Protein AF-A0A0U3NQ23-F1 (afdb_monomer_lite)

Structure (mmCIF, N/CA/C/O backbone):
data_AF-A0A0U3NQ23-F1
#
_entry.id   AF-A0A0U3NQ23-F1
#
loop_
_atom_site.group_PDB
_atom_site.id
_atom_site.type_symbol
_atom_site.label_atom_id
_atom_site.label_alt_id
_atom_site.label_comp_id
_atom_site.label_asym_id
_atom_site.label_entity_id
_atom_site.label_seq_id
_atom_site.pdbx_PDB_ins_code
_atom_site.Cartn_x
_atom_site.Cartn_y
_atom_site.Cartn_z
_atom_site.occupancy
_atom_site.B_iso_or_equiv
_atom_site.auth_seq_id
_atom_site.auth_comp_id
_atom_site.auth_asym_id
_atom_site.auth_atom_id
_atom_site.pdbx_PDB_model_num
ATOM 1 N N . MET A 1 1 ? -28.121 -24.152 47.994 1.00 32.88 1 MET A N 1
ATOM 2 C CA . MET A 1 1 ? -28.604 -25.147 47.006 1.00 32.88 1 MET A CA 1
ATOM 3 C C . MET A 1 1 ? -29.940 -24.637 46.477 1.00 32.88 1 MET A C 1
ATOM 5 O O . MET A 1 1 ? -30.805 -24.422 47.302 1.00 32.88 1 MET A O 1
ATOM 9 N N . ASN A 1 2 ? -30.199 -24.305 45.212 1.00 31.14 2 ASN A N 1
ATOM 10 C CA . ASN A 1 2 ? -29.537 -24.594 43.942 1.00 31.14 2 ASN A CA 1
ATOM 11 C C . ASN A 1 2 ? -29.836 -23.459 42.926 1.00 31.14 2 ASN A C 1
ATOM 13 O O . ASN A 1 2 ? -30.992 -23.105 42.715 1.00 31.14 2 ASN A O 1
ATOM 17 N N . THR A 1 3 ? -28.766 -22.876 42.369 1.00 33.09 3 THR A N 1
ATOM 18 C CA . THR A 1 3 ? -28.557 -22.511 40.944 1.00 33.09 3 THR A CA 1
ATOM 19 C C . THR A 1 3 ? -29.796 -22.146 40.101 1.00 33.09 3 THR A C 1
ATOM 21 O O . THR A 1 3 ? -30.525 -22.997 39.612 1.00 33.09 3 THR A O 1
ATOM 24 N N . LYS A 1 4 ? -30.091 -20.860 39.860 1.00 35.91 4 LYS A N 1
ATOM 25 C CA . LYS A 1 4 ? -29.530 -20.037 38.759 1.00 35.91 4 LYS A CA 1
ATOM 26 C C . LYS A 1 4 ? -29.090 -20.840 37.521 1.00 35.91 4 LYS A C 1
ATOM 28 O O . LYS A 1 4 ? -27.905 -21.084 37.330 1.00 35.91 4 LYS A O 1
ATOM 33 N N . ILE A 1 5 ? -30.038 -21.128 36.631 1.00 37.81 5 ILE A N 1
ATOM 34 C CA . ILE A 1 5 ? -29.781 -21.280 35.191 1.00 37.81 5 ILE A CA 1
ATOM 35 C C . ILE A 1 5 ? -30.376 -20.040 34.515 1.00 37.81 5 ILE A C 1
ATOM 37 O O . ILE A 1 5 ? -31.483 -20.048 33.981 1.00 37.81 5 ILE A O 1
ATOM 41 N N . GLN A 1 6 ? -29.657 -18.918 34.606 1.00 34.38 6 GLN A N 1
ATOM 42 C CA . GLN A 1 6 ? -29.886 -17.811 33.685 1.00 34.38 6 GLN A CA 1
ATOM 43 C C . GLN A 1 6 ? -29.206 -18.176 32.371 1.00 34.38 6 GLN A C 1
ATOM 45 O O . GLN A 1 6 ? -27.995 -18.374 32.311 1.00 34.38 6 GLN A O 1
ATOM 50 N N . LYS A 1 7 ? -30.042 -18.311 31.344 1.00 31.62 7 LYS A N 1
ATOM 51 C CA . LYS A 1 7 ? -29.697 -18.572 29.950 1.00 31.62 7 LYS A CA 1
ATOM 52 C C . LYS A 1 7 ? -28.417 -17.834 29.535 1.00 31.62 7 LYS A C 1
ATOM 54 O O . LYS A 1 7 ? -28.349 -16.607 29.599 1.00 31.62 7 LYS A O 1
ATOM 59 N N . LEU A 1 8 ? -27.450 -18.610 29.047 1.00 29.25 8 LEU A N 1
ATOM 60 C CA . LEU A 1 8 ? -26.356 -18.189 28.175 1.00 29.25 8 LEU A CA 1
ATOM 61 C C . LEU A 1 8 ? -26.942 -17.510 26.926 1.00 29.25 8 LEU A C 1
ATOM 63 O O . LEU A 1 8 ? -27.153 -18.136 25.894 1.00 29.25 8 LEU A O 1
ATOM 67 N N . VAL A 1 9 ? -27.242 -16.217 27.024 1.00 30.06 9 VAL A N 1
ATOM 68 C CA . VAL A 1 9 ? -27.515 -15.370 25.862 1.00 30.06 9 VAL A CA 1
ATOM 69 C C . VAL A 1 9 ? -26.203 -14.677 25.520 1.00 30.06 9 VAL A C 1
ATOM 71 O O . VAL A 1 9 ? -25.847 -13.650 26.092 1.00 30.06 9 VAL A O 1
ATOM 74 N N . PHE A 1 10 ? -25.464 -15.281 24.591 1.00 38.00 10 PHE A N 1
ATOM 75 C CA . PHE A 1 10 ? -24.160 -14.830 24.088 1.00 38.00 10 PHE A CA 1
ATOM 76 C C . PHE A 1 10 ? -24.216 -13.507 23.291 1.00 38.00 10 PHE A C 1
ATOM 78 O O . PHE A 1 10 ? -23.197 -13.050 22.774 1.00 38.00 10 PHE A O 1
ATOM 85 N N . TRP A 1 11 ? -25.394 -12.887 23.160 1.00 32.84 11 TRP A N 1
ATOM 86 C CA . TRP A 1 11 ? -25.643 -11.861 22.149 1.00 32.84 11 TRP A CA 1
ATOM 87 C C . TRP A 1 11 ? -26.675 -10.821 22.603 1.00 32.84 11 TRP A C 1
ATOM 89 O O . TRP A 1 11 ? -27.789 -10.769 22.088 1.00 32.84 11 TRP A O 1
ATOM 99 N N . LYS A 1 12 ? -26.364 -10.017 23.628 1.00 34.84 12 LYS A N 1
ATOM 100 C CA . LYS A 1 12 ? -27.260 -8.902 23.987 1.00 34.84 12 LYS A CA 1
ATOM 101 C C . LYS A 1 12 ? -26.613 -7.739 24.737 1.00 34.84 12 LYS A C 1
ATOM 103 O O . LYS A 1 12 ? -27.192 -7.299 25.715 1.00 34.84 12 LYS A O 1
ATOM 108 N N . ASN A 1 13 ? -25.432 -7.251 24.341 1.00 40.50 13 ASN A N 1
ATOM 109 C CA . ASN A 1 13 ? -24.886 -6.030 24.966 1.00 40.50 13 ASN A CA 1
ATOM 110 C C . ASN A 1 13 ? -23.950 -5.189 24.072 1.00 40.50 13 ASN A C 1
ATOM 112 O O . ASN A 1 13 ? -22.884 -4.768 24.505 1.00 40.50 13 ASN A O 1
ATOM 116 N N . SER A 1 14 ? -24.365 -4.904 22.835 1.00 46.56 14 SER A N 1
ATOM 117 C CA . SER A 1 14 ? -23.902 -3.712 22.100 1.00 46.56 14 SER A CA 1
ATOM 118 C C . SER A 1 14 ? -24.867 -3.413 20.948 1.00 46.56 14 SER A C 1
ATOM 120 O O . SER A 1 14 ? -24.620 -3.802 19.808 1.00 46.56 14 SER A O 1
ATOM 122 N N . ASN A 1 15 ? -25.998 -2.766 21.235 1.00 52.16 15 ASN A N 1
ATOM 123 C CA . ASN A 1 15 ? -26.922 -2.304 20.193 1.00 52.16 15 ASN A CA 1
ATOM 124 C C . ASN A 1 15 ? -26.390 -1.005 19.572 1.00 52.16 15 ASN A C 1
ATOM 126 O O . ASN A 1 15 ? -27.002 0.049 19.711 1.00 52.16 15 ASN A O 1
ATOM 130 N N . PHE A 1 16 ? -25.229 -1.071 18.922 1.00 60.00 16 PHE A N 1
ATOM 131 C CA . PHE A 1 16 ? -24.818 0.009 18.037 1.00 60.00 16 PHE A CA 1
ATOM 132 C C . PHE A 1 16 ? -25.756 0.015 16.830 1.00 60.00 16 PHE A C 1
ATOM 134 O O . PHE A 1 16 ? -26.017 -1.035 16.237 1.00 60.00 16 PHE A O 1
ATOM 141 N N . SER A 1 17 ? -26.266 1.188 16.452 1.00 76.69 17 SER A N 1
ATOM 142 C CA . SER A 1 17 ? -26.933 1.309 15.152 1.00 76.69 17 SER A CA 1
ATOM 143 C C . SER A 1 17 ? -25.912 1.052 14.037 1.00 76.69 17 SER A C 1
ATOM 145 O O . SER A 1 17 ? -24.727 1.336 14.207 1.00 76.69 17 SER A O 1
ATOM 147 N N . PHE A 1 18 ? -26.342 0.551 12.876 1.00 74.88 18 PHE A N 1
ATOM 148 C CA . PHE A 1 18 ? -25.434 0.322 11.742 1.00 74.88 18 PHE A CA 1
ATOM 149 C C . PHE A 1 18 ? -24.621 1.582 11.385 1.00 74.88 18 PHE A C 1
ATOM 151 O O . PHE A 1 18 ? -23.411 1.515 11.187 1.00 74.88 18 PHE A O 1
ATOM 158 N N . ARG A 1 19 ? -25.263 2.756 11.430 1.00 73.94 19 ARG A N 1
ATOM 159 C CA . ARG A 1 19 ? -24.608 4.058 11.238 1.00 73.94 19 ARG A CA 1
ATOM 160 C C . ARG A 1 19 ? -23.532 4.339 12.289 1.00 73.94 19 ARG A C 1
ATOM 162 O O . ARG A 1 19 ? -22.490 4.897 11.970 1.00 73.94 19 ARG A O 1
ATOM 169 N N . GLU A 1 20 ? -23.769 3.962 13.538 1.00 79.69 20 GLU A N 1
ATOM 170 C CA . GLU A 1 20 ? -22.798 4.136 14.617 1.00 79.69 20 GLU A CA 1
ATOM 171 C C . GLU A 1 20 ? -21.599 3.192 14.478 1.00 79.69 20 GLU A C 1
ATOM 173 O O . GLU A 1 20 ? -20.469 3.620 14.703 1.00 79.69 20 GLU A O 1
ATOM 178 N N . ILE A 1 21 ? -21.825 1.949 14.035 1.00 83.81 21 ILE A N 1
ATOM 179 C CA . ILE A 1 21 ? -20.750 1.005 13.693 1.00 83.81 21 ILE A CA 1
ATOM 180 C C . ILE A 1 21 ? -19.874 1.597 12.589 1.00 83.81 21 ILE A C 1
ATOM 182 O O . ILE A 1 21 ? -18.658 1.643 12.748 1.00 83.81 21 ILE A O 1
ATOM 186 N N . LEU A 1 22 ? -20.481 2.103 11.511 1.00 79.56 22 LEU A N 1
ATOM 187 C CA . LEU A 1 22 ? -19.750 2.737 10.411 1.00 79.56 22 LEU A CA 1
ATOM 188 C C . LEU A 1 22 ? -18.974 3.977 10.870 1.00 79.56 22 LEU A C 1
ATOM 190 O O . LEU A 1 22 ? -17.812 4.136 10.507 1.00 79.56 22 LEU A O 1
ATOM 194 N N . ASN A 1 23 ? -19.576 4.824 11.708 1.00 79.50 23 ASN A N 1
ATOM 195 C CA . ASN A 1 23 ? -18.911 6.013 12.243 1.00 79.50 23 ASN A CA 1
ATOM 196 C C . ASN A 1 23 ? -17.702 5.654 13.120 1.00 79.50 23 ASN A C 1
ATOM 198 O O . ASN A 1 23 ? -16.646 6.265 12.982 1.00 79.50 23 ASN A O 1
ATOM 202 N N . LYS A 1 24 ? -17.844 4.676 14.024 1.00 86.12 24 LYS A N 1
ATOM 203 C CA . LYS A 1 24 ? -16.746 4.197 14.882 1.00 86.12 24 LYS A CA 1
ATOM 204 C C . LYS A 1 24 ? -15.652 3.520 14.065 1.00 86.12 24 LYS A C 1
ATOM 206 O O . LYS A 1 24 ? -14.474 3.763 14.292 1.00 86.12 24 LYS A O 1
ATOM 211 N N . PHE A 1 25 ? -16.037 2.722 13.075 1.00 85.56 25 PHE A N 1
ATOM 212 C CA . PHE A 1 25 ? -15.091 2.106 12.156 1.00 85.56 25 PHE A CA 1
ATOM 213 C C . PHE A 1 25 ? -14.292 3.171 11.397 1.00 85.56 25 PHE A C 1
ATOM 215 O O . PHE A 1 25 ? -13.077 3.212 11.537 1.00 85.56 25 PHE A O 1
ATOM 222 N N . SER A 1 26 ? -14.966 4.107 10.720 1.00 79.44 26 SER A N 1
ATOM 223 C CA . SER A 1 26 ? -14.335 5.228 10.005 1.00 79.44 26 SER A CA 1
ATOM 224 C C . SER A 1 26 ? -13.370 6.031 10.881 1.00 79.44 26 SER A C 1
ATOM 226 O O . SER A 1 26 ? -12.232 6.272 10.484 1.00 79.44 26 SER A O 1
ATOM 228 N N . ARG A 1 27 ? -13.790 6.398 12.099 1.00 82.50 27 ARG A N 1
ATOM 229 C CA . ARG A 1 27 ? -12.940 7.127 13.052 1.00 82.50 27 ARG A CA 1
ATOM 230 C C . ARG A 1 27 ? -11.695 6.334 13.435 1.00 82.50 27 ARG A C 1
ATOM 232 O O . ARG A 1 27 ? -10.607 6.900 13.435 1.00 82.50 27 ARG A O 1
ATOM 239 N N . GLY A 1 28 ? -11.849 5.041 13.724 1.00 84.31 28 GLY A N 1
ATOM 240 C CA . GLY A 1 28 ? -10.725 4.165 14.039 1.00 84.31 28 GLY A CA 1
ATOM 241 C C . GLY A 1 28 ? -9.719 4.060 12.891 1.00 84.31 28 GLY A C 1
ATOM 242 O O . GLY A 1 28 ? -8.520 4.134 13.144 1.00 84.31 28 GLY A O 1
ATOM 243 N N . LEU A 1 29 ? -10.189 3.977 11.639 1.00 82.81 29 LEU A N 1
ATOM 244 C CA . LEU A 1 29 ? -9.311 3.996 10.462 1.00 82.81 29 LEU A CA 1
ATOM 245 C C . LEU A 1 29 ? -8.575 5.341 10.320 1.00 82.81 29 LEU A C 1
ATOM 247 O O . LEU A 1 29 ? -7.387 5.368 10.012 1.00 82.81 29 LEU A O 1
ATOM 251 N N . PHE A 1 30 ? -9.263 6.463 10.559 1.00 78.81 30 PHE A N 1
ATOM 252 C CA . PHE A 1 30 ? -8.701 7.804 10.366 1.00 78.81 30 PHE A CA 1
ATOM 253 C C . PHE A 1 30 ? -7.525 8.103 11.305 1.00 78.81 30 PHE A C 1
ATOM 255 O O . PHE A 1 30 ? -6.529 8.684 10.871 1.00 78.81 30 PHE A O 1
ATOM 262 N N . VAL A 1 31 ? -7.609 7.670 12.572 1.00 75.56 31 VAL A N 1
ATOM 263 C CA . VAL A 1 31 ? -6.514 7.826 13.549 1.00 75.56 31 VAL A CA 1
ATOM 264 C C . VAL A 1 31 ? -5.227 7.219 12.998 1.00 75.56 31 VAL A C 1
ATOM 266 O O . VAL A 1 31 ? -4.182 7.867 13.008 1.00 75.56 31 VAL A O 1
ATOM 269 N N . THR A 1 32 ? -5.314 6.012 12.446 1.00 74.56 32 THR A N 1
ATOM 270 C CA . THR A 1 32 ? -4.155 5.299 11.913 1.00 74.56 32 THR A CA 1
ATOM 271 C C . THR A 1 32 ? -3.661 5.858 10.582 1.00 74.56 32 THR A C 1
ATOM 273 O O . THR A 1 32 ? -2.460 5.934 10.356 1.00 74.56 32 THR A O 1
ATOM 276 N N . VAL A 1 33 ? -4.559 6.285 9.699 1.00 73.06 33 VAL A N 1
ATOM 277 C CA . VAL A 1 33 ? -4.177 6.818 8.381 1.00 73.06 33 VAL A CA 1
ATOM 278 C C . VAL A 1 33 ? -3.471 8.171 8.483 1.00 73.06 33 VAL A C 1
ATOM 280 O O . VAL A 1 33 ? -2.636 8.500 7.643 1.00 73.06 33 VAL A O 1
ATOM 283 N N . SER A 1 34 ? -3.748 8.949 9.531 1.00 75.56 34 SER A N 1
ATOM 284 C CA . SER A 1 34 ? -3.195 10.300 9.696 1.00 75.56 34 SER A CA 1
ATOM 285 C C . SER A 1 34 ? -1.659 10.373 9.727 1.00 75.56 34 SER A C 1
ATOM 287 O O . SER A 1 34 ? -1.098 11.415 9.392 1.00 75.56 34 SER A O 1
ATOM 289 N N . ILE A 1 35 ? -0.973 9.278 10.078 1.00 80.31 35 ILE A N 1
ATOM 290 C CA . ILE A 1 35 ? 0.498 9.206 10.138 1.00 80.31 35 ILE A CA 1
ATOM 291 C C . ILE A 1 35 ? 1.142 8.775 8.812 1.00 80.31 35 ILE A C 1
ATOM 293 O O . ILE A 1 35 ? 2.338 8.994 8.614 1.00 80.31 35 ILE A O 1
ATOM 297 N N . MET A 1 36 ? 0.369 8.197 7.886 1.00 80.56 36 MET A N 1
ATOM 298 C CA . MET A 1 36 ? 0.884 7.693 6.607 1.00 80.56 36 MET A CA 1
ATOM 299 C C . MET A 1 36 ? 1.514 8.789 5.730 1.00 80.56 36 MET A C 1
ATOM 301 O O . MET A 1 36 ? 2.558 8.522 5.139 1.00 80.56 36 MET A O 1
ATOM 305 N N . PRO A 1 37 ? 0.980 10.029 5.670 1.00 80.31 37 PRO A N 1
ATOM 306 C CA . PRO A 1 37 ? 1.624 11.142 4.966 1.00 80.31 37 PRO A CA 1
ATOM 307 C C . PRO A 1 37 ? 3.054 11.410 5.409 1.00 80.31 37 PRO A C 1
ATOM 309 O O . PRO A 1 37 ? 3.933 11.607 4.573 1.00 80.31 37 PRO A O 1
ATOM 312 N N . LEU A 1 38 ? 3.290 11.382 6.720 1.00 83.50 38 LEU A N 1
ATOM 313 C CA . LEU A 1 38 ? 4.616 11.600 7.278 1.00 83.50 38 LEU A CA 1
ATOM 314 C C . LEU A 1 38 ? 5.545 10.420 6.967 1.00 83.50 38 LEU A C 1
ATOM 316 O O . LEU A 1 38 ? 6.680 10.636 6.548 1.00 83.50 38 LEU A O 1
ATOM 320 N N . ALA A 1 39 ? 5.044 9.188 7.110 1.00 83.88 39 ALA A N 1
ATOM 321 C CA . ALA A 1 39 ? 5.790 7.972 6.790 1.00 83.88 39 ALA A CA 1
ATOM 322 C C . ALA A 1 39 ? 6.230 7.943 5.322 1.00 83.88 39 ALA A C 1
ATOM 324 O O . ALA A 1 39 ? 7.397 7.695 5.020 1.00 83.88 39 ALA A O 1
ATOM 325 N N . GLY A 1 40 ? 5.298 8.255 4.419 1.00 78.75 40 GLY A N 1
ATOM 326 C CA . GLY A 1 40 ? 5.573 8.410 3.003 1.00 78.75 40 GLY A CA 1
ATOM 327 C C . GLY A 1 40 ? 6.642 9.472 2.782 1.00 78.75 40 GLY A C 1
ATOM 328 O O . GLY A 1 40 ? 7.690 9.170 2.228 1.00 78.75 40 GLY A O 1
ATOM 329 N N . LEU A 1 41 ? 6.434 10.698 3.265 1.00 83.69 41 LEU A N 1
ATOM 330 C CA . LEU A 1 41 ? 7.386 11.793 3.064 1.00 83.69 41 LEU A CA 1
ATOM 331 C C . LEU A 1 41 ? 8.826 11.407 3.448 1.00 83.69 41 LEU A C 1
ATOM 333 O O . LEU A 1 41 ? 9.752 11.693 2.692 1.00 83.69 41 LEU A O 1
ATOM 337 N N . PHE A 1 42 ? 9.008 10.716 4.574 1.00 89.50 42 PHE A N 1
ATOM 338 C CA . PHE A 1 42 ? 10.308 10.188 4.983 1.00 89.50 42 PHE A CA 1
ATOM 339 C C . PHE A 1 42 ? 10.873 9.160 3.992 1.00 89.50 42 PHE A C 1
ATOM 341 O O . PHE A 1 42 ? 12.007 9.323 3.541 1.00 89.50 42 PHE A O 1
ATOM 348 N N . LEU A 1 43 ? 10.086 8.172 3.555 1.00 82.62 43 LEU A N 1
ATOM 349 C CA . LEU A 1 43 ? 10.529 7.232 2.518 1.00 82.62 43 LEU A CA 1
ATOM 350 C C . LEU A 1 43 ? 10.937 7.943 1.221 1.00 82.62 43 LEU A C 1
ATOM 352 O O . LEU A 1 43 ? 12.017 7.687 0.695 1.00 82.62 43 LEU A O 1
ATOM 356 N N . GLY A 1 44 ? 10.111 8.864 0.722 1.00 77.25 44 GLY A N 1
ATOM 357 C CA . GLY A 1 44 ? 10.357 9.561 -0.543 1.00 77.25 44 GLY A CA 1
ATOM 358 C C . GLY A 1 44 ? 11.589 10.466 -0.500 1.00 77.25 44 GLY A C 1
ATOM 359 O O . GLY A 1 44 ? 12.428 10.415 -1.404 1.00 77.25 44 GLY A O 1
ATOM 360 N N . ILE A 1 45 ? 11.735 11.269 0.561 1.00 84.12 45 ILE A N 1
ATOM 361 C CA . ILE A 1 45 ? 12.903 12.143 0.744 1.00 84.12 45 ILE A CA 1
ATOM 362 C C . ILE A 1 45 ? 14.168 11.301 0.896 1.00 84.12 45 ILE A C 1
ATOM 364 O O . ILE A 1 45 ? 15.158 11.553 0.208 1.00 84.12 45 ILE A O 1
ATOM 368 N N . GLY A 1 46 ? 14.142 10.290 1.764 1.00 87.50 46 GLY A N 1
ATOM 369 C CA . GLY A 1 46 ? 15.313 9.464 2.010 1.00 87.50 46 GLY A CA 1
ATOM 370 C C . GLY A 1 46 ? 15.736 8.662 0.772 1.00 87.50 46 GLY A C 1
ATOM 371 O O . GLY A 1 46 ? 16.922 8.646 0.444 1.00 87.50 46 GLY A O 1
ATOM 372 N N . ALA A 1 47 ? 14.785 8.097 0.017 1.00 80.38 47 ALA A N 1
ATOM 373 C CA . ALA A 1 47 ? 15.063 7.406 -1.246 1.00 80.38 47 ALA A CA 1
ATOM 374 C C . ALA A 1 47 ? 15.660 8.354 -2.294 1.00 80.38 47 ALA A C 1
ATOM 376 O O . ALA A 1 47 ? 16.618 8.002 -2.982 1.00 80.38 47 ALA A O 1
ATOM 377 N N . THR A 1 48 ? 15.141 9.582 -2.386 1.00 79.50 48 THR A N 1
ATOM 378 C CA . THR A 1 48 ? 15.689 10.606 -3.286 1.00 79.50 48 THR A CA 1
ATOM 379 C C . THR A 1 48 ? 17.138 10.923 -2.927 1.00 79.50 48 THR A C 1
ATOM 381 O O . THR A 1 48 ? 17.984 10.956 -3.815 1.00 79.50 48 THR A O 1
ATOM 384 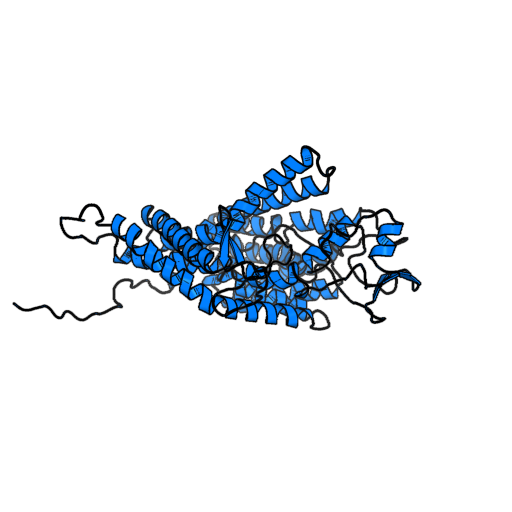N N . ILE A 1 49 ? 17.457 11.102 -1.643 1.00 85.00 49 ILE A N 1
ATOM 385 C CA . ILE A 1 49 ? 18.835 11.356 -1.205 1.00 85.00 49 ILE A CA 1
ATOM 386 C C . ILE A 1 49 ? 19.734 10.173 -1.575 1.00 85.00 49 ILE A C 1
ATOM 388 O O . ILE A 1 49 ? 20.737 10.379 -2.252 1.00 85.00 49 ILE A O 1
ATOM 392 N N . VAL A 1 50 ? 19.358 8.943 -1.205 1.00 83.94 50 VAL A N 1
ATOM 393 C CA . VAL A 1 50 ? 20.156 7.733 -1.480 1.00 83.94 50 VAL A CA 1
ATOM 394 C C . VAL A 1 50 ? 20.431 7.551 -2.972 1.00 83.94 50 VAL A C 1
ATOM 396 O O . VAL A 1 50 ? 21.546 7.199 -3.347 1.00 83.94 50 VAL A O 1
ATOM 399 N N . ASN A 1 51 ? 19.449 7.831 -3.830 1.00 75.56 51 ASN A N 1
ATOM 400 C CA . ASN A 1 51 ? 19.591 7.671 -5.277 1.00 75.56 51 ASN A CA 1
ATOM 401 C C . ASN A 1 51 ? 20.435 8.768 -5.952 1.00 75.56 51 ASN A C 1
ATOM 403 O O . ASN A 1 51 ? 20.838 8.584 -7.097 1.00 75.56 51 ASN A O 1
ATOM 407 N N . ASN A 1 52 ? 20.702 9.894 -5.280 1.00 77.94 52 ASN A N 1
ATOM 408 C CA . ASN A 1 52 ? 21.412 11.044 -5.861 1.00 77.94 52 ASN A CA 1
ATOM 409 C C . ASN A 1 52 ? 22.794 11.306 -5.237 1.00 77.94 52 ASN A C 1
ATOM 411 O O . ASN A 1 52 ? 23.465 12.271 -5.601 1.00 77.94 52 ASN A O 1
ATOM 415 N N . VAL A 1 53 ? 23.238 10.465 -4.303 1.00 82.31 53 VAL A N 1
ATOM 416 C CA . VAL A 1 53 ? 24.548 10.576 -3.647 1.00 82.31 53 VAL A CA 1
ATOM 417 C C . VAL A 1 53 ? 25.383 9.320 -3.886 1.00 82.31 53 VAL A C 1
ATOM 419 O O . VAL A 1 53 ? 24.862 8.257 -4.218 1.00 82.31 53 VAL A O 1
ATOM 422 N N . ALA A 1 54 ? 26.703 9.421 -3.714 1.00 80.75 54 ALA A N 1
ATOM 423 C CA . ALA A 1 54 ? 27.582 8.264 -3.847 1.00 80.75 54 ALA A CA 1
ATOM 424 C C . ALA A 1 54 ? 27.231 7.181 -2.807 1.00 80.75 54 ALA A C 1
ATOM 426 O O . ALA A 1 54 ? 27.049 7.482 -1.621 1.00 80.75 54 ALA A O 1
ATOM 427 N N . LYS A 1 55 ? 27.168 5.915 -3.243 1.00 81.25 55 LYS A N 1
ATOM 428 C CA . LYS A 1 55 ? 26.942 4.761 -2.356 1.00 81.25 55 LYS A CA 1
ATOM 429 C C . LYS A 1 55 ? 28.030 4.710 -1.273 1.00 81.25 55 LYS A C 1
ATOM 431 O O . LYS A 1 55 ? 29.207 4.880 -1.580 1.00 81.25 55 LYS A O 1
ATOM 436 N N . GLY A 1 56 ? 27.633 4.486 -0.019 1.00 82.81 56 GLY A N 1
ATOM 437 C CA . GLY A 1 56 ? 28.545 4.450 1.135 1.00 82.81 56 GLY A CA 1
ATOM 438 C C . GLY A 1 56 ? 29.032 5.821 1.627 1.00 82.81 56 GLY A C 1
ATOM 439 O O . GLY A 1 56 ? 29.937 5.885 2.452 1.00 82.81 56 GLY A O 1
ATOM 440 N N . SER A 1 57 ? 28.470 6.922 1.117 1.00 91.12 57 SER A N 1
ATOM 441 C CA . SER A 1 57 ? 28.720 8.261 1.659 1.00 91.12 57 SER A CA 1
ATOM 442 C C . SER A 1 57 ? 27.853 8.544 2.890 1.00 91.12 57 SER A C 1
ATOM 444 O O . SER A 1 57 ? 26.759 8.002 3.023 1.00 91.12 57 SER A O 1
ATOM 446 N N . VAL A 1 58 ? 28.272 9.507 3.719 1.00 93.81 58 VAL A N 1
ATOM 447 C CA . VAL A 1 58 ? 27.457 10.025 4.839 1.00 93.81 58 VAL A CA 1
ATOM 448 C C . VAL A 1 58 ? 26.079 10.507 4.360 1.00 93.81 58 VAL A C 1
ATOM 450 O O . VAL A 1 58 ? 25.088 10.376 5.072 1.00 93.81 58 VAL A O 1
ATOM 453 N N . GLY A 1 59 ? 25.986 11.029 3.130 1.00 91.12 59 GLY A N 1
ATOM 454 C CA . GLY A 1 59 ? 24.704 11.394 2.524 1.00 91.12 59 GLY A CA 1
ATOM 455 C C . GLY A 1 59 ? 23.785 10.188 2.311 1.00 91.12 59 GLY A C 1
ATOM 456 O O . GLY A 1 59 ? 22.588 10.285 2.574 1.00 91.12 59 GLY A O 1
ATOM 457 N N . ALA A 1 60 ? 24.335 9.044 1.887 1.00 89.81 60 ALA A N 1
ATOM 458 C CA . ALA A 1 60 ? 23.575 7.804 1.734 1.00 89.81 60 ALA A CA 1
ATOM 459 C C . ALA A 1 60 ? 23.103 7.270 3.095 1.00 89.81 60 ALA A C 1
ATOM 461 O O . ALA A 1 60 ? 21.960 6.825 3.203 1.00 89.81 60 ALA A O 1
ATOM 462 N N . ASP A 1 61 ? 23.934 7.376 4.134 1.00 94.00 61 ASP A N 1
ATOM 463 C CA . ASP A 1 61 ? 23.570 6.971 5.496 1.00 94.00 61 ASP A CA 1
ATOM 464 C C . ASP A 1 61 ? 22.422 7.831 6.041 1.00 94.00 61 ASP A C 1
ATOM 466 O O . ASP A 1 61 ? 21.435 7.299 6.542 1.00 94.00 61 ASP A O 1
ATOM 470 N N . ILE A 1 62 ? 22.488 9.157 5.857 1.00 94.94 62 ILE A N 1
ATOM 471 C CA . ILE A 1 62 ? 21.402 10.079 6.229 1.00 94.94 62 ILE A CA 1
ATOM 472 C C . ILE A 1 62 ? 20.116 9.738 5.467 1.00 94.94 62 ILE A C 1
ATOM 474 O O . ILE A 1 62 ? 19.046 9.653 6.065 1.00 94.94 62 ILE A O 1
ATOM 478 N N . GLY A 1 63 ? 20.202 9.530 4.150 1.00 92.12 63 GLY A N 1
ATOM 479 C CA . GLY A 1 63 ? 19.039 9.160 3.343 1.00 92.12 63 GLY A CA 1
ATOM 480 C C . GLY A 1 63 ? 18.432 7.814 3.757 1.00 92.12 63 GLY A C 1
ATOM 481 O O . GLY A 1 63 ? 17.211 7.658 3.748 1.00 92.12 63 GLY A O 1
ATOM 482 N N . THR A 1 64 ? 19.265 6.856 4.163 1.00 92.88 64 THR A N 1
ATOM 483 C CA . THR A 1 64 ? 18.826 5.552 4.681 1.00 92.88 64 THR A CA 1
ATOM 484 C C . THR A 1 64 ? 18.159 5.695 6.046 1.00 92.88 64 THR A C 1
ATOM 486 O O . THR A 1 64 ? 17.092 5.129 6.263 1.00 92.88 64 THR A O 1
ATOM 489 N N . GLU A 1 65 ? 18.715 6.509 6.943 1.00 94.69 65 GLU A N 1
ATOM 490 C CA . GLU A 1 65 ? 18.119 6.760 8.258 1.00 94.69 65 GLU A CA 1
ATOM 491 C C . GLU A 1 65 ? 16.747 7.434 8.140 1.00 94.69 65 GLU A C 1
ATOM 493 O O . GLU A 1 65 ? 15.787 7.025 8.793 1.00 94.69 65 GLU A O 1
ATOM 498 N N . ILE A 1 66 ? 16.605 8.408 7.234 1.00 94.06 66 ILE A N 1
ATOM 499 C CA . ILE A 1 66 ? 15.305 9.025 6.948 1.00 94.06 66 ILE A CA 1
ATOM 500 C C . ILE A 1 66 ? 14.323 7.973 6.397 1.00 94.06 66 ILE A C 1
ATOM 502 O O . ILE A 1 66 ? 13.172 7.944 6.831 1.00 94.06 66 ILE A O 1
ATOM 506 N N . GLN A 1 67 ? 14.751 7.068 5.505 1.00 89.94 67 GLN A N 1
ATOM 507 C CA . GLN A 1 67 ? 13.889 5.965 5.051 1.00 89.94 67 GLN A CA 1
ATOM 508 C C . GLN A 1 67 ? 13.459 5.055 6.207 1.00 89.94 67 GLN A C 1
ATOM 510 O O . GLN A 1 67 ? 12.282 4.711 6.290 1.00 89.94 67 GLN A O 1
ATOM 515 N N . ASN A 1 68 ? 14.358 4.714 7.133 1.00 91.06 68 ASN A N 1
ATOM 516 C CA . ASN A 1 68 ? 14.040 3.856 8.279 1.00 91.06 68 ASN A CA 1
ATOM 517 C C . ASN A 1 68 ? 12.937 4.452 9.169 1.00 91.06 68 ASN A C 1
ATOM 519 O O . ASN A 1 68 ? 12.057 3.717 9.624 1.00 91.06 68 ASN A O 1
ATOM 523 N N . LEU A 1 69 ? 12.927 5.778 9.367 1.00 90.88 69 LEU A N 1
ATOM 524 C CA . LEU A 1 69 ? 11.856 6.469 10.100 1.00 90.88 69 LEU A CA 1
ATOM 525 C C . LEU A 1 69 ? 10.486 6.285 9.435 1.00 90.88 69 LEU A C 1
ATOM 527 O O . LEU A 1 69 ? 9.479 6.115 10.125 1.00 90.88 69 LEU A O 1
ATOM 531 N N . GLY A 1 70 ? 10.441 6.308 8.101 1.00 87.69 70 GLY A N 1
ATOM 532 C CA . GLY A 1 70 ? 9.231 6.018 7.338 1.00 87.69 70 GLY A CA 1
ATOM 533 C C . GLY A 1 70 ? 8.852 4.538 7.398 1.00 87.69 70 GLY A C 1
ATOM 534 O O . GLY A 1 70 ? 7.712 4.204 7.719 1.00 87.69 70 GLY A O 1
ATOM 535 N N . GLN A 1 71 ? 9.817 3.648 7.155 1.00 84.75 71 GLN A N 1
ATOM 536 C CA . GLN A 1 71 ? 9.613 2.200 7.093 1.00 84.75 71 GLN A CA 1
ATOM 537 C C . GLN A 1 71 ? 9.068 1.634 8.408 1.00 84.75 71 GLN A C 1
ATOM 539 O O . GLN A 1 71 ? 8.114 0.862 8.389 1.00 84.75 71 GLN A O 1
ATOM 544 N N . PHE A 1 72 ? 9.581 2.093 9.554 1.00 86.88 72 PHE A N 1
ATOM 545 C CA . PHE A 1 72 ? 9.081 1.698 10.874 1.00 86.88 72 PHE A CA 1
ATOM 546 C C . PHE A 1 72 ? 7.568 1.926 11.035 1.00 86.88 72 PHE A C 1
ATOM 548 O O . PHE A 1 72 ? 6.863 1.100 11.626 1.00 86.88 72 PHE A O 1
ATOM 555 N N . LEU A 1 73 ? 7.059 3.047 10.510 1.00 86.44 73 LEU A N 1
ATOM 556 C CA . LEU A 1 73 ? 5.636 3.371 10.579 1.00 86.44 73 LEU A CA 1
ATOM 557 C C . LEU A 1 73 ? 4.810 2.420 9.704 1.00 86.44 73 LEU A C 1
ATOM 559 O O . LEU A 1 73 ? 3.747 1.983 10.146 1.00 86.44 73 LEU A O 1
ATOM 563 N N . PHE A 1 74 ? 5.315 2.054 8.520 1.00 80.19 74 PHE A N 1
ATOM 564 C CA . PHE A 1 74 ? 4.684 1.069 7.634 1.00 80.19 74 PHE A CA 1
ATOM 565 C C . PHE A 1 74 ? 4.682 -0.342 8.236 1.00 80.19 74 PHE A C 1
ATOM 567 O O . PHE A 1 74 ? 3.634 -0.992 8.270 1.00 80.19 74 PHE A O 1
ATOM 574 N N . ASP A 1 75 ? 5.806 -0.780 8.805 1.00 83.38 75 ASP A N 1
ATOM 575 C CA . ASP A 1 75 ? 5.947 -2.089 9.461 1.00 83.38 75 ASP A CA 1
ATOM 576 C C . ASP A 1 75 ? 5.027 -2.228 10.687 1.00 83.38 75 ASP A C 1
ATOM 578 O O . ASP A 1 75 ? 4.620 -3.327 11.075 1.00 83.38 75 ASP A O 1
ATOM 582 N N . SER A 1 76 ? 4.655 -1.096 11.289 1.00 88.25 76 SER A N 1
ATOM 583 C CA . SER A 1 76 ? 3.790 -1.023 12.468 1.00 88.25 76 SER A CA 1
ATOM 584 C C . SER A 1 76 ? 2.314 -0.757 12.146 1.00 88.25 76 SER A C 1
ATOM 586 O O . SER A 1 76 ? 1.505 -0.665 13.072 1.00 88.25 76 SER A O 1
ATOM 588 N N . LEU A 1 77 ? 1.912 -0.662 10.870 1.00 86.81 77 LEU A N 1
ATOM 589 C CA . LEU A 1 77 ? 0.540 -0.278 10.507 1.00 86.81 77 LEU A CA 1
ATOM 590 C C . LEU A 1 77 ? -0.517 -1.188 11.139 1.00 86.81 77 LEU A C 1
ATOM 592 O O . LEU A 1 77 ? -1.475 -0.690 11.726 1.00 86.81 77 LEU A O 1
ATOM 596 N N . GLY A 1 78 ? -0.336 -2.511 11.093 1.00 91.12 78 GLY A N 1
ATOM 597 C CA . GLY A 1 78 ? -1.286 -3.444 11.706 1.00 91.12 78 GLY A CA 1
ATOM 598 C C . GLY A 1 78 ? -1.499 -3.184 13.206 1.00 91.12 78 GLY A C 1
ATOM 599 O O . GLY A 1 78 ? -2.637 -3.189 13.677 1.00 91.12 78 GLY A O 1
ATOM 600 N N . LEU A 1 79 ? -0.438 -2.846 13.946 1.00 93.81 79 LEU A N 1
ATOM 601 C CA . LEU A 1 79 ? -0.535 -2.457 15.356 1.00 93.81 79 LEU A CA 1
ATOM 602 C C . LEU A 1 79 ? -1.347 -1.165 15.518 1.00 93.81 79 LEU A C 1
ATOM 604 O O . LEU A 1 79 ? -2.250 -1.099 16.354 1.00 93.81 79 LEU A O 1
ATOM 608 N N . PHE A 1 80 ? -1.055 -0.143 14.714 1.00 92.81 80 PHE A N 1
ATOM 609 C CA . PHE A 1 80 ? -1.769 1.129 14.790 1.00 92.81 80 PHE A CA 1
ATOM 610 C C . PHE A 1 80 ? -3.253 0.985 14.440 1.00 92.81 80 PHE A C 1
ATOM 612 O O . PHE A 1 80 ? -4.080 1.640 15.074 1.00 92.81 80 PHE A O 1
ATOM 619 N N . PHE A 1 81 ? -3.612 0.108 13.496 1.00 92.62 81 PHE A N 1
ATOM 620 C CA . PHE A 1 81 ? -5.009 -0.203 13.177 1.00 92.62 81 PHE A CA 1
ATOM 621 C C . PHE A 1 81 ? -5.692 -0.946 14.328 1.00 92.62 81 PHE A C 1
ATOM 623 O O . PHE A 1 81 ? -6.833 -0.627 14.666 1.00 92.62 81 PHE A O 1
ATOM 630 N N . ALA A 1 82 ? -5.002 -1.887 14.983 1.00 96.06 82 ALA A N 1
ATOM 631 C CA . ALA A 1 82 ? -5.535 -2.550 16.172 1.00 96.06 82 ALA A CA 1
ATOM 632 C C . ALA A 1 82 ? -5.863 -1.536 17.276 1.00 96.06 82 ALA A C 1
ATOM 634 O O . ALA A 1 82 ? -6.955 -1.575 17.846 1.00 96.06 82 ALA A O 1
ATOM 635 N N . ILE A 1 83 ? -4.951 -0.594 17.529 1.00 95.56 83 ILE A N 1
ATOM 636 C CA . ILE A 1 83 ? -5.131 0.481 18.509 1.00 95.56 83 ILE A CA 1
ATOM 637 C C . ILE A 1 83 ? -6.294 1.401 18.116 1.00 95.56 83 ILE A C 1
ATOM 639 O O . ILE A 1 83 ? -7.209 1.588 18.918 1.00 95.56 83 ILE A O 1
ATOM 643 N N . GLY A 1 84 ? -6.292 1.938 16.891 1.00 93.12 84 GLY A N 1
ATOM 644 C CA . GLY A 1 84 ? -7.301 2.890 16.419 1.00 93.12 84 GLY A CA 1
ATOM 645 C C . GLY A 1 84 ? -8.718 2.313 16.448 1.00 93.12 84 GLY A C 1
ATOM 646 O O . GLY A 1 84 ? -9.642 2.934 16.981 1.00 93.12 84 GLY A O 1
ATOM 647 N N . ILE A 1 85 ? -8.891 1.080 15.959 1.00 94.00 85 ILE A N 1
ATOM 648 C CA . ILE A 1 85 ? -10.183 0.382 15.998 1.00 94.00 85 ILE A CA 1
ATOM 649 C C . ILE A 1 85 ? -10.601 0.092 17.443 1.00 94.00 85 ILE A C 1
ATOM 651 O O . ILE A 1 85 ? -11.743 0.376 17.814 1.00 94.00 85 ILE A O 1
ATOM 655 N N . ALA A 1 86 ? -9.699 -0.424 18.286 1.00 96.44 86 ALA A N 1
ATOM 656 C CA . ALA A 1 86 ? -10.034 -0.720 19.675 1.00 96.44 86 ALA A CA 1
ATOM 657 C C . ALA A 1 86 ? -10.478 0.531 20.442 1.00 96.44 86 ALA A C 1
ATOM 659 O O . ALA A 1 86 ? -11.519 0.508 21.100 1.00 96.44 86 ALA A O 1
ATOM 660 N N . MET A 1 87 ? -9.730 1.630 20.316 1.00 94.56 87 MET A N 1
ATOM 661 C CA . MET A 1 87 ? -10.049 2.912 20.945 1.00 94.56 87 MET A CA 1
ATOM 662 C C . MET A 1 87 ? -11.404 3.447 20.492 1.00 94.56 87 MET A C 1
ATOM 664 O O . MET A 1 87 ? -12.251 3.757 21.334 1.00 94.56 87 MET A O 1
ATOM 668 N N . SER A 1 88 ? -11.656 3.491 19.181 1.00 92.44 88 SER A N 1
ATOM 669 C CA . SER A 1 88 ? -12.887 4.091 18.664 1.00 92.44 88 SER A CA 1
ATOM 670 C C . SER A 1 88 ? -14.143 3.322 19.098 1.00 92.44 88 SER A C 1
ATOM 672 O O . SER A 1 88 ? -15.161 3.901 19.512 1.00 92.44 88 SER A O 1
ATOM 674 N N . PHE A 1 89 ? -14.070 1.988 19.103 1.00 93.44 89 PHE A N 1
ATOM 675 C CA . PHE A 1 89 ? -15.166 1.145 19.584 1.00 93.44 89 PHE A CA 1
ATOM 676 C C . PHE A 1 89 ? -15.283 1.112 21.116 1.00 93.44 89 PHE A C 1
ATOM 678 O O . PHE A 1 89 ? -16.381 0.870 21.623 1.00 93.44 89 PHE A O 1
ATOM 685 N N . ALA A 1 90 ? -14.212 1.424 21.848 1.00 93.62 90 ALA A N 1
ATOM 686 C CA . ALA A 1 90 ? -14.193 1.547 23.306 1.00 93.62 90 ALA A CA 1
ATOM 687 C C . ALA A 1 90 ? -14.476 2.970 23.827 1.00 93.62 90 ALA A C 1
ATOM 689 O O . ALA A 1 90 ? -14.294 3.224 25.015 1.00 93.62 90 ALA A O 1
ATOM 690 N N . ASN A 1 91 ? -14.942 3.894 22.976 1.00 90.06 91 ASN A N 1
ATOM 691 C CA . ASN A 1 91 ? -15.199 5.299 23.331 1.00 90.06 91 ASN A CA 1
ATOM 692 C C . ASN A 1 91 ? -13.941 6.034 23.833 1.00 90.06 91 ASN A C 1
ATOM 694 O O . ASN A 1 91 ? -13.978 6.691 24.873 1.00 90.06 91 ASN A O 1
ATOM 698 N N . GLU A 1 92 ? -12.835 5.904 23.097 1.00 88.88 92 GLU A N 1
ATOM 699 C CA . GLU A 1 92 ? -11.569 6.620 23.326 1.00 88.88 92 GLU A CA 1
ATOM 700 C C . GLU A 1 92 ? -10.927 6.340 24.697 1.00 88.88 92 GLU A C 1
ATOM 702 O O . GLU A 1 92 ? -10.222 7.167 25.278 1.00 88.88 92 GLU A O 1
ATOM 707 N N . LYS A 1 93 ? -11.166 5.146 25.248 1.00 91.69 93 LYS A N 1
ATOM 708 C CA . LYS A 1 93 ? -10.550 4.717 26.505 1.00 91.69 93 LYS A CA 1
ATOM 709 C C . LYS A 1 93 ? -9.092 4.320 26.283 1.00 91.69 93 LYS A C 1
ATOM 711 O O . LYS A 1 93 ? -8.808 3.352 25.581 1.00 91.69 93 LYS A O 1
ATOM 716 N N . ALA A 1 94 ? -8.176 5.013 26.961 1.00 93.38 94 ALA A N 1
ATOM 717 C CA . ALA A 1 94 ? -6.733 4.780 26.856 1.00 93.38 94 ALA A CA 1
ATOM 718 C C . ALA A 1 94 ? -6.329 3.326 27.158 1.00 93.38 94 ALA A C 1
ATOM 720 O O . ALA A 1 94 ? -5.466 2.765 26.487 1.00 93.38 94 ALA A O 1
ATOM 721 N N . TYR A 1 95 ? -6.988 2.673 28.120 1.00 94.75 95 TYR A N 1
ATOM 722 C CA . TYR A 1 95 ? -6.676 1.280 28.436 1.00 94.75 95 TYR A CA 1
ATOM 723 C C . TYR A 1 95 ? -7.032 0.317 27.290 1.00 94.75 95 TYR A C 1
ATOM 725 O O . TYR A 1 95 ? -6.348 -0.685 27.099 1.00 94.75 95 TYR A O 1
ATOM 733 N N . ALA A 1 96 ? -8.053 0.619 26.479 1.00 96.12 96 ALA A N 1
ATOM 734 C CA . ALA A 1 96 ? -8.373 -0.186 25.300 1.00 96.12 96 ALA A CA 1
ATOM 735 C C . ALA A 1 96 ? -7.254 -0.116 24.246 1.00 96.12 96 ALA A C 1
ATOM 737 O O . ALA A 1 96 ? -6.939 -1.133 23.634 1.00 96.12 96 ALA A O 1
ATOM 738 N N . ALA A 1 97 ? -6.606 1.046 24.098 1.00 96.06 97 ALA A N 1
ATOM 739 C CA . ALA A 1 97 ? -5.417 1.220 23.261 1.00 96.06 97 ALA A CA 1
ATOM 740 C C . ALA A 1 97 ? -4.268 0.317 23.730 1.00 96.06 97 ALA A C 1
ATOM 742 O O . ALA A 1 97 ? -3.691 -0.441 22.953 1.00 96.06 97 ALA A O 1
ATOM 743 N N . PHE A 1 98 ? -3.980 0.358 25.034 1.00 97.06 98 PHE A N 1
ATOM 744 C CA . PHE A 1 98 ? -2.946 -0.465 25.654 1.00 97.06 98 PHE A CA 1
ATOM 745 C C . PHE A 1 98 ? -3.236 -1.965 25.495 1.00 97.06 98 PHE A C 1
ATOM 747 O O . PHE A 1 98 ? -2.369 -2.729 25.073 1.00 97.06 98 PHE A O 1
ATOM 754 N N . ALA A 1 99 ? -4.475 -2.388 25.759 1.00 97.62 99 ALA A N 1
ATOM 755 C CA . ALA A 1 99 ? -4.903 -3.771 25.572 1.00 97.62 99 ALA A CA 1
ATOM 756 C C . ALA A 1 99 ? -4.819 -4.216 24.101 1.00 97.62 99 ALA A C 1
ATOM 758 O O . ALA A 1 99 ? -4.520 -5.378 23.835 1.00 97.62 99 ALA A O 1
ATOM 759 N N . ALA A 1 100 ? -5.046 -3.306 23.148 1.00 97.81 100 ALA A N 1
ATOM 760 C CA . ALA A 1 100 ? -4.928 -3.602 21.724 1.00 97.81 100 ALA A CA 1
ATOM 761 C C . ALA A 1 100 ? -3.482 -3.822 21.306 1.00 97.81 100 ALA A C 1
ATOM 763 O O . ALA A 1 100 ? -3.202 -4.776 20.583 1.00 97.81 100 ALA A O 1
ATOM 764 N N . ALA A 1 101 ? -2.565 -3.003 21.825 1.00 96.94 101 ALA A N 1
ATOM 765 C CA . ALA A 1 101 ? -1.143 -3.214 21.619 1.00 96.94 101 ALA A CA 1
ATOM 766 C C . ALA A 1 101 ? -0.702 -4.578 22.165 1.00 96.94 101 ALA A C 1
ATOM 768 O O . ALA A 1 101 ? -0.127 -5.374 21.426 1.00 96.94 101 ALA A O 1
ATOM 769 N N . LEU A 1 102 ? -1.058 -4.897 23.416 1.00 96.81 102 LEU A N 1
ATOM 770 C CA . LEU A 1 102 ? -0.773 -6.207 24.014 1.00 96.81 102 LEU A CA 1
ATOM 771 C C . LEU A 1 102 ? -1.355 -7.367 23.198 1.00 96.81 102 LEU A C 1
ATOM 773 O O . LEU A 1 102 ? -0.667 -8.357 22.952 1.00 96.81 102 LEU A O 1
ATOM 777 N N . GLY A 1 103 ? -2.611 -7.243 22.763 1.00 97.75 103 GLY A N 1
ATOM 778 C CA . GLY A 1 103 ? -3.276 -8.242 21.932 1.00 97.75 103 GLY A CA 1
ATOM 779 C C . GLY A 1 103 ? -2.563 -8.454 20.597 1.00 97.75 103 GLY A C 1
ATOM 780 O O . GLY A 1 103 ? -2.371 -9.595 20.184 1.00 97.75 103 GLY A O 1
ATOM 781 N N . TYR A 1 104 ? -2.110 -7.379 19.949 1.00 97.00 104 TYR A N 1
ATOM 782 C CA . TYR A 1 104 ? -1.401 -7.468 18.674 1.00 97.00 104 TYR A CA 1
ATOM 783 C C . TYR A 1 104 ? -0.003 -8.084 18.828 1.00 97.00 104 TYR A C 1
ATOM 785 O O . TYR A 1 104 ? 0.369 -8.947 18.035 1.00 97.00 104 TYR A O 1
ATOM 793 N N . PHE A 1 105 ? 0.741 -7.741 19.887 1.00 96.00 105 PHE A N 1
ATOM 794 C CA . PHE A 1 105 ? 1.994 -8.434 20.208 1.00 96.00 105 PHE A CA 1
ATOM 795 C C . PHE A 1 105 ? 1.756 -9.932 20.435 1.00 96.00 105 PHE A C 1
ATOM 797 O O . PHE A 1 105 ? 2.455 -10.752 19.849 1.00 96.00 105 PHE A O 1
ATOM 804 N N . ALA A 1 106 ? 0.742 -10.308 21.221 1.00 96.56 106 ALA A N 1
ATOM 805 C CA . ALA A 1 106 ? 0.403 -11.714 21.446 1.00 96.56 106 ALA A CA 1
ATOM 806 C C . ALA A 1 106 ? 0.025 -12.439 20.141 1.00 96.56 106 ALA A C 1
ATOM 808 O O . ALA A 1 106 ? 0.447 -13.573 19.922 1.00 96.56 106 ALA A O 1
ATOM 809 N N . PHE A 1 107 ? -0.724 -11.772 19.260 1.00 97.00 107 PHE A N 1
ATOM 810 C CA . PHE A 1 107 ? -1.064 -12.260 17.924 1.00 97.00 107 PHE A CA 1
ATOM 811 C C . PHE A 1 107 ? 0.183 -12.511 17.061 1.00 97.00 107 PHE A C 1
ATOM 813 O O . PHE A 1 107 ? 0.289 -13.584 16.468 1.00 97.00 107 PHE A O 1
ATOM 820 N N . ALA A 1 108 ? 1.129 -11.569 17.008 1.00 95.19 108 ALA A N 1
ATOM 821 C CA . ALA A 1 108 ? 2.348 -11.688 16.205 1.00 95.19 108 ALA A CA 1
ATOM 822 C C . ALA A 1 108 ? 3.316 -12.748 16.766 1.00 95.19 108 ALA A C 1
ATOM 824 O O . ALA A 1 108 ? 3.780 -13.623 16.037 1.00 95.19 108 ALA A O 1
ATOM 825 N N . TYR A 1 109 ? 3.570 -12.737 18.079 1.00 93.75 109 TYR A N 1
ATOM 826 C CA . TYR A 1 109 ? 4.453 -13.711 18.735 1.00 93.75 109 TYR A CA 1
ATOM 827 C C . TYR A 1 109 ? 3.924 -15.144 18.657 1.00 93.75 109 TYR A C 1
ATOM 829 O O . TYR A 1 109 ? 4.705 -16.079 18.503 1.00 93.75 109 TYR A O 1
ATOM 837 N N . ALA A 1 110 ? 2.607 -15.341 18.750 1.00 95.25 110 ALA A N 1
ATOM 838 C CA . ALA A 1 110 ? 2.031 -16.673 18.601 1.00 95.25 110 ALA A CA 1
ATOM 839 C C . ALA A 1 110 ? 2.292 -17.257 17.206 1.00 95.25 110 ALA A C 1
ATOM 841 O O . ALA A 1 110 ? 2.410 -18.471 17.065 1.00 95.25 110 ALA A O 1
ATOM 842 N N . GLN A 1 111 ? 2.397 -16.404 16.184 1.00 95.06 111 GLN A N 1
ATOM 843 C CA . GLN A 1 111 ? 2.657 -16.827 14.813 1.00 95.06 111 GLN A CA 1
ATOM 844 C C . GLN A 1 111 ? 4.127 -17.150 14.560 1.00 95.06 111 GLN A C 1
ATOM 846 O O . GLN A 1 111 ? 4.423 -18.162 13.922 1.00 95.06 111 GLN A O 1
ATOM 851 N N . SER A 1 112 ? 5.038 -16.323 15.079 1.00 92.12 112 SER A N 1
ATOM 852 C CA . SER A 1 112 ? 6.475 -16.419 14.788 1.00 92.12 112 SER A CA 1
ATOM 853 C C . SER A 1 112 ? 7.086 -17.777 15.132 1.00 92.12 112 SER A C 1
ATOM 855 O O . SER A 1 112 ? 7.998 -18.236 14.454 1.00 92.12 112 SER A O 1
ATOM 857 N N . VAL A 1 113 ? 6.537 -18.472 16.130 1.00 90.69 113 VAL A N 1
ATOM 858 C CA . VAL A 1 113 ? 6.968 -19.819 16.541 1.00 90.69 113 VAL A CA 1
ATOM 859 C C . VAL A 1 113 ? 6.763 -20.869 15.439 1.00 90.69 113 VAL A C 1
ATOM 861 O O . VAL A 1 113 ? 7.508 -21.850 15.357 1.00 90.69 113 VAL A O 1
ATOM 864 N N . PHE A 1 114 ? 5.747 -20.689 14.596 1.00 93.06 114 PHE A N 1
ATOM 865 C CA . PHE A 1 114 ? 5.333 -21.679 13.600 1.00 93.06 114 PHE A CA 1
ATOM 866 C C . PHE A 1 114 ? 5.719 -21.311 12.167 1.00 93.06 114 PHE A C 1
ATOM 868 O O . PHE A 1 114 ? 5.637 -22.175 11.296 1.00 93.06 114 PHE A O 1
ATOM 875 N N . ILE A 1 115 ? 6.150 -20.071 11.924 1.00 91.38 115 ILE A N 1
ATOM 876 C CA . ILE A 1 115 ? 6.657 -19.624 10.625 1.00 91.38 115 ILE A CA 1
ATOM 877 C C . ILE A 1 115 ? 8.154 -19.923 10.571 1.00 91.38 115 ILE A C 1
ATOM 879 O O . ILE A 1 115 ? 8.961 -19.249 11.207 1.00 91.38 115 ILE A O 1
ATOM 883 N N . LYS A 1 116 ? 8.535 -20.959 9.820 1.00 89.62 116 LYS A N 1
ATOM 884 C CA . LYS A 1 116 ? 9.924 -21.425 9.750 1.00 89.62 116 LYS A CA 1
ATOM 885 C C . LYS A 1 116 ? 10.540 -21.105 8.390 1.00 89.62 116 LYS A C 1
ATOM 887 O O . LYS A 1 116 ? 10.044 -21.634 7.396 1.00 89.62 116 LYS A O 1
ATOM 892 N N . PRO A 1 117 ? 11.609 -20.295 8.319 1.00 86.94 117 PRO A N 1
ATOM 893 C CA . PRO A 1 117 ? 12.333 -20.092 7.069 1.00 86.94 117 PRO A CA 1
ATOM 894 C C . PRO A 1 117 ? 13.037 -21.388 6.638 1.00 86.94 117 PRO A C 1
ATOM 896 O O . PRO A 1 117 ? 13.663 -22.059 7.458 1.00 86.94 117 PRO A O 1
ATOM 899 N N . VAL A 1 118 ? 12.938 -21.730 5.353 1.00 84.00 118 VAL A N 1
ATOM 900 C CA . VAL A 1 118 ? 13.621 -22.881 4.734 1.00 84.00 118 VAL A CA 1
ATOM 901 C C . VAL A 1 118 ? 15.104 -22.572 4.521 1.00 84.00 118 VAL A C 1
ATOM 903 O O . VAL A 1 118 ? 15.955 -23.391 4.862 1.00 84.00 118 VAL A O 1
ATOM 906 N N . THR A 1 119 ? 15.411 -21.360 4.046 1.00 75.50 119 THR A N 1
ATOM 907 C CA . THR A 1 119 ? 16.783 -20.882 3.808 1.00 75.50 119 THR A CA 1
ATOM 908 C C . THR A 1 119 ? 16.958 -19.497 4.433 1.00 75.50 119 THR A C 1
ATOM 910 O O . THR A 1 119 ? 16.732 -18.494 3.758 1.00 75.50 119 THR A O 1
ATOM 913 N N . PRO A 1 120 ? 17.309 -19.404 5.728 1.00 71.69 120 PRO A N 1
ATOM 914 C CA . PRO A 1 120 ? 17.421 -18.120 6.414 1.00 71.69 120 PRO A CA 1
ATOM 915 C C . PRO A 1 120 ? 18.433 -17.190 5.727 1.00 71.69 120 PRO A C 1
ATOM 917 O O . PRO A 1 120 ? 19.591 -17.561 5.551 1.00 71.69 120 PRO A O 1
ATOM 920 N N . GLY A 1 121 ? 18.004 -15.976 5.370 1.00 62.59 121 GLY A N 1
ATOM 921 C CA . GLY A 1 121 ? 18.881 -14.930 4.827 1.00 62.59 121 GLY A CA 1
ATOM 922 C C . GLY A 1 121 ? 19.009 -14.897 3.301 1.00 62.59 121 GLY A C 1
ATOM 923 O O . GLY A 1 121 ? 19.740 -14.056 2.784 1.00 62.59 121 GLY A O 1
ATOM 924 N N . ALA A 1 122 ? 18.295 -15.759 2.571 1.00 63.28 122 ALA A N 1
ATOM 925 C CA . ALA A 1 122 ? 18.191 -15.656 1.116 1.00 63.28 122 ALA A CA 1
ATOM 926 C C . ALA A 1 122 ? 17.156 -14.588 0.709 1.00 63.28 122 ALA A C 1
ATOM 928 O O . ALA A 1 122 ? 16.121 -14.439 1.364 1.00 63.28 122 ALA A O 1
ATOM 929 N N . SER A 1 123 ? 17.387 -13.882 -0.402 1.00 57.25 123 SER A N 1
ATOM 930 C CA . SER A 1 123 ? 16.420 -12.927 -0.977 1.00 57.25 123 SER A CA 1
ATOM 931 C C . SER A 1 123 ? 15.055 -13.572 -1.257 1.00 57.25 123 SER A C 1
ATOM 933 O O . SER A 1 123 ? 14.016 -12.961 -1.007 1.00 57.25 123 SER A O 1
ATOM 935 N N . ASP A 1 124 ? 15.065 -14.846 -1.655 1.00 65.56 124 ASP A N 1
ATOM 936 C CA . ASP A 1 124 ? 13.881 -15.673 -1.910 1.00 65.56 124 ASP A CA 1
ATOM 937 C C . ASP A 1 124 ? 13.702 -16.747 -0.829 1.00 65.56 124 ASP A C 1
ATOM 939 O O . ASP A 1 124 ? 13.502 -17.928 -1.107 1.00 65.56 124 ASP A O 1
ATOM 943 N N . THR A 1 125 ? 13.820 -16.347 0.442 1.00 77.19 125 THR A N 1
ATOM 944 C CA . THR A 1 125 ? 13.555 -17.251 1.569 1.00 77.19 125 THR A CA 1
ATOM 945 C C . THR A 1 125 ? 12.126 -17.794 1.481 1.00 77.19 125 THR A C 1
ATOM 947 O O . THR A 1 125 ? 11.160 -17.043 1.601 1.00 77.19 125 THR A O 1
ATOM 950 N N . LEU A 1 126 ? 11.983 -19.108 1.319 1.00 84.94 126 LEU A N 1
ATOM 951 C CA . LEU A 1 126 ? 10.691 -19.778 1.436 1.00 84.94 126 LEU A CA 1
ATOM 952 C C . LEU A 1 126 ? 10.353 -20.044 2.903 1.00 84.94 126 LEU A C 1
ATOM 954 O O . LEU A 1 126 ? 11.247 -20.176 3.744 1.00 84.94 126 LEU A O 1
ATOM 958 N N . TYR A 1 127 ? 9.065 -20.157 3.209 1.00 87.50 127 TYR A N 1
ATOM 959 C CA . TYR A 1 127 ? 8.568 -20.397 4.558 1.00 87.50 127 TYR A CA 1
ATOM 960 C C . TYR A 1 127 ? 7.716 -21.660 4.640 1.00 87.50 127 TYR A C 1
ATOM 962 O O . TYR A 1 127 ? 6.883 -21.946 3.785 1.00 87.50 127 TYR A O 1
ATOM 970 N N . ASN A 1 128 ? 7.883 -22.387 5.739 1.00 90.88 128 ASN A N 1
ATOM 971 C CA . ASN A 1 128 ? 7.017 -23.489 6.126 1.00 90.88 128 ASN A CA 1
ATOM 972 C C . ASN A 1 128 ? 6.114 -23.035 7.272 1.00 90.88 128 ASN A C 1
ATOM 974 O O . ASN A 1 128 ? 6.597 -22.497 8.270 1.00 90.88 128 ASN A O 1
ATOM 978 N N . ILE A 1 129 ? 4.810 -23.278 7.138 1.00 91.69 129 ILE A N 1
ATOM 979 C CA . ILE A 1 129 ? 3.795 -22.958 8.147 1.00 91.69 129 ILE A CA 1
ATOM 980 C C . ILE A 1 129 ? 2.920 -24.192 8.342 1.00 91.69 129 ILE A C 1
ATOM 982 O O . ILE A 1 129 ? 2.121 -24.535 7.475 1.00 91.69 129 ILE A O 1
ATOM 986 N N . PHE A 1 130 ? 3.046 -24.859 9.490 1.00 90.94 130 PHE A N 1
ATOM 987 C CA . PHE A 1 130 ? 2.345 -26.118 9.778 1.00 90.94 130 PHE A CA 1
ATOM 988 C C . PHE A 1 130 ? 2.480 -27.155 8.646 1.00 90.94 130 PHE A C 1
ATOM 990 O O . PHE A 1 130 ? 3.531 -27.777 8.506 1.00 90.94 130 PHE A O 1
ATOM 997 N N . PHE A 1 131 ? 1.411 -27.365 7.870 1.00 91.31 131 PHE A N 1
ATOM 998 C CA . PHE A 1 131 ? 1.350 -28.298 6.744 1.00 91.31 131 PHE A CA 1
ATOM 999 C C . PHE A 1 131 ? 1.611 -27.632 5.386 1.00 91.31 131 PHE A C 1
ATOM 1001 O O . PHE A 1 131 ? 1.831 -28.341 4.405 1.00 91.31 131 PHE A O 1
ATOM 1008 N N . TYR A 1 132 ? 1.613 -26.300 5.317 1.00 90.31 132 TYR A N 1
ATOM 1009 C CA . TYR A 1 132 ? 2.035 -25.570 4.130 1.00 90.31 132 TYR A CA 1
ATOM 1010 C C . TYR A 1 132 ? 3.559 -25.566 4.047 1.00 90.31 132 TYR A C 1
ATOM 1012 O O . TYR A 1 132 ? 4.243 -25.194 5.007 1.00 90.31 132 TYR A O 1
ATOM 1020 N N . LYS A 1 133 ? 4.082 -25.980 2.895 1.00 89.12 133 LYS A N 1
ATOM 1021 C CA . LYS A 1 133 ? 5.515 -26.030 2.617 1.00 89.12 133 LYS A CA 1
ATOM 1022 C C . LYS A 1 133 ? 5.868 -25.092 1.478 1.00 89.12 133 LYS A C 1
ATOM 1024 O O . LYS A 1 133 ? 5.032 -24.867 0.606 1.00 89.12 133 LYS A O 1
ATOM 1029 N N . ASP A 1 134 ? 7.098 -24.594 1.507 1.00 86.12 134 ASP A N 1
ATOM 1030 C CA . ASP A 1 134 ? 7.710 -23.848 0.407 1.00 86.12 134 ASP A CA 1
ATOM 1031 C C . ASP A 1 134 ? 6.883 -22.620 -0.017 1.00 86.12 134 ASP A C 1
ATOM 1033 O O . ASP A 1 134 ? 6.785 -22.266 -1.191 1.00 86.12 134 ASP A O 1
ATOM 1037 N N . LEU A 1 135 ? 6.260 -21.961 0.966 1.00 84.69 135 LEU A N 1
ATOM 1038 C CA . LEU A 1 135 ? 5.477 -20.752 0.751 1.00 84.69 135 LEU A CA 1
ATOM 1039 C C . LEU A 1 135 ? 6.391 -19.573 0.407 1.00 84.69 135 LEU A C 1
ATOM 1041 O O . LEU A 1 135 ? 7.465 -19.416 0.986 1.00 84.69 135 LEU A O 1
ATOM 1045 N N . SER A 1 136 ? 5.926 -18.711 -0.497 1.00 79.62 136 SER A N 1
ATOM 1046 C CA . SER A 1 136 ? 6.627 -17.484 -0.894 1.00 79.62 136 SER A CA 1
ATOM 1047 C C . SER A 1 136 ? 6.948 -16.577 0.302 1.00 79.62 136 SER A C 1
ATOM 1049 O O . SER A 1 136 ? 6.157 -16.475 1.245 1.00 79.62 136 SER A O 1
ATOM 1051 N N . ASN A 1 137 ? 8.063 -15.841 0.216 1.00 77.31 137 ASN A N 1
ATOM 1052 C CA . ASN A 1 137 ? 8.434 -14.798 1.178 1.00 77.31 137 ASN A CA 1
ATOM 1053 C C . ASN A 1 137 ? 7.332 -13.748 1.400 1.00 77.31 137 ASN A C 1
ATOM 1055 O O . ASN A 1 137 ? 7.241 -13.204 2.492 1.00 77.31 137 ASN A O 1
ATOM 1059 N N . GLN A 1 138 ? 6.450 -13.521 0.420 1.00 76.31 138 GLN A N 1
ATOM 1060 C CA . GLN A 1 138 ? 5.354 -12.549 0.511 1.00 76.31 138 GLN A CA 1
ATOM 1061 C C . GLN A 1 138 ? 4.261 -12.935 1.517 1.00 76.31 138 GLN A C 1
ATOM 1063 O O . GLN A 1 138 ? 3.456 -12.090 1.901 1.00 76.31 138 GLN A O 1
ATOM 1068 N N . ILE A 1 139 ? 4.213 -14.200 1.950 1.00 82.25 139 ILE A N 1
ATOM 1069 C CA . ILE A 1 139 ? 3.261 -14.659 2.972 1.00 82.25 139 ILE A CA 1
ATOM 1070 C C . ILE A 1 139 ? 3.701 -14.240 4.372 1.00 82.25 139 ILE A C 1
ATOM 1072 O O . ILE A 1 139 ? 2.865 -14.183 5.274 1.00 82.25 139 ILE A O 1
ATOM 1076 N N . ALA A 1 140 ? 4.982 -13.933 4.565 1.00 85.81 140 ALA A N 1
ATOM 1077 C CA . ALA A 1 140 ? 5.530 -13.507 5.837 1.00 85.81 140 ALA A CA 1
ATOM 1078 C C . ALA A 1 140 ? 5.900 -12.022 5.794 1.00 85.81 140 ALA A C 1
ATOM 1080 O O . ALA A 1 140 ? 6.344 -11.490 4.781 1.00 85.81 140 ALA A O 1
ATOM 1081 N N . SER A 1 141 ? 5.733 -11.341 6.918 1.00 84.25 141 SER A N 1
ATOM 1082 C CA . SER A 1 141 ? 6.266 -10.001 7.126 1.00 84.25 141 SER A CA 1
ATOM 1083 C C . SER A 1 141 ? 6.939 -9.911 8.483 1.00 84.25 141 SER A C 1
ATOM 1085 O O . SER A 1 141 ? 6.620 -10.659 9.413 1.00 84.25 141 SER A O 1
ATOM 1087 N N . ASN A 1 142 ? 7.903 -9.001 8.590 1.00 83.56 142 ASN A N 1
ATOM 1088 C CA . ASN A 1 142 ? 8.550 -8.709 9.855 1.00 83.56 142 ASN A CA 1
ATOM 1089 C C . ASN A 1 142 ? 7.781 -7.596 10.554 1.00 83.56 142 ASN A C 1
ATOM 1091 O O . ASN A 1 142 ? 7.572 -6.519 10.005 1.00 83.56 142 ASN A O 1
ATOM 1095 N N . PHE A 1 143 ? 7.372 -7.876 11.779 1.00 83.56 143 PHE A N 1
ATOM 1096 C CA . PHE A 1 143 ? 6.916 -6.882 12.727 1.00 83.56 143 PHE A CA 1
ATOM 1097 C C . PHE A 1 143 ? 8.088 -6.442 13.620 1.00 83.56 143 PHE A C 1
ATOM 1099 O O . PHE A 1 143 ? 9.109 -7.132 13.702 1.00 83.56 143 PHE A O 1
ATOM 1106 N N . VAL A 1 144 ? 7.939 -5.283 14.270 1.00 76.62 144 VAL A N 1
ATOM 1107 C CA . VAL A 1 144 ? 8.950 -4.616 15.111 1.00 76.62 144 VAL A CA 1
ATOM 1108 C C . VAL A 1 144 ? 9.774 -5.614 15.933 1.00 76.62 144 VAL A C 1
ATOM 1110 O O . VAL A 1 144 ? 9.223 -6.458 16.637 1.00 76.62 144 VAL A O 1
ATOM 1113 N N . GLY A 1 145 ? 11.105 -5.497 15.860 1.00 71.94 145 GLY A N 1
ATOM 1114 C CA . GLY A 1 145 ? 12.026 -6.408 16.549 1.00 71.94 145 GLY A CA 1
ATOM 1115 C C . GLY A 1 145 ? 12.217 -7.759 15.850 1.00 71.94 145 GLY A C 1
ATOM 1116 O O . GLY A 1 145 ? 12.548 -8.738 16.514 1.00 71.94 145 GLY A O 1
ATOM 1117 N N . SER A 1 146 ? 12.005 -7.818 14.529 1.00 75.00 146 SER A N 1
ATOM 1118 C CA . SER A 1 146 ? 12.176 -9.020 13.695 1.00 75.00 146 SER A CA 1
ATOM 1119 C C . SER A 1 146 ? 11.231 -10.172 14.056 1.00 75.00 146 SER A C 1
ATOM 1121 O O . SER A 1 146 ? 11.569 -11.345 13.898 1.00 75.00 146 SER A O 1
ATOM 1123 N N . ILE A 1 147 ? 10.030 -9.851 14.541 1.00 86.50 147 ILE A N 1
ATOM 1124 C CA . ILE A 1 147 ? 8.995 -10.847 14.825 1.00 86.50 147 ILE A CA 1
ATOM 1125 C C . ILE A 1 147 ? 8.315 -11.202 13.505 1.00 86.50 147 ILE A C 1
ATOM 1127 O O . ILE A 1 147 ? 7.531 -10.419 12.974 1.00 86.50 147 ILE A O 1
ATOM 1131 N N . THR A 1 148 ? 8.595 -12.386 12.969 1.00 88.94 148 THR A N 1
ATOM 1132 C CA . THR A 1 148 ? 7.941 -12.846 11.742 1.00 88.94 148 THR A CA 1
ATOM 1133 C C . THR A 1 148 ? 6.482 -13.216 12.014 1.00 88.94 148 THR A C 1
ATOM 1135 O O . THR A 1 148 ? 6.185 -14.008 12.904 1.00 88.94 148 THR A O 1
ATOM 1138 N N . GLN A 1 149 ? 5.564 -12.668 11.230 1.00 90.88 149 GLN A N 1
ATOM 1139 C CA . GLN A 1 149 ? 4.133 -12.974 11.262 1.00 90.88 149 GLN A CA 1
ATOM 1140 C C . GLN A 1 149 ? 3.611 -13.148 9.834 1.00 90.88 149 GLN A C 1
ATOM 1142 O O . GLN A 1 149 ? 4.332 -12.862 8.879 1.00 90.88 149 GLN A O 1
ATOM 1147 N N . VAL A 1 150 ? 2.370 -13.611 9.655 1.00 90.56 150 VAL A N 1
ATOM 1148 C CA . VAL A 1 150 ? 1.797 -13.627 8.305 1.00 90.56 150 VAL A CA 1
ATOM 1149 C C . VAL A 1 150 ? 1.509 -12.209 7.815 1.00 90.56 150 VAL A C 1
ATOM 1151 O O . VAL A 1 150 ? 1.021 -11.355 8.561 1.00 90.56 150 VAL A O 1
ATOM 1154 N N . GLN A 1 151 ? 1.781 -11.965 6.536 1.00 88.00 151 GLN A N 1
ATOM 1155 C CA . GLN A 1 151 ? 1.568 -10.683 5.885 1.00 88.00 151 GLN A CA 1
ATOM 1156 C C . GLN A 1 151 ? 0.076 -10.462 5.649 1.00 88.00 151 GLN A C 1
ATOM 1158 O O . GLN A 1 151 ? -0.487 -10.819 4.614 1.00 88.00 151 GLN A O 1
ATOM 1163 N N . THR A 1 152 ? -0.576 -9.879 6.650 1.00 87.31 152 THR A N 1
ATOM 1164 C CA . THR A 1 152 ? -2.003 -9.536 6.607 1.00 87.31 152 THR A CA 1
ATOM 1165 C C . THR A 1 152 ? -2.250 -8.081 6.225 1.00 87.31 152 THR A C 1
ATOM 1167 O O . THR A 1 152 ? -3.394 -7.624 6.254 1.00 87.31 152 THR A O 1
ATOM 1170 N N . SER A 1 153 ? -1.187 -7.340 5.885 1.00 85.12 153 SER A N 1
ATOM 1171 C CA . SER A 1 153 ? -1.198 -5.881 5.868 1.00 85.12 153 SER A CA 1
ATOM 1172 C C . SER A 1 153 ? -1.841 -5.356 7.160 1.00 85.12 153 SER A C 1
ATOM 1174 O O . SER A 1 153 ? -1.413 -5.715 8.256 1.00 85.12 153 SER A O 1
ATOM 1176 N N . VAL A 1 154 ? -2.895 -4.551 7.063 1.00 88.44 154 VAL A N 1
ATOM 1177 C CA . VAL A 1 154 ? -3.585 -3.976 8.223 1.00 88.44 154 VAL A CA 1
ATOM 1178 C C . VAL A 1 154 ? -4.785 -4.799 8.687 1.00 88.44 154 VAL A C 1
ATOM 1180 O O . VAL A 1 154 ? -5.342 -4.529 9.753 1.00 88.44 154 VAL A O 1
ATOM 1183 N N . PHE A 1 155 ? -5.182 -5.826 7.928 1.00 90.81 155 PHE A N 1
ATOM 1184 C CA . PHE A 1 155 ? -6.369 -6.628 8.220 1.00 90.81 155 PHE A CA 1
ATOM 1185 C C . PHE A 1 155 ? -6.262 -7.371 9.553 1.00 90.81 155 PHE A C 1
ATOM 1187 O O . PHE A 1 155 ? -7.197 -7.318 10.355 1.00 90.81 155 PHE A O 1
ATOM 1194 N N . GLY A 1 156 ? -5.112 -7.999 9.834 1.00 91.94 156 GLY A N 1
ATOM 1195 C CA . GLY A 1 156 ? -4.858 -8.622 11.136 1.00 91.94 156 GLY A CA 1
ATOM 1196 C C . GLY A 1 156 ? -5.027 -7.615 12.275 1.00 91.94 156 GLY A C 1
ATOM 1197 O O . GLY A 1 156 ? -5.704 -7.894 13.263 1.00 91.94 156 GLY A O 1
ATOM 1198 N N . GLY A 1 157 ? -4.529 -6.393 12.074 1.00 93.81 157 GLY A N 1
ATOM 1199 C CA . GLY A 1 157 ? -4.724 -5.262 12.976 1.00 93.81 157 GLY A CA 1
ATOM 1200 C C . GLY A 1 157 ? -6.190 -4.961 13.269 1.00 93.81 157 GLY A C 1
ATOM 1201 O O . GLY A 1 157 ? -6.604 -4.947 14.426 1.00 93.81 157 GLY A O 1
ATOM 1202 N N . MET A 1 158 ? -7.007 -4.782 12.231 1.00 93.25 158 MET A N 1
ATOM 1203 C CA . MET A 1 158 ? -8.437 -4.489 12.386 1.00 93.25 158 MET A CA 1
ATOM 1204 C C . MET A 1 158 ? -9.201 -5.603 13.112 1.00 93.25 158 MET A C 1
ATOM 1206 O O . MET A 1 158 ? -10.056 -5.312 13.953 1.00 93.25 158 MET A O 1
ATOM 1210 N N . VAL A 1 159 ? -8.880 -6.871 12.830 1.00 95.69 159 VAL A N 1
ATOM 1211 C CA . VAL A 1 159 ? -9.483 -8.021 13.521 1.00 95.69 159 VAL A CA 1
ATOM 1212 C C . VAL A 1 159 ? -9.131 -7.997 15.006 1.00 95.69 159 VAL A C 1
ATOM 1214 O O . VAL A 1 159 ? -10.031 -8.081 15.847 1.00 95.69 159 VAL A O 1
ATOM 1217 N N . ILE A 1 160 ? -7.849 -7.826 15.343 1.00 97.88 160 ILE A N 1
ATOM 1218 C CA . ILE A 1 160 ? -7.403 -7.731 16.737 1.00 97.88 160 ILE A CA 1
ATOM 1219 C C . ILE A 1 160 ? -8.042 -6.530 17.436 1.00 97.88 160 ILE A C 1
ATOM 1221 O O . ILE A 1 160 ? -8.573 -6.683 18.536 1.00 97.88 160 ILE A O 1
ATOM 1225 N N . GLY A 1 161 ? -8.088 -5.364 16.790 1.00 96.62 161 GLY A N 1
ATOM 1226 C CA . GLY A 1 161 ? -8.740 -4.173 17.332 1.00 96.62 161 GLY A CA 1
ATOM 1227 C C . GLY A 1 161 ? -10.221 -4.397 17.643 1.00 96.62 161 GLY A C 1
ATOM 1228 O O . GLY A 1 161 ? -10.686 -4.062 18.732 1.00 96.62 161 GLY A O 1
ATOM 1229 N N . GLY A 1 162 ? -10.964 -5.037 16.734 1.00 96.06 162 GLY A N 1
ATOM 1230 C CA . GLY A 1 162 ? -12.374 -5.378 16.945 1.00 96.06 162 GLY A CA 1
ATOM 1231 C C . GLY A 1 162 ? -12.591 -6.398 18.069 1.00 96.06 162 GLY A C 1
ATOM 1232 O O . GLY A 1 162 ? -13.511 -6.257 18.880 1.00 96.06 162 GLY A O 1
ATOM 1233 N N . VAL A 1 163 ? -11.723 -7.409 18.166 1.00 97.81 163 VAL A N 1
ATOM 1234 C CA . VAL A 1 163 ? -11.755 -8.410 19.245 1.00 97.81 163 VAL A CA 1
ATOM 1235 C C . VAL A 1 163 ? -11.461 -7.764 20.593 1.00 97.81 163 VAL A C 1
ATOM 1237 O O . VAL A 1 163 ? -12.209 -7.974 21.549 1.00 97.81 163 VAL A O 1
ATOM 1240 N N . VAL A 1 164 ? -10.425 -6.932 20.668 1.00 98.06 164 VAL A N 1
ATOM 1241 C CA . VAL A 1 164 ? -10.052 -6.208 21.884 1.00 98.06 164 VAL A CA 1
ATOM 1242 C C . VAL A 1 164 ? -11.153 -5.237 22.291 1.00 98.06 164 VAL A C 1
ATOM 1244 O O . VAL A 1 164 ? -11.523 -5.224 23.460 1.00 98.06 164 VAL A O 1
ATOM 1247 N N . ALA A 1 165 ? -11.752 -4.498 21.353 1.00 96.94 165 ALA A N 1
ATOM 1248 C CA . ALA A 1 165 ? -12.902 -3.641 21.640 1.00 96.94 165 ALA A CA 1
ATOM 1249 C C . ALA A 1 165 ? -14.058 -4.429 22.267 1.00 96.94 165 ALA A C 1
ATOM 1251 O O . ALA A 1 165 ? -14.649 -4.006 23.264 1.00 96.94 165 ALA A O 1
ATOM 1252 N N . LYS A 1 166 ? -14.373 -5.602 21.705 1.00 96.06 166 LYS A N 1
ATOM 1253 C CA . LYS A 1 166 ? -15.428 -6.479 22.219 1.00 96.06 166 LYS A CA 1
ATOM 1254 C C . LYS A 1 166 ? -15.104 -6.988 23.623 1.00 96.06 166 LYS A C 1
ATOM 1256 O O . LYS A 1 166 ? -15.980 -6.969 24.488 1.00 96.06 166 LYS A O 1
ATOM 1261 N N . LEU A 1 167 ? -13.868 -7.425 23.861 1.00 96.94 167 LEU A N 1
ATOM 1262 C CA . LEU A 1 167 ? -13.414 -7.882 25.175 1.00 96.94 167 LEU A CA 1
ATOM 1263 C C . LEU A 1 167 ? -13.426 -6.742 26.194 1.00 96.94 167 LEU A C 1
ATOM 1265 O O . LEU A 1 167 ? -13.951 -6.916 27.290 1.00 96.94 167 LEU A O 1
ATOM 1269 N N . TYR A 1 168 ? -12.932 -5.563 25.824 1.00 96.81 168 TYR A N 1
ATOM 1270 C CA . TYR A 1 168 ? -12.907 -4.389 26.684 1.00 96.81 168 TYR A CA 1
ATOM 1271 C C . TYR A 1 168 ? -14.322 -3.966 27.086 1.00 96.81 168 TYR A C 1
ATOM 1273 O O . TYR A 1 168 ? -14.631 -3.918 28.274 1.00 96.81 168 TYR A O 1
ATOM 1281 N N . ASN A 1 169 ? -15.221 -3.771 26.118 1.00 94.44 169 ASN A N 1
ATOM 1282 C CA . ASN A 1 169 ? -16.610 -3.382 26.385 1.00 94.44 169 ASN A CA 1
ATOM 1283 C C . ASN A 1 169 ? -17.375 -4.426 27.211 1.00 94.44 169 ASN A C 1
ATOM 1285 O O . ASN A 1 169 ? -18.325 -4.086 27.914 1.00 94.44 169 ASN A O 1
ATOM 1289 N N . ARG A 1 170 ? -16.969 -5.700 27.142 1.00 94.31 170 ARG A N 1
ATOM 1290 C CA . ARG A 1 170 ? -17.580 -6.773 27.927 1.00 94.31 170 ARG A CA 1
ATOM 1291 C C . ARG A 1 170 ? -17.020 -6.876 29.343 1.00 94.31 170 ARG A C 1
ATOM 1293 O O . ARG A 1 170 ? -17.789 -7.169 30.256 1.00 94.31 170 ARG A O 1
ATOM 1300 N N . PHE A 1 171 ? -15.711 -6.707 29.512 1.00 95.38 171 PHE A N 1
ATOM 1301 C CA . PHE A 1 171 ? -15.000 -7.148 30.711 1.00 95.38 171 PHE A CA 1
ATOM 1302 C C . PHE A 1 171 ? -14.342 -6.030 31.526 1.00 95.38 171 PHE A C 1
ATOM 1304 O O . PHE A 1 171 ? -13.890 -6.318 32.634 1.00 95.38 171 PHE A O 1
ATOM 1311 N N . ASN A 1 172 ? -14.343 -4.775 31.062 1.00 93.50 172 ASN A N 1
ATOM 1312 C CA . ASN A 1 172 ? -13.675 -3.650 31.741 1.00 93.50 172 ASN A CA 1
ATOM 1313 C C . ASN A 1 172 ? -14.154 -3.360 33.177 1.00 93.50 172 ASN A C 1
ATOM 1315 O O . ASN A 1 172 ? -13.473 -2.652 33.909 1.00 93.50 172 ASN A O 1
ATOM 1319 N N . SER A 1 173 ? -15.299 -3.904 33.593 1.00 93.56 173 SER A N 1
ATOM 1320 C CA . SER A 1 173 ? -15.884 -3.705 34.927 1.00 93.56 173 SER A CA 1
ATOM 1321 C C . SER A 1 173 ? -16.000 -5.013 35.724 1.00 93.56 173 SER A C 1
ATOM 1323 O O . SER A 1 173 ? -16.686 -5.070 36.743 1.00 93.56 173 SER A O 1
ATOM 1325 N N . THR A 1 174 ? -15.353 -6.086 35.258 1.00 94.69 174 THR A N 1
ATOM 1326 C CA . THR A 1 174 ? -15.433 -7.419 35.877 1.00 94.69 174 THR A CA 1
ATOM 1327 C C . THR A 1 174 ? -14.716 -7.439 37.222 1.00 94.69 174 THR A C 1
ATOM 1329 O O . THR A 1 174 ? -13.554 -7.053 37.302 1.00 94.69 174 THR A O 1
ATOM 1332 N N . GLN A 1 175 ? -15.378 -7.933 38.268 1.00 94.69 175 GLN A N 1
ATOM 1333 C CA . GLN A 1 175 ? -14.779 -8.119 39.592 1.00 94.69 175 GLN A CA 1
ATOM 1334 C C . GLN A 1 175 ? -14.367 -9.580 39.779 1.00 94.69 175 GLN A C 1
ATOM 1336 O O . GLN A 1 175 ? -15.169 -10.484 39.536 1.00 94.69 175 GLN A O 1
ATOM 1341 N N . LEU A 1 176 ? -13.122 -9.808 40.194 1.00 93.75 176 LEU A N 1
ATOM 1342 C CA . LEU A 1 176 ? -12.571 -11.142 40.432 1.00 93.75 176 LEU A CA 1
ATOM 1343 C C . LEU A 1 176 ? -12.597 -11.507 41.931 1.00 93.75 176 LEU A C 1
ATOM 1345 O O . LEU A 1 176 ? -12.726 -10.616 42.774 1.00 93.75 176 LEU A O 1
ATOM 1349 N N . PRO A 1 177 ? -12.468 -12.803 42.289 1.00 94.12 177 PRO A N 1
ATOM 1350 C CA . PRO A 1 177 ? -12.375 -13.240 43.682 1.00 94.12 177 PRO A CA 1
ATOM 1351 C C . PRO A 1 177 ? -11.219 -12.577 44.441 1.00 94.12 177 PRO A C 1
ATOM 1353 O O . PRO A 1 177 ? -10.206 -12.217 43.844 1.00 94.12 177 PRO A O 1
ATOM 1356 N N . ILE A 1 178 ? -11.341 -12.498 45.770 1.00 94.00 178 ILE A N 1
ATOM 1357 C CA . ILE A 1 178 ? -10.466 -11.694 46.644 1.00 94.00 178 ILE A CA 1
ATOM 1358 C C . ILE A 1 178 ? -8.964 -11.972 46.449 1.00 94.00 178 ILE A C 1
ATOM 1360 O O . ILE A 1 178 ? -8.167 -11.041 46.420 1.00 94.00 178 ILE A O 1
ATOM 1364 N N . LEU A 1 179 ? -8.587 -13.236 46.216 1.00 95.12 179 LEU A N 1
ATOM 1365 C CA . LEU A 1 179 ? -7.193 -13.662 46.022 1.00 95.12 179 LEU A CA 1
ATOM 1366 C C . LEU A 1 179 ? -6.530 -13.044 44.782 1.00 95.12 179 LEU A C 1
ATOM 1368 O O . LEU A 1 179 ? -5.317 -12.873 44.755 1.00 95.12 179 LEU A O 1
ATOM 1372 N N . ILE A 1 180 ? -7.316 -12.716 43.756 1.00 94.19 180 ILE A N 1
ATOM 1373 C CA . ILE A 1 180 ? -6.844 -12.173 42.473 1.00 94.19 180 ILE A CA 1
ATOM 1374 C C . ILE A 1 180 ? -7.534 -10.846 42.129 1.00 94.19 180 ILE A C 1
ATOM 1376 O O . ILE A 1 180 ? -7.509 -10.398 40.983 1.00 94.19 180 ILE A O 1
ATOM 1380 N N . GLN A 1 181 ? -8.138 -10.187 43.123 1.00 92.56 181 GLN A N 1
ATOM 1381 C CA . GLN A 1 181 ? -8.932 -8.974 42.927 1.00 92.56 181 GLN A CA 1
ATOM 1382 C C . GLN A 1 181 ? -8.106 -7.820 42.344 1.00 92.56 181 GLN A C 1
ATOM 1384 O O . GLN A 1 181 ? -8.653 -6.987 41.622 1.00 92.56 181 GLN A O 1
ATOM 1389 N N . PHE A 1 182 ? -6.788 -7.808 42.571 1.00 93.31 182 PHE A N 1
ATOM 1390 C CA . PHE A 1 182 ? -5.849 -6.861 41.958 1.00 93.31 182 PHE A CA 1
ATOM 1391 C C . PHE A 1 182 ? -5.986 -6.770 40.428 1.00 93.31 182 PHE A C 1
ATOM 1393 O O . PHE A 1 182 ? -5.787 -5.695 39.854 1.00 93.31 182 PHE A O 1
ATOM 1400 N N . PHE A 1 183 ? -6.371 -7.872 39.781 1.00 94.88 183 PHE A N 1
ATOM 1401 C CA . PHE A 1 183 ? -6.555 -7.971 38.338 1.00 94.88 183 PHE A CA 1
ATOM 1402 C C . PHE A 1 183 ? -7.972 -7.620 37.865 1.00 94.88 183 PHE A C 1
ATOM 1404 O O . PHE A 1 183 ? -8.277 -7.832 36.702 1.00 94.88 183 PHE A O 1
ATOM 1411 N N . SER A 1 184 ? -8.848 -7.102 38.727 1.00 93.81 184 SER A N 1
ATOM 1412 C CA . SER A 1 184 ? -10.223 -6.730 38.359 1.00 93.81 184 SER A CA 1
ATOM 1413 C C . SER A 1 184 ? -10.282 -5.498 37.447 1.00 93.81 184 SER A C 1
ATOM 1415 O O . SER A 1 184 ? -9.335 -4.716 37.339 1.00 93.81 184 SER A O 1
ATOM 1417 N N . GLY A 1 185 ? -11.438 -5.299 36.819 1.00 93.69 185 GLY A N 1
ATOM 1418 C CA . GLY A 1 185 ? -11.735 -4.149 35.977 1.00 93.69 185 GLY A CA 1
ATOM 1419 C C . GLY A 1 185 ? -10.963 -4.176 34.660 1.00 93.69 185 GLY A C 1
ATOM 1420 O O . GLY A 1 185 ? -10.844 -5.213 34.011 1.00 93.69 185 GLY A O 1
ATOM 1421 N N . GLU A 1 186 ? -10.416 -3.031 34.260 1.00 93.62 186 GLU A N 1
ATOM 1422 C CA . GLU A 1 186 ? -9.672 -2.895 33.004 1.00 93.62 186 GLU A CA 1
ATOM 1423 C C . GLU A 1 186 ? -8.457 -3.829 32.939 1.00 93.62 186 GLU A C 1
ATOM 1425 O O . GLU A 1 186 ? -8.179 -4.411 31.894 1.00 93.62 186 GLU A O 1
ATOM 1430 N N . ARG A 1 187 ? -7.795 -4.078 34.076 1.00 94.25 187 ARG A N 1
ATOM 1431 C CA . ARG A 1 187 ? -6.640 -4.986 34.163 1.00 94.25 187 ARG A CA 1
ATOM 1432 C C . ARG A 1 187 ? -6.975 -6.410 33.733 1.00 94.25 187 ARG A C 1
ATOM 1434 O O . ARG A 1 187 ? -6.139 -7.070 33.120 1.00 94.25 187 ARG A O 1
ATOM 1441 N N . PHE A 1 188 ? -8.205 -6.858 33.981 1.00 96.06 188 PHE A N 1
ATOM 1442 C CA . PHE A 1 188 ? -8.664 -8.174 33.549 1.00 96.06 188 PHE A CA 1
ATOM 1443 C C . PHE A 1 188 ? -8.712 -8.265 32.022 1.00 96.06 188 PHE A C 1
ATOM 1445 O O . PHE A 1 188 ? -8.364 -9.298 31.449 1.00 96.06 188 PHE A O 1
ATOM 1452 N N . VAL A 1 189 ? -9.079 -7.163 31.354 1.00 96.12 189 VAL A N 1
ATOM 1453 C CA . VAL A 1 189 ? -9.065 -7.072 29.890 1.00 96.12 189 VAL A CA 1
ATOM 1454 C C . VAL A 1 189 ? -7.647 -7.290 29.371 1.00 96.12 189 VAL A C 1
ATOM 1456 O O . VAL A 1 189 ? -7.461 -8.106 28.477 1.00 96.12 189 VAL A O 1
ATOM 1459 N N . GLY A 1 190 ? -6.648 -6.631 29.966 1.00 93.44 190 GLY A N 1
ATOM 1460 C CA . GLY A 1 190 ? -5.240 -6.794 29.587 1.00 93.44 190 GLY A CA 1
ATOM 1461 C C . GLY A 1 190 ? -4.732 -8.238 29.699 1.00 93.44 190 GLY A C 1
ATOM 1462 O O . GLY A 1 190 ? -3.880 -8.650 28.918 1.00 93.44 190 GLY A O 1
ATOM 1463 N N . ILE A 1 191 ? -5.295 -9.034 30.612 1.00 95.12 191 ILE A N 1
ATOM 1464 C CA . ILE A 1 191 ? -4.945 -10.451 30.771 1.00 95.12 191 ILE A CA 1
ATOM 1465 C C . ILE A 1 191 ? -5.644 -11.312 29.723 1.00 95.12 191 ILE A C 1
ATOM 1467 O O . ILE A 1 191 ? -4.993 -12.126 29.078 1.00 95.12 191 ILE A O 1
ATOM 1471 N N . ILE A 1 192 ? -6.960 -11.156 29.547 1.00 96.94 192 ILE A N 1
ATOM 1472 C CA . ILE A 1 192 ? -7.741 -12.039 28.667 1.00 96.94 192 ILE A CA 1
ATOM 1473 C C . ILE A 1 192 ? -7.437 -11.810 27.180 1.00 96.94 192 ILE A C 1
ATOM 1475 O O . ILE A 1 192 ? -7.549 -12.747 26.390 1.00 96.94 192 ILE A O 1
ATOM 1479 N N . VAL A 1 193 ? -7.018 -10.602 26.782 1.00 98.00 193 VAL A N 1
ATOM 1480 C CA . VAL A 1 193 ? -6.662 -10.321 25.380 1.00 98.00 193 VAL A CA 1
ATOM 1481 C C . VAL A 1 193 ? -5.475 -11.153 24.905 1.00 98.00 193 VAL A C 1
ATOM 1483 O O . VAL A 1 193 ? -5.484 -11.568 23.753 1.00 98.00 193 VAL A O 1
ATOM 1486 N N . ILE A 1 194 ? -4.502 -11.459 25.768 1.00 97.56 194 ILE A N 1
ATOM 1487 C CA . ILE A 1 194 ? -3.285 -12.196 25.394 1.00 97.56 194 ILE A CA 1
ATOM 1488 C C . ILE A 1 194 ? -3.612 -13.603 24.859 1.00 97.56 194 ILE A C 1
ATOM 1490 O O . ILE A 1 194 ? -3.337 -13.856 23.685 1.00 97.56 194 ILE A O 1
ATOM 1494 N N . PRO A 1 195 ? -4.229 -14.521 25.636 1.00 97.81 195 PRO A N 1
ATOM 1495 C CA . PRO A 1 195 ? -4.528 -15.863 25.146 1.00 97.81 195 PRO A CA 1
ATOM 1496 C C . PRO A 1 195 ? -5.539 -15.842 23.996 1.00 97.81 195 PRO A C 1
ATOM 1498 O O . PRO A 1 195 ? -5.417 -16.638 23.070 1.00 97.81 195 PRO A O 1
ATOM 1501 N N . VAL A 1 196 ? -6.511 -14.921 24.001 1.00 98.31 196 VAL A N 1
ATOM 1502 C CA . VAL A 1 196 ? -7.495 -14.825 22.911 1.00 98.31 196 VAL A CA 1
ATOM 1503 C C . VAL A 1 196 ? -6.827 -14.408 21.599 1.00 98.31 196 VAL A C 1
ATOM 1505 O O . VAL A 1 196 ? -7.046 -15.053 20.576 1.00 98.31 196 VAL A O 1
ATOM 1508 N N . CYS A 1 197 ? -5.990 -13.369 21.608 1.00 98.19 197 CYS A N 1
ATOM 1509 C CA . CYS A 1 197 ? -5.322 -12.886 20.399 1.00 98.19 197 CYS A CA 1
ATOM 1510 C C . CYS A 1 197 ? -4.226 -13.849 19.921 1.00 98.19 197 CYS A C 1
ATOM 1512 O O . CYS A 1 197 ? -4.060 -14.016 18.715 1.00 98.19 197 CYS A O 1
ATOM 1514 N N . ALA A 1 198 ? -3.546 -14.552 20.835 1.00 97.75 198 ALA A N 1
ATOM 1515 C CA . ALA A 1 198 ? -2.614 -15.622 20.484 1.00 97.75 198 ALA A CA 1
ATOM 1516 C C . ALA A 1 198 ? -3.313 -16.775 19.738 1.00 97.75 198 ALA A C 1
ATOM 1518 O O . ALA A 1 198 ? -2.833 -17.221 18.696 1.00 97.75 198 ALA A O 1
ATOM 1519 N N . LEU A 1 199 ? -4.485 -17.217 20.214 1.00 97.62 199 LEU A N 1
ATOM 1520 C CA . LEU A 1 199 ? -5.285 -18.242 19.530 1.00 97.62 199 LEU A CA 1
ATOM 1521 C C . LEU A 1 199 ? -5.763 -17.779 18.149 1.00 97.62 199 LEU A C 1
ATOM 1523 O O . LEU A 1 199 ? -5.766 -18.567 17.205 1.00 97.62 199 LEU A O 1
ATOM 1527 N N . ILE A 1 200 ? -6.128 -16.502 18.011 1.00 97.62 200 ILE A N 1
ATOM 1528 C CA . ILE A 1 200 ? -6.460 -15.914 16.707 1.00 97.62 200 ILE A CA 1
ATOM 1529 C C . ILE A 1 200 ? -5.235 -15.922 15.785 1.00 97.62 200 ILE A C 1
ATOM 1531 O O . ILE A 1 200 ? -5.376 -16.269 14.617 1.00 97.62 200 ILE A O 1
ATOM 1535 N N . GLY A 1 201 ? -4.040 -15.618 16.300 1.00 96.25 201 GLY A N 1
ATOM 1536 C CA . GLY A 1 201 ? -2.788 -15.717 15.543 1.00 96.25 201 GLY A CA 1
ATOM 1537 C C . GLY A 1 201 ? -2.561 -17.122 14.987 1.00 96.25 201 GLY A C 1
ATOM 1538 O O . GLY A 1 201 ? -2.303 -17.285 13.798 1.00 96.25 201 GLY A O 1
ATOM 1539 N N . ILE A 1 202 ? -2.765 -18.151 15.812 1.00 95.69 202 ILE A N 1
ATOM 1540 C CA . ILE A 1 202 ? -2.678 -19.552 15.374 1.00 95.69 202 ILE A CA 1
ATOM 1541 C C . ILE A 1 202 ? -3.745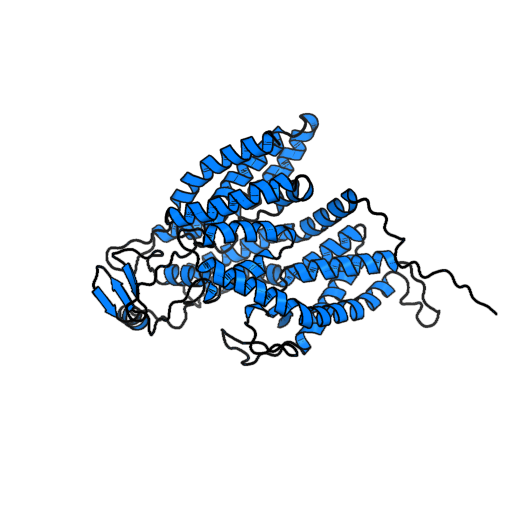 -19.873 14.317 1.00 95.69 202 ILE A C 1
ATOM 1543 O O . ILE A 1 202 ? -3.446 -20.532 13.324 1.00 95.69 202 ILE A O 1
ATOM 1547 N N . ALA A 1 203 ? -4.978 -19.389 14.483 1.00 95.94 203 ALA A N 1
ATOM 1548 C CA . ALA A 1 203 ? -6.031 -19.583 13.485 1.00 95.94 203 ALA A CA 1
ATOM 1549 C C . ALA A 1 203 ? -5.682 -18.922 12.137 1.00 95.94 203 ALA A C 1
ATOM 1551 O O . ALA A 1 203 ? -5.944 -19.496 11.078 1.00 95.94 203 ALA A O 1
ATOM 1552 N N . PHE A 1 204 ? -5.039 -17.751 12.163 1.00 94.69 204 PHE A N 1
ATOM 1553 C CA . PHE A 1 204 ? -4.562 -17.066 10.962 1.00 94.69 204 PHE A CA 1
ATOM 1554 C C . PHE A 1 204 ? -3.520 -17.889 10.204 1.00 94.69 204 PHE A C 1
ATOM 1556 O O . PHE A 1 204 ? -3.598 -17.960 8.986 1.00 94.69 204 PHE A O 1
ATOM 1563 N N . LEU A 1 205 ? -2.615 -18.591 10.883 1.00 93.88 205 LEU A N 1
ATOM 1564 C CA . LEU A 1 205 ? -1.651 -19.475 10.215 1.00 93.88 205 LEU A CA 1
ATOM 1565 C C . LEU A 1 205 ? -2.300 -20.623 9.425 1.00 93.88 205 LEU A C 1
ATOM 1567 O O . LEU A 1 205 ? -1.694 -21.140 8.493 1.00 93.88 205 LEU A O 1
ATOM 1571 N N . LEU A 1 206 ? -3.513 -21.043 9.793 1.00 92.62 206 LEU A N 1
ATOM 1572 C CA . LEU A 1 206 ? -4.234 -22.111 9.094 1.00 92.62 206 LEU A CA 1
ATOM 1573 C C . LEU A 1 206 ? -4.970 -21.584 7.859 1.00 92.62 206 LEU A C 1
ATOM 1575 O O . LEU A 1 206 ? -5.028 -22.256 6.829 1.00 92.62 206 LEU A O 1
ATOM 1579 N N . VAL A 1 207 ? -5.547 -20.390 7.988 1.00 91.62 207 VAL A N 1
ATOM 1580 C CA . VAL A 1 207 ? -6.522 -19.834 7.044 1.00 91.62 207 VAL A CA 1
ATOM 1581 C C . VAL A 1 207 ? -5.878 -18.822 6.093 1.00 91.62 207 VAL A C 1
ATOM 1583 O O . VAL A 1 207 ? -6.171 -18.825 4.900 1.00 91.62 207 VAL A O 1
ATOM 1586 N N . TRP A 1 208 ? -4.988 -17.963 6.593 1.00 89.25 208 TRP A N 1
ATOM 1587 C CA . TRP A 1 208 ? -4.386 -16.871 5.826 1.00 89.25 208 TRP A CA 1
ATOM 1588 C C . TRP A 1 208 ? -3.539 -17.330 4.635 1.00 89.25 208 TRP A C 1
ATOM 1590 O O . TRP A 1 208 ? -3.671 -16.716 3.573 1.00 89.25 208 TRP A O 1
ATOM 1600 N N . PRO A 1 209 ? -2.733 -18.411 4.725 1.00 89.25 209 PRO A N 1
ATOM 1601 C CA . PRO A 1 209 ? -2.000 -18.896 3.560 1.00 89.25 209 PRO A CA 1
ATOM 1602 C C . PRO A 1 209 ? -2.906 -19.194 2.357 1.00 89.25 209 PRO A C 1
ATOM 1604 O O . PRO A 1 209 ? -2.515 -18.895 1.236 1.00 89.25 209 PRO A O 1
ATOM 1607 N N . LEU A 1 210 ? -4.142 -19.672 2.564 1.00 88.06 210 LEU A N 1
ATOM 1608 C CA . LEU A 1 210 ? -5.105 -19.896 1.471 1.00 88.06 210 LEU A CA 1
ATOM 1609 C C . LEU A 1 210 ? -5.486 -18.592 0.766 1.00 88.06 210 LEU A C 1
ATOM 1611 O O . LEU A 1 210 ? -5.520 -18.536 -0.462 1.00 88.06 210 LEU A O 1
ATOM 1615 N N . PHE A 1 211 ? -5.749 -17.537 1.543 1.00 82.12 211 PHE A N 1
ATOM 1616 C CA . PHE A 1 211 ? -6.065 -16.217 1.001 1.00 82.12 211 PHE A CA 1
ATOM 1617 C C . PHE A 1 211 ? -4.881 -15.629 0.242 1.00 82.12 211 PHE A C 1
ATOM 1619 O O . PHE A 1 211 ? -5.068 -15.111 -0.854 1.00 82.12 211 PHE A O 1
ATOM 1626 N N . SER A 1 212 ? -3.667 -15.743 0.784 1.00 74.88 212 SER A N 1
ATOM 1627 C CA . SER A 1 212 ? -2.475 -15.234 0.107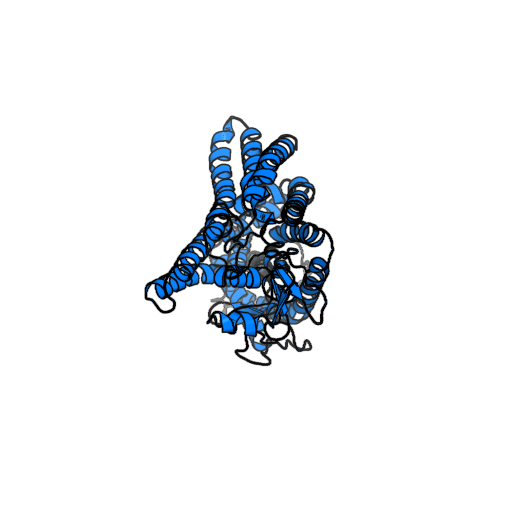 1.00 74.88 212 SER A CA 1
ATOM 1628 C C . SER A 1 212 ? -2.168 -16.005 -1.177 1.00 74.88 212 SER A C 1
ATOM 1630 O O . SER A 1 212 ? -1.914 -15.373 -2.194 1.00 74.88 212 SER A O 1
ATOM 1632 N N . ILE A 1 213 ? -2.287 -17.339 -1.185 1.00 79.50 213 ILE A N 1
ATOM 1633 C CA . ILE A 1 213 ? -2.155 -18.144 -2.411 1.00 79.50 213 ILE A CA 1
ATOM 1634 C C . ILE A 1 213 ? -3.188 -17.700 -3.454 1.00 79.50 213 ILE A C 1
ATOM 1636 O O . ILE A 1 213 ? -2.841 -17.505 -4.617 1.00 79.50 213 ILE A O 1
ATOM 1640 N N . GLY A 1 214 ? -4.442 -17.486 -3.042 1.00 80.56 214 GLY A N 1
ATOM 1641 C CA . GLY A 1 214 ? -5.497 -16.991 -3.926 1.00 80.56 214 GLY A CA 1
ATOM 1642 C C . GLY A 1 214 ? -5.202 -15.599 -4.493 1.00 80.56 214 GLY A C 1
ATOM 1643 O O . GLY A 1 214 ? -5.331 -15.393 -5.696 1.00 80.56 214 GLY A O 1
ATOM 1644 N N . LEU A 1 215 ? -4.768 -14.653 -3.655 1.00 71.44 215 LEU A N 1
ATOM 1645 C CA . LEU A 1 215 ? -4.401 -13.301 -4.089 1.00 71.44 215 LEU A CA 1
ATOM 1646 C C . LEU A 1 215 ? -3.195 -13.311 -5.034 1.00 71.44 215 LEU A C 1
ATOM 1648 O O . LEU A 1 215 ? -3.231 -12.628 -6.055 1.00 71.44 215 LEU A O 1
ATOM 1652 N N . ASN A 1 216 ? -2.177 -14.123 -4.743 1.00 73.00 216 ASN A N 1
ATOM 1653 C CA . ASN A 1 216 ? -1.010 -14.290 -5.607 1.00 73.00 216 ASN A CA 1
ATOM 1654 C C . ASN A 1 216 ? -1.418 -14.865 -6.964 1.00 73.00 216 ASN A C 1
ATOM 1656 O O . ASN A 1 216 ? -1.009 -14.341 -7.995 1.00 73.00 216 ASN A O 1
ATOM 1660 N N . TRP A 1 217 ? -2.298 -15.871 -6.971 1.00 77.81 217 TRP A N 1
ATOM 1661 C CA . TRP A 1 217 ? -2.846 -16.438 -8.199 1.00 77.81 217 TRP A CA 1
ATOM 1662 C C . TRP A 1 217 ? -3.625 -15.396 -9.012 1.00 77.81 217 TRP A C 1
ATOM 1664 O O . TRP A 1 217 ? -3.420 -15.294 -10.221 1.00 77.81 217 TRP A O 1
ATOM 1674 N N . VAL A 1 218 ? -4.482 -14.585 -8.378 1.00 74.06 218 VAL A N 1
ATOM 1675 C CA . VAL A 1 218 ? -5.188 -13.496 -9.078 1.00 74.06 218 VAL A CA 1
ATOM 1676 C C . VAL A 1 218 ? -4.188 -12.490 -9.649 1.00 74.06 218 VAL A C 1
ATOM 1678 O O . VAL A 1 218 ? -4.316 -12.122 -10.814 1.00 74.06 218 VAL A O 1
ATOM 1681 N N . GLY A 1 219 ? -3.176 -12.092 -8.873 1.00 69.06 219 GLY A N 1
ATOM 1682 C CA . GLY A 1 219 ? -2.105 -11.201 -9.319 1.00 69.06 219 GLY A CA 1
ATOM 1683 C C . GLY A 1 219 ? -1.388 -11.748 -10.556 1.00 69.06 219 GLY A C 1
ATOM 1684 O O . GLY A 1 219 ? -1.456 -11.144 -11.623 1.00 69.06 219 GLY A O 1
ATOM 1685 N N . GLU A 1 220 ? -0.799 -12.939 -10.452 1.00 71.81 220 GLU A N 1
ATOM 1686 C CA . GLU A 1 220 ? -0.059 -13.616 -11.527 1.00 71.81 220 GLU A CA 1
ATOM 1687 C C . GLU A 1 220 ? -0.871 -13.811 -12.810 1.00 71.81 220 GLU A C 1
ATOM 1689 O O . GLU A 1 220 ? -0.340 -13.652 -13.909 1.00 71.81 220 GLU A O 1
ATOM 1694 N N . ASN A 1 221 ? -2.150 -14.177 -12.699 1.00 76.06 221 ASN A N 1
ATOM 1695 C CA . ASN A 1 221 ? -2.992 -14.390 -13.876 1.00 76.06 221 ASN A CA 1
ATOM 1696 C C . ASN A 1 221 ? -3.484 -13.072 -14.468 1.00 76.06 221 ASN A C 1
ATOM 1698 O O . ASN A 1 221 ? -3.547 -12.947 -15.690 1.00 76.06 221 ASN A O 1
ATOM 1702 N N . SER A 1 222 ? -3.778 -12.074 -13.628 1.00 69.94 222 SER A N 1
ATOM 1703 C CA . SER A 1 222 ? -4.155 -10.746 -14.111 1.00 69.94 222 SER A CA 1
ATOM 1704 C C . SER A 1 222 ? -3.026 -10.112 -14.918 1.00 69.94 222 SER A C 1
ATOM 1706 O O . SER A 1 222 ? -3.296 -9.582 -15.988 1.00 69.94 222 SER A O 1
ATOM 1708 N N . GLY A 1 223 ? -1.763 -10.273 -14.502 1.00 67.06 223 GLY A N 1
ATOM 1709 C CA . GLY A 1 223 ? -0.604 -9.702 -15.194 1.00 67.06 223 GLY A CA 1
ATOM 1710 C C . GLY A 1 223 ? -0.281 -10.293 -16.573 1.00 67.06 223 GLY A C 1
ATOM 1711 O O . GLY A 1 223 ? 0.550 -9.731 -17.293 1.00 67.06 223 GLY A O 1
ATOM 1712 N N . LYS A 1 224 ? -0.942 -11.397 -16.951 1.00 70.81 224 LYS A N 1
ATOM 1713 C CA . LYS A 1 224 ? -0.806 -12.074 -18.254 1.00 70.81 224 LYS A CA 1
ATOM 1714 C C . LYS A 1 224 ? -1.874 -11.653 -19.268 1.00 70.81 224 LYS A C 1
ATOM 1716 O O . LYS A 1 224 ? -1.837 -12.109 -20.410 1.00 70.81 224 LYS A O 1
ATOM 1721 N N . LEU A 1 225 ? -2.848 -10.833 -18.869 1.00 75.94 225 LEU A N 1
ATOM 1722 C CA . LEU A 1 225 ? -3.946 -10.441 -19.749 1.00 75.94 225 LEU A CA 1
ATOM 1723 C C . LEU A 1 225 ? -3.474 -9.455 -20.832 1.00 75.94 225 LEU A C 1
ATOM 1725 O O . LEU A 1 225 ? -2.704 -8.540 -20.540 1.00 75.94 225 LEU A O 1
ATOM 1729 N N . PRO A 1 226 ? -3.935 -9.610 -22.087 1.00 75.25 226 PRO A N 1
ATOM 1730 C CA . PRO A 1 226 ? -3.492 -8.766 -23.187 1.00 75.25 226 PRO A CA 1
ATOM 1731 C C . PRO A 1 226 ? -4.132 -7.370 -23.148 1.00 75.25 226 PRO A C 1
ATOM 1733 O O . PRO A 1 226 ? -5.218 -7.166 -22.604 1.00 75.25 226 PRO A O 1
ATOM 1736 N N . GLY A 1 227 ? -3.482 -6.413 -23.816 1.00 70.62 227 GLY A N 1
ATOM 1737 C CA . GLY A 1 227 ? -4.112 -5.157 -24.237 1.00 70.62 227 GLY A CA 1
ATOM 1738 C C . GLY A 1 227 ? -4.525 -4.202 -23.112 1.00 70.62 227 GLY A C 1
ATOM 1739 O O . GLY A 1 227 ? -5.496 -3.472 -23.280 1.00 70.62 227 GLY A O 1
ATOM 1740 N N . GLY A 1 228 ? -3.834 -4.206 -21.969 1.00 80.12 228 GLY A N 1
ATOM 1741 C CA . GLY A 1 228 ? -4.107 -3.283 -20.859 1.00 80.12 228 GLY A CA 1
ATOM 1742 C C . GLY A 1 228 ? -5.236 -3.710 -19.916 1.00 80.12 228 GLY A C 1
ATOM 1743 O O . GLY A 1 228 ? -5.514 -3.011 -18.937 1.00 80.12 228 GLY A O 1
ATOM 1744 N N . LEU A 1 229 ? -5.888 -4.850 -20.180 1.00 86.50 229 LEU A N 1
ATOM 1745 C CA . LEU A 1 229 ? -6.916 -5.419 -19.300 1.00 86.50 229 LEU A CA 1
ATOM 1746 C C . LEU A 1 229 ? -6.347 -5.876 -17.951 1.00 86.50 229 LEU A C 1
ATOM 1748 O O . LEU A 1 229 ? -7.052 -5.843 -16.943 1.00 86.50 229 LEU A O 1
ATOM 1752 N N . ASP A 1 230 ? -5.072 -6.254 -17.931 1.00 86.44 230 ASP A N 1
ATOM 1753 C CA . ASP A 1 230 ? -4.290 -6.512 -16.725 1.00 86.44 230 ASP A CA 1
ATOM 1754 C C . ASP A 1 230 ? -4.305 -5.297 -15.788 1.00 86.44 230 ASP A C 1
ATOM 1756 O O . ASP A 1 230 ? -4.726 -5.390 -14.634 1.00 86.44 230 ASP A O 1
ATOM 1760 N N . SER A 1 231 ? -3.939 -4.129 -16.316 1.00 90.31 231 SER A N 1
ATOM 1761 C CA . SER A 1 231 ? -3.948 -2.854 -15.603 1.00 90.31 231 SER A CA 1
ATOM 1762 C C . SER A 1 231 ? -5.363 -2.435 -15.186 1.00 90.31 231 SER A C 1
ATOM 1764 O O . SER A 1 231 ? -5.543 -1.940 -14.072 1.00 90.31 231 SER A O 1
ATOM 1766 N N . LEU A 1 232 ? -6.379 -2.670 -16.029 1.00 93.06 232 LEU A N 1
ATOM 1767 C CA . LEU A 1 232 ? -7.782 -2.384 -15.697 1.00 93.06 232 LEU A CA 1
ATOM 1768 C C . LEU A 1 232 ? -8.221 -3.141 -14.437 1.00 93.06 232 LEU A C 1
ATOM 1770 O O . LEU A 1 232 ? -8.674 -2.534 -13.466 1.00 93.06 232 LEU A O 1
ATOM 1774 N N . ILE A 1 233 ? -8.092 -4.469 -14.463 1.00 90.56 233 ILE A N 1
ATOM 1775 C CA . ILE A 1 233 ? -8.538 -5.345 -13.375 1.00 90.56 233 ILE A CA 1
ATOM 1776 C C . ILE A 1 233 ? -7.730 -5.063 -12.114 1.00 90.56 233 ILE A C 1
ATOM 1778 O O . ILE A 1 233 ? -8.311 -4.968 -11.032 1.00 90.56 233 ILE A O 1
ATOM 1782 N N . PHE A 1 234 ? -6.418 -4.861 -12.261 1.00 90.81 234 PHE A N 1
ATOM 1783 C CA . PHE A 1 234 ? -5.553 -4.455 -11.165 1.00 90.81 234 PHE A CA 1
ATOM 1784 C C . PHE A 1 234 ? -6.082 -3.199 -10.466 1.00 90.81 234 PHE A C 1
ATOM 1786 O O . PHE A 1 234 ? -6.310 -3.234 -9.260 1.00 90.81 234 PHE A O 1
ATOM 1793 N N . GLY A 1 235 ? -6.342 -2.119 -11.210 1.00 93.69 235 GLY A N 1
ATOM 1794 C CA . GLY A 1 235 ? -6.783 -0.854 -10.622 1.00 93.69 235 GLY A CA 1
ATOM 1795 C C . GLY A 1 235 ? -8.136 -0.952 -9.911 1.00 93.69 235 GLY A C 1
ATOM 1796 O O . GLY A 1 235 ? -8.303 -0.382 -8.832 1.00 93.69 235 GLY A O 1
ATOM 1797 N N . ILE A 1 236 ? -9.084 -1.719 -10.466 1.00 94.94 236 ILE A N 1
ATOM 1798 C CA . ILE A 1 236 ? -10.391 -1.952 -9.828 1.00 94.94 236 ILE A CA 1
ATOM 1799 C C . ILE A 1 236 ? -10.216 -2.723 -8.519 1.00 94.94 236 ILE A C 1
ATOM 1801 O O . ILE A 1 236 ? -10.720 -2.298 -7.478 1.00 94.94 236 ILE A O 1
ATOM 1805 N N . LEU A 1 237 ? -9.509 -3.856 -8.559 1.00 92.31 237 LEU A N 1
ATOM 1806 C CA . LEU A 1 237 ? -9.319 -4.708 -7.387 1.00 92.31 237 LEU A CA 1
ATOM 1807 C C . LEU A 1 237 ? -8.529 -3.989 -6.297 1.00 92.31 237 LEU A C 1
ATOM 1809 O O . LEU A 1 237 ? -8.936 -4.020 -5.137 1.00 92.31 237 LEU A O 1
ATOM 1813 N N . GLU A 1 238 ? -7.456 -3.289 -6.666 1.00 91.88 238 GLU A N 1
ATOM 1814 C CA . GLU A 1 238 ? -6.651 -2.514 -5.730 1.00 91.88 238 GLU A CA 1
ATOM 1815 C C . GLU A 1 238 ? -7.530 -1.521 -4.960 1.00 91.88 238 GLU A C 1
ATOM 1817 O O . GLU A 1 238 ? -7.526 -1.527 -3.729 1.00 91.88 238 GLU A O 1
ATOM 1822 N N . ARG A 1 239 ? -8.343 -0.718 -5.665 1.00 94.56 239 ARG A N 1
ATOM 1823 C CA . ARG A 1 239 ? -9.237 0.260 -5.026 1.00 94.56 239 ARG A CA 1
ATOM 1824 C C . ARG A 1 239 ? -10.323 -0.390 -4.179 1.00 94.56 239 ARG A C 1
ATOM 1826 O O . ARG A 1 239 ? -10.575 0.065 -3.066 1.00 94.56 239 ARG A O 1
ATOM 1833 N N . CYS A 1 240 ? -10.931 -1.476 -4.649 1.00 93.25 240 CYS A N 1
ATOM 1834 C CA . CYS A 1 240 ? -11.930 -2.220 -3.879 1.00 93.25 240 CYS A CA 1
ATOM 1835 C C . CYS A 1 240 ? -11.371 -2.797 -2.566 1.00 93.25 240 CYS A C 1
ATOM 1837 O O . CYS A 1 240 ? -12.132 -3.012 -1.623 1.00 93.25 240 CYS A O 1
ATOM 1839 N N . LEU A 1 241 ? -10.058 -3.036 -2.490 1.00 90.75 241 LEU A N 1
ATOM 1840 C CA . LEU A 1 241 ? -9.377 -3.580 -1.315 1.00 90.75 241 LEU A CA 1
ATOM 1841 C C . LEU A 1 241 ? -8.855 -2.511 -0.340 1.00 90.75 241 LEU A C 1
ATOM 1843 O O . LEU A 1 241 ? -8.481 -2.864 0.783 1.00 90.75 241 LEU A O 1
ATOM 1847 N N . VAL A 1 242 ? -8.858 -1.224 -0.713 1.00 88.88 242 VAL A N 1
ATOM 1848 C CA . VAL A 1 242 ? -8.459 -0.105 0.168 1.00 88.88 242 VAL A CA 1
ATOM 1849 C C . VAL A 1 242 ? -9.265 -0.052 1.474 1.00 88.88 242 VAL A C 1
ATOM 1851 O O . VAL A 1 242 ? -8.635 -0.004 2.527 1.00 88.88 242 VAL A O 1
ATOM 1854 N N . PRO A 1 243 ? -10.611 -0.172 1.478 1.00 85.25 243 PRO A N 1
ATOM 1855 C CA . PRO A 1 243 ? -11.426 -0.152 2.705 1.00 85.25 243 PRO A CA 1
ATOM 1856 C C . PRO A 1 243 ? -11.058 -1.223 3.734 1.00 85.25 243 PRO A C 1
ATOM 1858 O O . PRO A 1 243 ? -11.329 -1.078 4.924 1.00 85.25 243 PRO A O 1
ATOM 1861 N N . PHE A 1 244 ? -10.477 -2.322 3.257 1.00 85.56 244 PHE A N 1
ATOM 1862 C CA . PHE A 1 244 ? -10.049 -3.459 4.066 1.00 85.56 244 PHE A CA 1
ATOM 1863 C C . PHE A 1 244 ? -8.537 -3.438 4.320 1.00 85.56 244 PHE A C 1
ATOM 1865 O O . PHE A 1 244 ? -8.005 -4.342 4.962 1.00 85.56 244 PHE A O 1
ATOM 1872 N N . GLY A 1 245 ? -7.840 -2.449 3.754 1.00 80.19 245 GLY A N 1
ATOM 1873 C CA . GLY A 1 245 ? -6.390 -2.335 3.725 1.00 80.19 245 GLY A CA 1
ATOM 1874 C C . GLY A 1 245 ? -5.673 -3.587 3.209 1.00 80.19 245 GLY A C 1
ATOM 1875 O O . GLY A 1 245 ? -4.517 -3.825 3.528 1.00 80.19 245 GLY A O 1
ATOM 1876 N N . LEU A 1 246 ? -6.356 -4.393 2.395 1.00 85.44 246 LEU A N 1
ATOM 1877 C CA . LEU A 1 246 ? -5.806 -5.607 1.784 1.00 85.44 246 LEU A CA 1
ATOM 1878 C C . LEU A 1 246 ? -5.024 -5.309 0.503 1.00 85.44 246 LEU A C 1
ATOM 1880 O O . LEU A 1 246 ? -4.329 -6.176 -0.022 1.00 85.44 246 LEU A O 1
ATOM 1884 N N . HIS A 1 247 ? -5.127 -4.080 0.002 1.00 86.19 247 HIS A N 1
ATOM 1885 C CA . HIS A 1 247 ? -4.532 -3.662 -1.258 1.00 86.19 247 HIS A CA 1
ATOM 1886 C C . HIS A 1 247 ? -3.001 -3.834 -1.280 1.00 86.19 247 HIS A C 1
ATOM 1888 O O . HIS A 1 247 ? -2.472 -4.266 -2.298 1.00 86.19 247 HIS A O 1
ATOM 1894 N N . HIS A 1 248 ? -2.308 -3.634 -0.150 1.00 79.44 248 HIS A N 1
ATOM 1895 C CA . HIS A 1 248 ? -0.866 -3.896 -0.028 1.00 79.44 248 HIS A CA 1
ATOM 1896 C C . HIS A 1 248 ? -0.484 -5.366 -0.229 1.00 79.44 248 HIS A C 1
ATOM 1898 O O . HIS A 1 248 ? 0.563 -5.644 -0.796 1.00 79.44 248 HIS A O 1
ATOM 1904 N N . VAL A 1 249 ? -1.320 -6.309 0.219 1.00 79.12 249 VAL A N 1
ATOM 1905 C CA . VAL A 1 249 ? -1.083 -7.748 0.001 1.00 79.12 249 VAL A CA 1
ATOM 1906 C C . VAL A 1 249 ? -1.377 -8.118 -1.449 1.00 79.12 249 VAL A C 1
ATOM 1908 O O . VAL A 1 249 ? -0.702 -8.961 -2.024 1.00 79.12 249 VAL A O 1
ATOM 1911 N N . PHE A 1 250 ? -2.377 -7.474 -2.050 1.00 84.62 250 PHE A N 1
ATOM 1912 C CA . PHE A 1 250 ? -2.787 -7.743 -3.422 1.00 84.62 250 PHE A CA 1
ATOM 1913 C C . PHE A 1 250 ? -1.740 -7.324 -4.458 1.00 84.62 250 PHE A C 1
ATOM 1915 O O . PHE A 1 250 ? -1.410 -8.119 -5.333 1.00 84.62 250 PHE A O 1
ATOM 1922 N N . TYR A 1 251 ? -1.205 -6.100 -4.379 1.00 84.12 251 TYR A N 1
ATOM 1923 C CA . TYR A 1 251 ? -0.236 -5.645 -5.381 1.00 84.12 251 TYR A CA 1
ATOM 1924 C C . TYR A 1 251 ? 1.182 -6.184 -5.148 1.00 84.12 251 TYR A C 1
ATOM 1926 O O . TYR A 1 251 ? 2.011 -6.134 -6.057 1.00 84.12 251 TYR A O 1
ATOM 1934 N N . ALA A 1 252 ? 1.467 -6.710 -3.952 1.00 79.69 252 ALA A N 1
ATOM 1935 C CA . ALA A 1 252 ? 2.786 -7.181 -3.545 1.00 79.69 252 ALA A CA 1
ATOM 1936 C C . ALA A 1 252 ? 3.470 -8.132 -4.543 1.00 79.69 252 ALA A C 1
ATOM 1938 O O . ALA A 1 252 ? 4.611 -7.870 -4.940 1.00 79.69 252 ALA A O 1
ATOM 1939 N N . PRO A 1 253 ? 2.804 -9.205 -5.015 1.00 78.00 253 PRO A N 1
ATOM 1940 C CA . PRO A 1 253 ? 3.433 -10.153 -5.928 1.00 78.00 253 PRO A CA 1
ATOM 1941 C C . PRO A 1 253 ? 3.769 -9.483 -7.260 1.00 78.00 253 PRO A C 1
ATOM 1943 O O . PRO A 1 253 ? 4.860 -9.651 -7.793 1.00 78.00 253 PRO A O 1
ATOM 1946 N N . LEU A 1 254 ? 2.868 -8.640 -7.767 1.00 85.19 254 LEU A N 1
ATOM 1947 C CA . LEU A 1 254 ? 3.062 -7.926 -9.026 1.00 85.19 254 LEU A CA 1
ATOM 1948 C C . LEU A 1 254 ? 4.225 -6.930 -8.961 1.00 85.19 254 LEU A C 1
ATOM 1950 O O . LEU A 1 254 ? 4.926 -6.732 -9.948 1.00 85.19 254 LEU A O 1
ATOM 1954 N N . TRP A 1 255 ? 4.461 -6.292 -7.819 1.00 85.69 255 TRP A N 1
ATOM 1955 C CA . TRP A 1 255 ? 5.531 -5.303 -7.698 1.00 85.69 255 TRP A CA 1
ATOM 1956 C C . TRP A 1 255 ? 6.901 -5.913 -7.398 1.00 85.69 255 TRP A C 1
ATOM 1958 O O . TRP A 1 255 ? 7.912 -5.341 -7.814 1.00 85.69 255 TRP A O 1
ATOM 1968 N N . TRP A 1 256 ? 6.951 -7.046 -6.688 1.00 78.38 256 TRP A N 1
ATOM 1969 C CA . TRP A 1 256 ? 8.192 -7.535 -6.075 1.00 78.38 256 TRP A CA 1
ATOM 1970 C C . TRP A 1 256 ? 8.637 -8.936 -6.490 1.00 78.38 256 TRP A C 1
ATOM 1972 O O . TRP A 1 256 ? 9.760 -9.309 -6.134 1.00 78.38 256 TRP A O 1
ATOM 1982 N N . THR A 1 257 ? 7.800 -9.699 -7.196 1.00 75.88 257 THR A N 1
ATOM 1983 C CA . THR A 1 257 ? 8.102 -11.071 -7.635 1.00 75.88 257 THR A CA 1
ATOM 1984 C C . THR A 1 257 ? 7.889 -11.229 -9.139 1.00 75.88 257 THR A C 1
ATOM 1986 O O . THR A 1 257 ? 7.309 -10.363 -9.795 1.00 75.88 257 THR A O 1
ATOM 1989 N N . GLY A 1 258 ? 8.313 -12.366 -9.700 1.00 75.25 258 GLY A N 1
ATOM 1990 C CA . GLY A 1 258 ? 8.131 -12.680 -11.121 1.00 75.25 258 GLY A CA 1
ATOM 1991 C C . GLY A 1 258 ? 6.681 -12.617 -11.628 1.00 75.25 258 GLY A C 1
ATOM 1992 O O . GLY A 1 258 ? 6.472 -12.550 -12.837 1.00 75.25 258 GLY A O 1
ATOM 1993 N N . ALA A 1 259 ? 5.678 -12.561 -10.741 1.00 77.00 259 ALA A N 1
ATOM 1994 C CA . ALA A 1 259 ? 4.273 -12.359 -11.099 1.00 77.00 259 ALA A CA 1
ATOM 1995 C C . ALA A 1 259 ? 4.036 -11.082 -11.924 1.00 77.00 259 ALA A C 1
ATOM 1997 O O . ALA A 1 259 ? 3.188 -11.071 -12.815 1.00 77.00 259 ALA A O 1
ATOM 1998 N N . GLY A 1 260 ? 4.787 -10.011 -11.645 1.00 77.69 260 GLY A N 1
ATOM 1999 C CA . GLY A 1 260 ? 4.727 -8.759 -12.409 1.00 77.69 260 GLY A CA 1
ATOM 2000 C C . GLY A 1 260 ? 5.489 -8.774 -13.732 1.00 77.69 260 GLY A C 1
ATOM 2001 O O . GLY A 1 260 ? 5.360 -7.838 -14.525 1.00 77.69 260 GLY A O 1
ATOM 2002 N N . GLY A 1 261 ? 6.270 -9.826 -13.964 1.00 81.81 261 GLY A N 1
ATOM 2003 C CA . GLY A 1 261 ? 7.274 -9.936 -15.013 1.00 81.81 261 GLY A CA 1
ATOM 2004 C C . GLY A 1 261 ? 8.643 -10.276 -14.424 1.00 81.81 261 GLY A C 1
ATOM 2005 O O . GLY A 1 261 ? 8.940 -9.957 -13.270 1.00 81.81 261 GLY A O 1
ATOM 2006 N N . SER A 1 262 ? 9.468 -10.941 -15.225 1.00 85.62 262 SER A N 1
ATOM 2007 C CA . SER A 1 262 ? 10.819 -11.358 -14.861 1.00 85.62 262 SER A CA 1
ATOM 2008 C C . SER A 1 262 ? 11.724 -11.256 -16.078 1.00 85.62 262 SER A C 1
ATOM 2010 O O . SER A 1 262 ? 11.295 -11.584 -17.184 1.00 85.62 262 SER A O 1
ATOM 2012 N N . LEU A 1 263 ? 12.967 -10.854 -15.839 1.00 88.88 263 LEU A N 1
ATOM 2013 C CA . LEU A 1 263 ? 14.083 -10.995 -16.761 1.00 88.88 263 LEU A CA 1
ATOM 2014 C C . LEU A 1 263 ? 15.178 -11.815 -16.073 1.00 88.88 263 LEU A C 1
ATOM 2016 O O . LEU A 1 263 ? 15.464 -11.603 -14.895 1.00 88.88 263 LEU A O 1
ATOM 2020 N N . ASP A 1 264 ? 15.791 -12.751 -16.784 1.00 90.69 264 ASP A N 1
ATOM 2021 C CA . ASP A 1 264 ? 17.003 -13.436 -16.342 1.00 90.69 264 ASP A CA 1
ATOM 2022 C C . ASP A 1 264 ? 18.207 -12.840 -17.069 1.00 90.69 264 ASP A C 1
ATOM 2024 O O . ASP A 1 264 ? 18.386 -13.080 -18.266 1.00 90.69 264 ASP A O 1
ATOM 2028 N N . PRO A 1 265 ? 19.089 -12.108 -16.368 1.00 92.50 265 PRO A N 1
ATOM 2029 C CA . PRO A 1 265 ? 20.199 -11.453 -17.028 1.00 92.50 265 PRO A CA 1
ATOM 2030 C C . PRO A 1 265 ? 21.169 -12.391 -17.746 1.00 92.50 265 PRO A C 1
ATOM 2032 O O . PRO A 1 265 ? 21.885 -11.963 -18.648 1.00 92.50 265 PRO A O 1
ATOM 2035 N N . ASN A 1 266 ? 21.242 -13.653 -17.327 1.00 93.50 266 ASN A N 1
ATOM 2036 C CA . ASN A 1 266 ? 22.192 -14.614 -17.875 1.00 93.50 266 ASN A CA 1
ATOM 2037 C C . ASN A 1 266 ? 21.620 -15.392 -19.063 1.00 93.50 266 ASN A C 1
ATOM 2039 O O . ASN A 1 266 ? 22.386 -16.053 -19.760 1.00 93.50 266 ASN A O 1
ATOM 2043 N N . VAL A 1 267 ? 20.303 -15.333 -19.275 1.00 92.75 267 VAL A N 1
ATOM 2044 C CA . VAL A 1 267 ? 19.596 -16.124 -20.290 1.00 92.75 267 VAL A CA 1
ATOM 2045 C C . VAL A 1 267 ? 18.910 -15.231 -21.315 1.00 92.75 267 VAL A C 1
ATOM 2047 O O . VAL A 1 267 ? 18.910 -15.559 -22.497 1.00 92.75 267 VAL A O 1
ATOM 2050 N N . ASP A 1 268 ? 18.348 -14.103 -20.894 1.00 94.12 268 ASP A N 1
ATOM 2051 C CA . ASP A 1 268 ? 17.627 -13.206 -21.788 1.00 94.12 268 ASP A CA 1
ATOM 2052 C C . ASP A 1 268 ? 18.596 -12.375 -22.619 1.00 94.12 268 ASP A C 1
ATOM 2054 O O . ASP A 1 268 ? 19.589 -11.845 -22.115 1.00 94.12 268 ASP A O 1
ATOM 2058 N N . HIS A 1 269 ? 18.287 -12.249 -23.906 1.00 94.75 269 HIS A N 1
ATOM 2059 C CA . HIS A 1 269 ? 19.074 -11.477 -24.862 1.00 94.75 269 HIS A CA 1
ATOM 2060 C C . HIS A 1 269 ? 18.507 -10.074 -25.044 1.00 94.75 269 HIS A C 1
ATOM 2062 O O . HIS A 1 269 ? 17.287 -9.887 -25.030 1.00 94.75 269 HIS A O 1
ATOM 2068 N N . ILE A 1 270 ? 19.395 -9.103 -25.254 1.00 93.62 270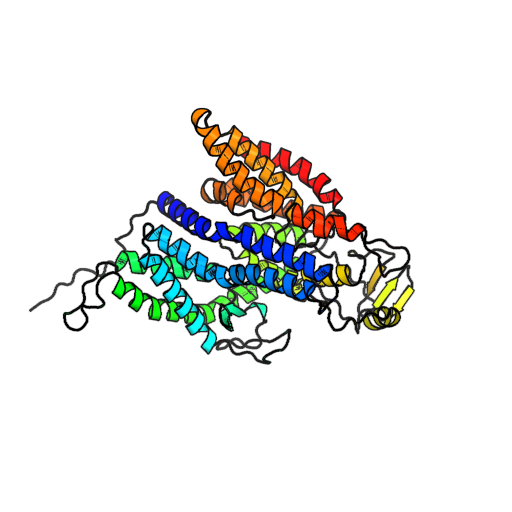 ILE A N 1
ATOM 2069 C CA . ILE A 1 270 ? 19.049 -7.720 -25.579 1.00 93.62 270 ILE A CA 1
ATOM 2070 C C . ILE A 1 270 ? 19.174 -7.514 -27.078 1.00 93.62 270 ILE A C 1
ATOM 2072 O O . ILE A 1 270 ? 20.211 -7.791 -27.672 1.00 93.62 270 ILE A O 1
ATOM 2076 N N . TRP A 1 271 ? 18.137 -6.935 -27.670 1.00 93.12 271 TRP A N 1
ATOM 2077 C CA . TRP A 1 271 ? 18.138 -6.537 -29.065 1.00 93.12 271 TRP A CA 1
ATOM 2078 C C . TRP A 1 271 ? 18.084 -5.023 -29.188 1.00 93.12 271 TRP A C 1
ATOM 2080 O O . TRP A 1 271 ? 17.165 -4.390 -28.666 1.00 93.12 271 TRP A O 1
ATOM 2090 N N . ILE A 1 272 ? 19.038 -4.442 -29.917 1.00 92.31 272 ILE A N 1
ATOM 2091 C CA . ILE A 1 272 ? 19.107 -3.005 -30.204 1.00 92.31 272 ILE A CA 1
ATOM 2092 C C . ILE A 1 272 ? 19.134 -2.812 -31.719 1.00 92.31 272 ILE A C 1
ATOM 2094 O O . ILE A 1 272 ? 19.992 -3.348 -32.415 1.00 92.31 272 ILE A O 1
ATOM 2098 N N . ASN A 1 273 ? 18.184 -2.039 -32.253 1.00 89.81 273 ASN A N 1
ATOM 2099 C CA . ASN A 1 273 ? 18.064 -1.742 -33.688 1.00 89.81 273 ASN A CA 1
ATOM 2100 C C . ASN A 1 273 ? 18.146 -3.000 -34.585 1.00 89.81 273 ASN A C 1
ATOM 2102 O O . ASN A 1 273 ? 18.782 -2.989 -35.639 1.00 89.81 273 ASN A O 1
ATOM 2106 N N . GLY A 1 274 ? 17.527 -4.101 -34.141 1.00 88.38 274 GLY A N 1
ATOM 2107 C CA . GLY A 1 274 ? 17.491 -5.377 -34.864 1.00 88.38 274 GLY A CA 1
ATOM 2108 C C . GLY A 1 274 ? 18.757 -6.236 -34.762 1.00 88.38 274 GLY A C 1
ATOM 2109 O O . GLY A 1 274 ? 18.832 -7.255 -35.444 1.00 88.38 274 GLY A O 1
ATOM 2110 N N . LYS A 1 275 ? 19.734 -5.860 -33.931 1.00 91.75 275 LYS A N 1
ATOM 2111 C CA . LYS A 1 275 ? 20.932 -6.659 -33.643 1.00 91.75 275 LYS A CA 1
ATOM 2112 C C . LYS A 1 275 ? 20.847 -7.275 -32.254 1.00 91.75 275 LYS A C 1
ATOM 2114 O O . LYS A 1 275 ? 20.451 -6.585 -31.319 1.00 91.75 275 LYS A O 1
ATOM 2119 N N . ASP A 1 276 ? 21.233 -8.541 -32.146 1.00 93.69 276 ASP A N 1
ATOM 2120 C CA . ASP A 1 276 ? 21.422 -9.231 -30.870 1.00 93.69 276 ASP A CA 1
ATOM 2121 C C . ASP A 1 276 ? 22.749 -8.779 -30.249 1.00 93.69 276 ASP A C 1
ATOM 2123 O O . ASP A 1 276 ? 23.820 -9.023 -30.807 1.00 93.69 276 ASP A O 1
ATOM 2127 N N . GLU A 1 277 ? 22.667 -8.090 -29.117 1.00 94.12 277 GLU A N 1
ATOM 2128 C CA . GLU A 1 277 ? 23.811 -7.580 -28.354 1.00 94.12 277 GLU A CA 1
ATOM 2129 C C . GLU A 1 277 ? 24.266 -8.585 -27.274 1.00 94.12 277 GLU A C 1
ATOM 2131 O O . GLU A 1 277 ? 25.115 -8.280 -26.433 1.00 94.12 277 GLU A O 1
ATOM 2136 N N . GLY A 1 278 ? 23.718 -9.805 -27.302 1.00 94.31 278 GLY A N 1
ATOM 2137 C CA . GLY A 1 278 ? 23.994 -10.876 -26.357 1.00 94.31 278 GLY A CA 1
ATOM 2138 C C . GLY A 1 278 ? 23.101 -10.820 -25.122 1.00 94.31 278 GLY A C 1
ATOM 2139 O O . GLY A 1 278 ? 22.094 -10.108 -25.066 1.00 94.31 278 GLY A O 1
ATOM 2140 N N . THR A 1 279 ? 23.470 -11.599 -24.105 1.00 96.00 279 THR A N 1
ATOM 2141 C CA . THR A 1 279 ? 22.713 -11.638 -22.850 1.00 96.00 279 THR A CA 1
ATOM 2142 C C . THR A 1 279 ? 22.770 -10.294 -22.127 1.00 96.00 279 THR A C 1
ATOM 2144 O O . THR A 1 279 ? 23.755 -9.559 -22.239 1.00 96.00 279 THR A O 1
ATOM 2147 N N . ILE A 1 280 ? 21.748 -9.979 -21.327 1.00 94.12 280 ILE A N 1
ATOM 2148 C CA . ILE A 1 280 ? 21.716 -8.746 -20.516 1.00 94.12 280 ILE A CA 1
ATOM 2149 C C . ILE A 1 280 ? 22.997 -8.601 -19.685 1.00 94.12 280 ILE A C 1
ATOM 2151 O O . ILE A 1 280 ? 23.579 -7.520 -19.611 1.00 94.12 280 ILE A O 1
ATOM 2155 N N . ALA A 1 281 ? 23.458 -9.695 -19.077 1.00 94.44 281 ALA A N 1
ATOM 2156 C CA . ALA A 1 281 ? 24.676 -9.735 -18.286 1.00 94.44 281 ALA A CA 1
ATOM 2157 C C . ALA A 1 281 ? 25.915 -9.402 -19.128 1.00 94.44 281 ALA A C 1
ATOM 2159 O O . ALA A 1 281 ? 26.735 -8.599 -18.688 1.00 94.44 281 ALA A O 1
ATOM 2160 N N . ALA A 1 282 ? 26.050 -9.984 -20.325 1.00 94.50 282 ALA A N 1
ATOM 2161 C CA . ALA A 1 282 ? 27.174 -9.706 -21.219 1.00 94.50 282 ALA A CA 1
ATOM 2162 C C . ALA A 1 282 ? 27.172 -8.243 -21.686 1.00 94.50 282 ALA A C 1
ATOM 2164 O O . ALA A 1 282 ? 28.207 -7.575 -21.635 1.00 94.50 282 ALA A O 1
ATOM 2165 N N . TYR A 1 283 ? 26.000 -7.723 -22.055 1.00 94.12 283 TYR A N 1
ATOM 2166 C CA . TYR A 1 283 ? 25.834 -6.333 -22.461 1.00 94.12 283 TYR A CA 1
ATOM 2167 C C . TYR A 1 283 ? 26.205 -5.363 -21.332 1.00 94.12 283 TYR A C 1
ATOM 2169 O O . TYR A 1 283 ? 27.045 -4.485 -21.522 1.00 94.12 283 TYR A O 1
ATOM 2177 N N . LEU A 1 284 ? 25.667 -5.553 -20.125 1.00 92.56 284 LEU A N 1
ATOM 2178 C CA . LEU A 1 284 ? 25.981 -4.692 -18.979 1.00 92.56 284 LEU A CA 1
ATOM 2179 C C . LEU A 1 284 ? 27.457 -4.762 -18.575 1.00 92.56 284 LEU A C 1
ATOM 2181 O O . LEU A 1 284 ? 28.063 -3.730 -18.287 1.00 92.56 284 LEU A O 1
ATOM 2185 N N . GLN A 1 285 ? 28.066 -5.949 -18.623 1.00 93.38 285 GLN A N 1
ATOM 2186 C CA . GLN A 1 285 ? 29.501 -6.107 -18.378 1.00 93.38 285 GLN A CA 1
ATOM 2187 C C . GLN A 1 285 ? 30.347 -5.369 -19.419 1.00 93.38 285 GLN A C 1
ATOM 2189 O O . GLN A 1 285 ? 31.353 -4.765 -19.049 1.00 93.38 285 GLN A O 1
ATOM 2194 N N . SER A 1 286 ? 29.932 -5.356 -20.691 1.00 92.44 286 SER A N 1
ATOM 2195 C CA . SER A 1 286 ? 30.622 -4.593 -21.742 1.00 92.44 286 SER A CA 1
ATOM 2196 C C . SER A 1 286 ? 30.630 -3.080 -21.474 1.00 92.44 286 SER A C 1
ATOM 2198 O O . SER A 1 286 ? 31.547 -2.380 -21.898 1.00 92.44 286 SER A O 1
ATOM 2200 N N . LEU A 1 287 ? 29.652 -2.594 -20.702 1.00 90.00 287 LEU A N 1
ATOM 2201 C CA . LEU A 1 287 ? 29.533 -1.208 -20.250 1.00 90.00 287 LEU A CA 1
ATOM 2202 C C . LEU A 1 287 ? 30.194 -0.952 -18.882 1.00 90.00 287 LEU A C 1
ATOM 2204 O O . LEU A 1 287 ? 30.137 0.166 -18.373 1.00 90.00 287 LEU A O 1
ATOM 2208 N N . GLY A 1 288 ? 30.804 -1.968 -18.262 1.00 88.62 288 GLY A N 1
ATOM 2209 C CA . GLY A 1 288 ? 31.389 -1.868 -16.922 1.00 88.62 288 GLY A CA 1
ATOM 2210 C C . GLY A 1 288 ? 30.359 -1.779 -15.788 1.00 88.62 288 GLY A C 1
ATOM 2211 O O . GLY A 1 288 ? 30.697 -1.335 -14.691 1.00 88.62 288 GLY A O 1
ATOM 2212 N N . LEU A 1 289 ? 29.109 -2.185 -16.034 1.00 87.44 289 LEU A N 1
ATOM 2213 C CA . LEU A 1 289 ? 28.019 -2.161 -15.060 1.00 87.44 289 LEU A CA 1
ATOM 2214 C C . LEU A 1 289 ? 27.818 -3.547 -14.432 1.00 87.44 289 LEU A C 1
ATOM 2216 O O . LEU A 1 289 ? 27.724 -4.560 -15.125 1.00 87.44 289 LEU A O 1
ATOM 2220 N N . ASP A 1 290 ? 27.717 -3.598 -13.103 1.00 86.00 290 ASP A N 1
ATOM 2221 C CA . ASP A 1 290 ? 27.433 -4.839 -12.377 1.00 86.00 290 ASP A CA 1
ATOM 2222 C C . ASP A 1 290 ? 25.926 -5.092 -12.288 1.00 86.00 290 ASP A C 1
ATOM 2224 O O . ASP A 1 290 ? 25.203 -4.340 -11.649 1.00 86.00 290 ASP A O 1
ATOM 2228 N N . TYR A 1 291 ? 25.451 -6.184 -12.876 1.00 85.69 291 TYR A N 1
ATOM 2229 C CA . TYR A 1 291 ? 24.035 -6.552 -12.898 1.00 85.69 291 TYR A CA 1
ATOM 2230 C C . TYR A 1 291 ? 23.568 -7.330 -11.654 1.00 85.69 291 TYR A C 1
ATOM 2232 O O . TYR A 1 291 ? 22.361 -7.439 -11.424 1.00 85.69 291 TYR A O 1
ATOM 2240 N N . LYS A 1 292 ? 24.494 -7.885 -10.855 1.00 85.00 292 LYS A N 1
ATOM 2241 C CA . LYS A 1 292 ? 24.185 -8.860 -9.788 1.00 85.00 292 LYS A CA 1
ATOM 2242 C C . LYS A 1 292 ? 23.494 -8.249 -8.574 1.00 85.00 292 LYS A C 1
ATOM 2244 O O . LYS A 1 292 ? 22.796 -8.949 -7.851 1.00 85.00 292 LYS A O 1
ATOM 2249 N N . ASN A 1 293 ? 23.688 -6.952 -8.360 1.00 80.69 293 ASN A N 1
ATOM 2250 C CA . ASN A 1 293 ? 23.119 -6.214 -7.233 1.00 80.69 293 ASN A CA 1
ATOM 2251 C C . ASN A 1 293 ? 21.739 -5.599 -7.537 1.00 80.69 293 ASN A C 1
ATOM 2253 O O . ASN A 1 293 ? 21.211 -4.847 -6.717 1.00 80.69 293 ASN A O 1
ATOM 2257 N N . TYR A 1 294 ? 21.161 -5.893 -8.706 1.00 85.50 294 TYR A N 1
ATOM 2258 C CA . TYR A 1 294 ? 19.872 -5.360 -9.141 1.00 85.50 294 TYR A CA 1
ATOM 2259 C C . TYR A 1 294 ? 18.765 -6.411 -9.100 1.00 85.50 294 TYR A C 1
ATOM 2261 O O . TYR A 1 294 ? 19.008 -7.616 -9.150 1.00 85.50 294 TYR A O 1
ATOM 2269 N N . ASN A 1 295 ? 17.522 -5.938 -9.021 1.00 86.50 295 ASN A N 1
ATOM 2270 C CA . ASN A 1 295 ? 16.350 -6.801 -8.975 1.00 86.50 295 ASN A CA 1
ATOM 2271 C C . ASN A 1 295 ? 15.705 -6.898 -10.361 1.00 86.50 295 ASN A C 1
ATOM 2273 O O . ASN A 1 295 ? 15.244 -5.895 -10.906 1.00 86.50 295 ASN A O 1
ATOM 2277 N N . TRP A 1 296 ? 15.616 -8.112 -10.896 1.00 88.06 296 TRP A N 1
ATOM 2278 C CA . TRP A 1 296 ? 15.121 -8.381 -12.252 1.00 88.06 296 TRP A CA 1
ATOM 2279 C C . TRP A 1 296 ? 13.733 -9.033 -12.282 1.00 88.06 296 TRP A C 1
ATOM 2281 O O . TRP A 1 296 ? 13.320 -9.591 -13.291 1.00 88.06 296 TRP A O 1
ATOM 2291 N N . GLN A 1 297 ? 13.007 -8.973 -11.166 1.00 87.44 297 GLN A N 1
ATOM 2292 C CA . GLN A 1 297 ? 11.679 -9.564 -11.017 1.00 87.44 297 GLN A CA 1
ATOM 2293 C C . GLN A 1 297 ? 10.727 -8.586 -10.338 1.00 87.44 297 GLN A C 1
ATOM 2295 O O . GLN A 1 297 ? 11.101 -7.952 -9.350 1.00 87.44 297 GLN A O 1
ATOM 2300 N N . GLY A 1 298 ? 9.492 -8.522 -10.829 1.00 86.00 298 GLY A N 1
ATOM 2301 C CA . GLY A 1 298 ? 8.445 -7.632 -10.334 1.00 86.00 298 GLY A CA 1
ATOM 2302 C C . GLY A 1 298 ? 8.450 -6.279 -11.029 1.00 86.00 298 GLY A C 1
ATOM 2303 O O . GLY A 1 298 ? 9.502 -5.695 -11.273 1.00 86.00 298 GLY A O 1
ATOM 2304 N N . ASP A 1 299 ? 7.257 -5.773 -11.343 1.00 88.25 299 ASP A N 1
ATOM 2305 C CA . ASP A 1 299 ? 7.057 -4.561 -12.147 1.00 88.25 299 ASP A CA 1
ATOM 2306 C C . ASP A 1 299 ? 7.787 -3.351 -11.543 1.00 88.25 299 ASP A C 1
ATOM 2308 O O . ASP A 1 299 ? 8.577 -2.688 -12.212 1.00 88.25 299 ASP A O 1
ATOM 2312 N N . SER A 1 300 ? 7.601 -3.121 -10.240 1.00 89.00 300 SER A N 1
ATOM 2313 C CA . SER A 1 300 ? 8.206 -1.992 -9.526 1.00 89.00 300 SER A CA 1
ATOM 2314 C C . SER A 1 300 ? 9.722 -2.135 -9.385 1.00 89.00 300 SER A C 1
ATOM 2316 O O . SER A 1 300 ? 10.468 -1.204 -9.686 1.00 89.00 300 SER A O 1
ATOM 2318 N N . LYS A 1 301 ? 10.202 -3.312 -8.967 1.00 87.19 301 LYS A N 1
ATOM 2319 C CA . LYS A 1 301 ? 11.640 -3.579 -8.817 1.00 87.19 301 LYS A CA 1
ATOM 2320 C C . LYS A 1 301 ? 12.386 -3.457 -10.144 1.00 87.19 301 LYS A C 1
ATOM 2322 O O . LYS A 1 301 ? 13.429 -2.808 -10.191 1.00 87.19 301 LYS A O 1
ATOM 2327 N N . MET A 1 302 ? 11.838 -4.032 -1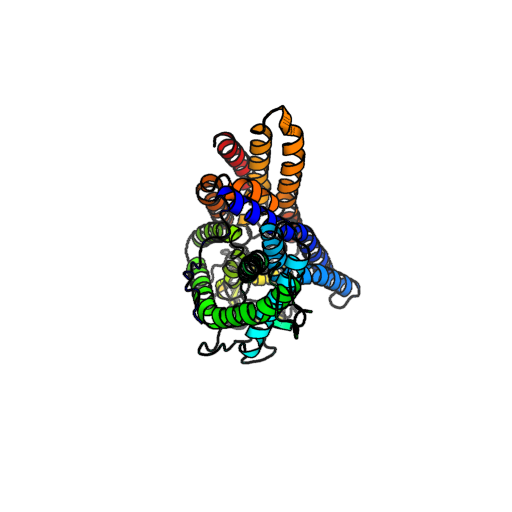1.215 1.00 90.31 302 MET A N 1
ATOM 2328 C CA . MET A 1 302 ? 12.408 -3.901 -12.554 1.00 90.31 302 MET A CA 1
ATOM 2329 C C . MET A 1 302 ? 12.394 -2.448 -13.021 1.00 90.31 302 MET A C 1
ATOM 2331 O O . MET A 1 302 ? 13.389 -2.002 -13.585 1.00 90.31 302 MET A O 1
ATOM 2335 N N . TRP A 1 303 ? 11.330 -1.684 -12.740 1.00 92.19 303 TRP A N 1
ATOM 2336 C CA . TRP A 1 303 ? 11.292 -0.256 -13.062 1.00 92.19 303 TRP A CA 1
ATOM 2337 C C . TRP A 1 303 ? 12.467 0.503 -12.427 1.00 92.19 303 TRP A C 1
ATOM 2339 O O . TRP A 1 303 ? 13.173 1.229 -13.125 1.00 92.19 303 TRP A O 1
ATOM 2349 N N . PHE A 1 304 ? 12.750 0.282 -11.136 1.00 87.94 304 PHE A N 1
ATOM 2350 C CA . PHE A 1 304 ? 13.899 0.912 -10.472 1.00 87.94 304 PHE A CA 1
ATOM 2351 C C . PHE A 1 304 ? 15.241 0.438 -11.027 1.00 87.94 304 PHE A C 1
ATOM 2353 O O . PHE A 1 304 ? 16.134 1.259 -11.224 1.00 87.94 304 PHE A O 1
ATOM 2360 N N . THR A 1 305 ? 15.382 -0.855 -11.321 1.00 89.44 305 THR A N 1
ATOM 2361 C CA . THR A 1 305 ? 16.581 -1.396 -11.977 1.00 89.44 305 THR A CA 1
ATOM 2362 C C . THR A 1 305 ? 16.823 -0.713 -13.323 1.00 89.44 305 THR A C 1
ATOM 2364 O O . THR A 1 305 ? 17.935 -0.270 -13.595 1.00 89.44 305 THR A O 1
ATOM 2367 N N . PHE A 1 306 ? 15.783 -0.552 -14.143 1.00 90.94 306 PHE A N 1
ATOM 2368 C CA . PHE A 1 306 ? 15.876 0.110 -15.444 1.00 90.94 306 PHE A CA 1
ATOM 2369 C C . PHE A 1 306 ? 16.210 1.593 -15.298 1.00 90.94 306 PHE A C 1
ATOM 2371 O O . PHE A 1 306 ? 17.072 2.092 -16.013 1.00 90.94 306 PHE A O 1
ATOM 2378 N N . GLN A 1 307 ? 15.606 2.274 -14.325 1.00 88.94 307 GLN A N 1
ATOM 2379 C CA . GLN A 1 307 ? 15.912 3.668 -14.008 1.00 88.94 307 GLN A CA 1
ATOM 2380 C C . GLN A 1 307 ? 17.377 3.851 -13.590 1.00 88.94 307 GLN A C 1
ATOM 2382 O O . GLN A 1 307 ? 18.030 4.794 -14.030 1.00 88.94 307 GLN A O 1
ATOM 2387 N N . GLN A 1 308 ? 17.895 2.971 -12.731 1.00 85.62 308 GLN A N 1
ATOM 2388 C CA . GLN A 1 308 ? 19.260 3.057 -12.207 1.00 85.62 308 GLN A CA 1
ATOM 2389 C C . GLN A 1 308 ? 20.311 2.673 -13.254 1.00 85.62 308 GLN A C 1
ATOM 2391 O O . GLN A 1 308 ? 21.382 3.274 -13.289 1.00 85.62 308 GLN A O 1
ATOM 2396 N N . LEU A 1 309 ? 20.005 1.692 -14.106 1.00 87.62 309 LEU A N 1
ATOM 2397 C CA . LEU A 1 309 ? 20.875 1.266 -15.202 1.00 87.62 309 LEU A CA 1
ATOM 2398 C C . LEU A 1 309 ? 20.725 2.129 -16.458 1.00 87.62 309 LEU A C 1
ATOM 2400 O O . LEU A 1 309 ? 21.546 2.004 -17.352 1.00 87.62 309 LEU A O 1
ATOM 2404 N N . GLY A 1 310 ? 19.703 2.980 -16.554 1.00 87.75 310 GLY A N 1
ATOM 2405 C CA . GLY A 1 310 ? 19.443 3.802 -17.737 1.00 87.75 310 GLY A CA 1
ATOM 2406 C C . GLY A 1 310 ? 18.869 3.021 -18.924 1.00 87.75 310 GLY A C 1
ATOM 2407 O O . GLY A 1 310 ? 19.129 3.377 -20.071 1.00 87.75 310 GLY A O 1
ATOM 2408 N N . PHE A 1 311 ? 18.106 1.953 -18.688 1.00 90.00 311 PHE A N 1
ATOM 2409 C CA . PHE A 1 311 ? 17.397 1.248 -19.758 1.00 90.00 311 PHE A CA 1
ATOM 2410 C C . PHE A 1 311 ? 16.065 1.930 -20.113 1.00 90.00 311 PHE A C 1
ATOM 2412 O O . PHE A 1 311 ? 15.347 2.375 -19.216 1.00 90.00 311 PHE A O 1
ATOM 2419 N N . PRO A 1 312 ? 15.663 1.938 -21.398 1.00 87.88 312 PRO A N 1
ATOM 2420 C CA . PRO A 1 312 ? 14.312 2.318 -21.799 1.00 87.88 312 PRO A CA 1
ATOM 2421 C C . PRO A 1 312 ? 13.244 1.464 -21.095 1.00 87.88 312 PRO A C 1
ATOM 2423 O O . PRO A 1 312 ? 13.315 0.238 -21.100 1.00 87.88 312 PRO A O 1
ATOM 2426 N N . PHE A 1 313 ? 12.213 2.101 -20.530 1.00 85.94 313 PHE A N 1
ATOM 2427 C CA . PHE A 1 313 ? 11.179 1.423 -19.722 1.00 85.94 313 PHE A CA 1
ATOM 2428 C C . PHE A 1 313 ? 10.180 0.573 -20.512 1.00 85.94 313 PHE A C 1
ATOM 2430 O O . PHE A 1 313 ? 9.411 -0.198 -19.930 1.00 85.94 313 PHE A O 1
ATOM 2437 N N . ARG A 1 314 ? 10.166 0.736 -21.834 1.00 82.19 314 ARG A N 1
ATOM 2438 C CA . ARG A 1 314 ? 9.224 0.082 -22.730 1.00 82.19 314 ARG A CA 1
ATOM 2439 C C . ARG A 1 314 ? 9.963 -0.636 -23.840 1.00 82.19 314 ARG A C 1
ATOM 2441 O O . ARG A 1 314 ? 10.878 -0.094 -24.455 1.00 82.19 314 ARG A O 1
ATOM 2448 N N . THR A 1 315 ? 9.468 -1.826 -24.144 1.00 76.88 315 THR A N 1
ATOM 2449 C CA . THR A 1 315 ? 9.876 -2.580 -25.325 1.00 76.88 315 THR A CA 1
ATOM 2450 C C . THR A 1 315 ? 9.286 -1.957 -26.595 1.00 76.88 315 THR A C 1
ATOM 2452 O O . THR A 1 315 ? 8.085 -1.704 -26.706 1.00 76.88 315 THR A O 1
ATOM 2455 N N . ALA A 1 316 ? 10.151 -1.689 -27.567 1.00 80.50 316 ALA A N 1
ATOM 2456 C CA . ALA A 1 316 ? 9.832 -1.109 -28.869 1.00 80.50 316 ALA A CA 1
ATOM 2457 C C . ALA A 1 316 ? 10.613 -1.857 -29.958 1.00 80.50 316 ALA A C 1
ATOM 2459 O O . ALA A 1 316 ? 11.475 -2.676 -29.657 1.00 80.50 316 ALA A O 1
ATOM 2460 N N . ASP A 1 317 ? 10.332 -1.612 -31.236 1.00 81.38 317 ASP A N 1
ATOM 2461 C CA . ASP A 1 317 ? 10.990 -2.369 -32.320 1.00 81.38 317 ASP A CA 1
ATOM 2462 C C . ASP A 1 317 ? 12.510 -2.163 -32.372 1.00 81.38 317 ASP A C 1
ATOM 2464 O O . ASP A 1 317 ? 13.251 -3.051 -32.786 1.00 81.38 317 ASP A O 1
ATOM 2468 N N . ASN A 1 318 ? 12.983 -1.027 -31.859 1.00 84.69 318 ASN A N 1
ATOM 2469 C CA . ASN A 1 318 ? 14.401 -0.693 -31.783 1.00 84.69 318 ASN A CA 1
ATOM 2470 C C . ASN A 1 318 ? 15.072 -1.143 -30.474 1.00 84.69 318 ASN A C 1
ATOM 2472 O O . ASN A 1 318 ? 16.289 -1.019 -30.361 1.00 84.69 318 ASN A O 1
ATOM 2476 N N . PHE A 1 319 ? 14.308 -1.607 -29.480 1.00 89.50 319 PHE A N 1
ATOM 2477 C CA . PHE A 1 319 ? 14.834 -2.096 -28.204 1.00 89.50 319 PHE A CA 1
ATOM 2478 C C . PHE A 1 319 ? 13.873 -3.096 -27.559 1.00 89.50 319 PHE A C 1
ATOM 2480 O O . PHE A 1 319 ? 12.777 -2.727 -27.127 1.00 89.50 319 PHE A O 1
ATOM 2487 N N . TYR A 1 320 ? 14.275 -4.360 -27.487 1.00 90.19 320 TYR A N 1
ATOM 2488 C CA . TYR A 1 320 ? 13.470 -5.418 -26.883 1.00 90.19 320 TYR A CA 1
ATOM 2489 C C . TYR A 1 320 ? 14.343 -6.531 -26.311 1.00 90.19 320 TYR A C 1
ATOM 2491 O O . TYR A 1 320 ? 15.537 -6.611 -26.587 1.00 90.19 320 TYR A O 1
ATOM 2499 N N . PHE A 1 321 ? 13.722 -7.394 -25.513 1.00 91.44 321 PHE A N 1
ATOM 2500 C CA . PHE A 1 321 ? 14.371 -8.562 -24.937 1.00 91.44 321 PHE A CA 1
ATOM 2501 C C . PHE A 1 321 ? 13.786 -9.829 -25.547 1.00 91.44 321 PHE A C 1
ATOM 2503 O O . PHE A 1 321 ? 12.620 -9.840 -25.954 1.00 91.44 321 PHE A O 1
ATOM 2510 N N . THR A 1 322 ? 14.574 -10.899 -25.598 1.00 92.19 322 THR A N 1
ATOM 2511 C CA . THR A 1 322 ? 14.083 -12.216 -26.012 1.00 92.19 322 THR A CA 1
ATOM 2512 C C . THR A 1 322 ? 14.494 -13.300 -25.036 1.00 92.19 322 THR A C 1
ATOM 2514 O O . THR A 1 322 ? 15.654 -13.336 -24.629 1.00 92.19 322 THR A O 1
ATOM 2517 N N . HIS A 1 323 ? 13.581 -14.227 -24.760 1.00 90.44 323 HIS A N 1
ATOM 2518 C CA . HIS A 1 323 ? 13.865 -15.469 -24.048 1.00 90.44 323 HIS A CA 1
ATOM 2519 C C . HIS A 1 323 ? 13.714 -16.633 -25.023 1.00 90.44 323 HIS A C 1
ATOM 2521 O O . HIS A 1 323 ? 12.650 -16.800 -25.614 1.00 90.44 323 HIS A O 1
ATOM 2527 N N . ASN A 1 324 ? 14.770 -17.420 -25.240 1.00 89.19 324 ASN A N 1
ATOM 2528 C CA . ASN A 1 324 ? 14.765 -18.537 -26.200 1.00 89.19 324 ASN A CA 1
ATOM 2529 C C . ASN A 1 324 ? 14.249 -18.156 -27.609 1.00 89.19 324 ASN A C 1
ATOM 2531 O O . ASN A 1 324 ? 13.598 -18.954 -28.280 1.00 89.19 324 ASN A O 1
ATOM 2535 N N . GLY A 1 325 ? 14.526 -16.926 -28.055 1.00 83.50 325 GLY A N 1
ATOM 2536 C CA . GLY A 1 325 ? 14.087 -16.399 -29.353 1.00 83.50 325 GLY A CA 1
ATOM 2537 C C . GLY A 1 325 ? 12.670 -15.810 -29.383 1.00 83.50 325 GLY A C 1
ATOM 2538 O O . GLY A 1 325 ? 12.293 -15.211 -30.388 1.00 83.50 325 GLY A O 1
ATOM 2539 N N . GLU A 1 326 ? 11.896 -15.905 -28.301 1.00 88.69 326 GLU A N 1
ATOM 2540 C CA . GLU A 1 326 ? 10.584 -15.262 -28.192 1.00 88.69 326 GLU A CA 1
ATOM 2541 C C . GLU A 1 326 ? 10.709 -13.850 -27.615 1.00 88.69 326 GLU A C 1
ATOM 2543 O O . GLU A 1 326 ? 11.368 -13.639 -26.597 1.00 88.69 326 GLU A O 1
ATOM 2548 N N . ARG A 1 327 ? 10.061 -12.867 -28.254 1.00 87.50 327 ARG A N 1
ATOM 2549 C CA . ARG A 1 327 ? 10.084 -11.467 -27.808 1.00 87.50 327 ARG A CA 1
ATOM 2550 C C . ARG A 1 327 ? 9.317 -11.302 -26.499 1.00 87.50 327 ARG A C 1
ATOM 2552 O O . ARG A 1 327 ? 8.109 -11.527 -26.438 1.00 87.50 327 ARG A O 1
ATOM 2559 N N . LEU A 1 328 ? 10.015 -10.819 -25.478 1.00 85.25 328 LEU A N 1
ATOM 2560 C CA . LEU A 1 328 ? 9.431 -10.418 -24.209 1.00 85.25 328 LEU A CA 1
ATOM 2561 C C . LEU A 1 328 ? 8.863 -9.008 -24.357 1.00 85.25 328 LEU A C 1
ATOM 2563 O O . LEU A 1 328 ? 9.600 -8.053 -24.594 1.00 85.25 328 LEU A O 1
ATOM 2567 N N . ASN A 1 329 ? 7.547 -8.877 -24.212 1.00 77.44 329 ASN A N 1
ATOM 2568 C CA . ASN A 1 329 ? 6.868 -7.587 -24.217 1.00 77.44 329 ASN A CA 1
ATOM 2569 C C . ASN A 1 329 ? 6.467 -7.230 -22.790 1.00 77.44 329 ASN A C 1
ATOM 2571 O O . ASN A 1 329 ? 5.488 -7.754 -22.260 1.00 77.44 329 ASN A O 1
ATOM 2575 N N . PHE A 1 330 ? 7.211 -6.316 -22.180 1.00 76.75 330 PHE A N 1
ATOM 2576 C CA . PHE A 1 330 ? 6.851 -5.740 -20.893 1.00 76.75 330 PHE A CA 1
ATOM 2577 C C . PHE A 1 330 ? 6.691 -4.221 -20.997 1.00 76.75 330 PHE A C 1
ATOM 2579 O O . PHE A 1 330 ? 7.290 -3.556 -21.851 1.00 76.75 330 PHE A O 1
ATOM 2586 N N . ASN A 1 331 ? 5.844 -3.700 -20.111 1.00 83.69 331 ASN A N 1
ATOM 2587 C CA . ASN A 1 331 ? 5.553 -2.287 -19.929 1.00 83.69 331 ASN A CA 1
ATOM 2588 C C . ASN A 1 331 ? 5.775 -1.961 -18.443 1.00 83.69 331 ASN A C 1
ATOM 2590 O O . ASN A 1 331 ? 4.905 -2.258 -17.625 1.00 83.69 331 ASN A O 1
ATOM 2594 N N . LEU A 1 332 ? 6.961 -1.447 -18.091 1.00 88.62 332 LEU A N 1
ATOM 2595 C CA . LEU A 1 332 ? 7.336 -1.248 -16.687 1.00 88.62 332 LEU A CA 1
ATOM 2596 C C . LEU A 1 332 ? 6.561 -0.087 -16.066 1.00 88.62 332 LEU A C 1
ATOM 2598 O O . LEU A 1 332 ? 6.483 0.996 -16.647 1.00 88.62 332 LEU A O 1
ATOM 2602 N N . GLY A 1 333 ? 6.041 -0.298 -14.861 1.00 89.56 333 GLY A N 1
ATOM 2603 C CA . GLY A 1 333 ? 5.222 0.674 -14.136 1.00 89.56 333 GLY A CA 1
ATOM 2604 C C . GLY A 1 333 ? 3.730 0.582 -14.468 1.00 89.56 333 GLY A C 1
ATOM 2605 O O . GLY A 1 333 ? 2.939 1.386 -13.967 1.00 89.56 333 GLY A O 1
ATOM 2606 N N . ARG A 1 334 ? 3.299 -0.408 -15.263 1.00 90.19 334 ARG A N 1
ATOM 2607 C CA . ARG A 1 334 ? 1.885 -0.617 -15.637 1.00 90.19 334 ARG A CA 1
ATOM 2608 C C . ARG A 1 334 ? 0.959 -0.880 -14.445 1.00 90.19 334 ARG A C 1
ATOM 2610 O O . ARG A 1 334 ? -0.238 -0.608 -14.552 1.00 90.19 334 ARG A O 1
ATOM 2617 N N . PHE A 1 335 ? 1.493 -1.363 -13.319 1.00 91.06 335 PHE A N 1
ATOM 2618 C CA . PHE A 1 335 ? 0.761 -1.544 -12.057 1.00 91.06 335 PHE A CA 1
ATOM 2619 C C . PHE A 1 335 ? 1.003 -0.404 -11.059 1.00 91.06 335 PHE A C 1
ATOM 2621 O O . PHE A 1 335 ? 0.695 -0.535 -9.874 1.00 91.06 335 PHE A O 1
ATOM 2628 N N . MET A 1 336 ? 1.538 0.729 -11.521 1.00 93.31 336 MET A N 1
ATOM 2629 C CA . MET A 1 336 ? 1.879 1.884 -10.684 1.00 93.31 336 MET A CA 1
ATOM 2630 C C . MET A 1 336 ? 1.294 3.185 -11.247 1.00 93.31 336 MET A C 1
ATOM 2632 O O . MET A 1 336 ? 0.590 3.924 -10.563 1.00 93.31 336 MET A O 1
ATOM 2636 N N . GLN A 1 337 ? 1.499 3.427 -12.536 1.00 93.94 337 GLN A N 1
ATOM 2637 C CA . GLN A 1 337 ? 1.192 4.685 -13.215 1.00 93.94 337 GLN A CA 1
ATOM 2638 C C . GLN A 1 337 ? -0.284 5.076 -13.303 1.00 93.94 337 GLN A C 1
ATOM 2640 O O . GLN A 1 337 ? -0.609 6.245 -13.509 1.00 93.94 337 GLN A O 1
ATOM 2645 N N . GLY A 1 338 ? -1.200 4.118 -13.167 1.00 95.38 338 GLY A N 1
ATOM 2646 C CA . GLY A 1 338 ? -2.630 4.411 -13.192 1.00 95.38 338 GLY A CA 1
ATOM 2647 C C . GLY A 1 338 ? -3.107 5.227 -12.001 1.00 95.38 338 GLY A C 1
ATOM 2648 O O . GLY A 1 338 ? -4.193 5.797 -12.065 1.00 95.38 338 GLY A O 1
ATOM 2649 N N . LYS A 1 339 ? -2.299 5.321 -10.940 1.00 96.25 339 LYS A N 1
ATOM 2650 C CA . LYS A 1 339 ? -2.602 6.107 -9.744 1.00 96.25 339 LYS A CA 1
ATOM 2651 C C . LYS A 1 339 ? -2.655 7.606 -10.020 1.00 96.25 339 LYS A C 1
ATOM 2653 O O . LYS A 1 339 ? -3.595 8.274 -9.597 1.00 96.25 339 LYS A O 1
ATOM 2658 N N . TYR A 1 340 ? -1.715 8.131 -10.802 1.00 97.38 340 TYR A N 1
ATOM 2659 C CA . TYR A 1 340 ? -1.548 9.577 -10.952 1.00 97.38 340 TYR A CA 1
ATOM 2660 C C . TYR A 1 340 ? -2.798 10.323 -11.449 1.00 97.38 340 TYR A C 1
ATOM 2662 O O . TYR A 1 340 ? -3.191 11.291 -10.793 1.00 97.38 340 TYR A O 1
ATOM 2670 N N . PRO A 1 341 ? -3.469 9.923 -12.553 1.00 98.12 341 PRO A N 1
ATOM 2671 C CA . PRO A 1 341 ? -4.548 10.737 -13.111 1.00 98.12 341 PRO A CA 1
ATOM 2672 C C . PRO A 1 341 ? -5.724 10.920 -12.146 1.00 98.12 341 PRO A C 1
ATOM 2674 O O . PRO A 1 341 ? -6.160 12.047 -11.899 1.00 98.12 341 PRO A O 1
ATOM 2677 N N . PHE A 1 342 ? -6.230 9.840 -11.548 1.00 97.44 342 PHE A N 1
ATOM 2678 C CA . PHE A 1 342 ? -7.385 9.950 -10.658 1.00 97.44 342 PHE A CA 1
ATOM 2679 C C . PHE A 1 342 ? -7.019 10.480 -9.266 1.00 97.44 342 PHE A C 1
ATOM 2681 O O . PHE A 1 342 ? -7.859 11.139 -8.657 1.00 97.44 342 PHE A O 1
ATOM 2688 N N . MET A 1 343 ? -5.802 10.249 -8.760 1.00 97.12 343 MET A N 1
ATOM 2689 C CA . MET A 1 343 ? -5.401 10.731 -7.431 1.00 97.12 343 MET A CA 1
ATOM 2690 C C . MET A 1 343 ? -5.061 12.221 -7.411 1.00 97.12 343 MET A C 1
ATOM 2692 O O . MET A 1 343 ? -5.432 12.924 -6.469 1.00 97.12 343 MET A O 1
ATOM 2696 N N . ILE A 1 344 ? -4.388 12.712 -8.457 1.00 97.88 344 ILE A N 1
ATOM 2697 C CA . ILE A 1 344 ? -4.012 14.124 -8.585 1.00 97.88 344 ILE A CA 1
ATOM 2698 C C . ILE A 1 344 ? -5.211 14.943 -9.065 1.00 97.88 344 ILE A C 1
ATOM 2700 O O . ILE A 1 344 ? -5.513 15.990 -8.496 1.00 97.88 344 ILE A O 1
ATOM 2704 N N . PHE A 1 345 ? -5.929 14.476 -10.089 1.00 98.44 345 PHE A N 1
ATOM 2705 C CA . PHE A 1 345 ? -6.972 15.276 -10.733 1.00 98.44 345 PHE A CA 1
ATOM 2706 C C . PHE A 1 345 ? -8.385 14.837 -10.363 1.00 98.44 345 PHE A C 1
ATOM 2708 O O . PHE A 1 345 ? -9.187 15.675 -9.956 1.00 98.44 345 PHE A O 1
ATOM 2715 N N . GLY A 1 346 ? -8.694 13.542 -10.465 1.00 97.94 346 GLY A N 1
ATOM 2716 C CA . GLY A 1 346 ? -10.035 13.020 -10.172 1.00 97.94 346 GLY A CA 1
ATOM 2717 C C . GLY A 1 346 ? -10.502 13.368 -8.755 1.00 97.94 346 GLY A C 1
ATOM 2718 O O . GLY A 1 346 ? -11.519 14.036 -8.572 1.00 97.94 346 GLY A O 1
ATOM 2719 N N . LEU A 1 347 ? -9.720 12.997 -7.741 1.00 97.75 347 LEU A N 1
ATOM 2720 C CA . LEU A 1 347 ? -10.019 13.278 -6.336 1.00 97.75 347 LEU A CA 1
ATOM 2721 C C . LEU A 1 347 ? -10.019 14.780 -6.015 1.00 97.75 347 LEU A C 1
ATOM 2723 O O . LEU A 1 347 ? -10.813 15.214 -5.185 1.00 97.75 347 LEU A O 1
ATOM 2727 N N . SER A 1 348 ? -9.233 15.594 -6.724 1.00 97.75 348 SER A N 1
ATOM 2728 C CA . SER A 1 348 ? -9.319 17.061 -6.636 1.00 97.75 348 SER A CA 1
ATOM 2729 C C . SER A 1 348 ? -10.643 17.600 -7.200 1.00 97.75 348 SER A C 1
ATOM 2731 O O . SER A 1 348 ? -11.250 18.498 -6.613 1.00 97.75 348 SER A O 1
ATOM 2733 N N . GLY A 1 349 ? -11.135 17.027 -8.303 1.00 97.88 349 GLY A N 1
ATOM 2734 C CA . GLY A 1 349 ? -12.457 17.331 -8.860 1.00 97.88 349 GLY A CA 1
ATOM 2735 C C . GLY A 1 349 ? -13.596 16.941 -7.914 1.00 97.88 349 GLY A C 1
ATOM 2736 O O . GLY A 1 349 ? -14.493 17.745 -7.656 1.00 97.88 349 GLY A O 1
ATOM 2737 N N . ALA A 1 350 ? -13.515 15.746 -7.322 1.00 97.56 350 ALA A N 1
ATOM 2738 C CA . ALA A 1 350 ? -14.444 15.291 -6.287 1.00 97.56 350 ALA A CA 1
ATOM 2739 C C . ALA A 1 350 ? -14.426 16.202 -5.052 1.00 97.56 350 ALA A C 1
ATOM 2741 O O . ALA A 1 350 ? -15.481 16.613 -4.573 1.00 97.56 350 ALA A O 1
ATOM 2742 N N . ALA A 1 351 ? -13.240 16.581 -4.570 1.00 97.31 351 ALA A N 1
ATOM 2743 C CA . ALA A 1 351 ? -13.079 17.500 -3.449 1.00 97.31 351 ALA A CA 1
ATOM 2744 C C . ALA A 1 351 ? -13.798 18.831 -3.702 1.00 97.31 351 ALA A C 1
ATOM 2746 O O . ALA A 1 351 ? -14.530 19.332 -2.846 1.00 97.31 351 ALA A O 1
ATOM 2747 N N . TYR A 1 352 ? -13.629 19.390 -4.902 1.00 97.38 352 TYR A N 1
ATOM 2748 C CA . TYR A 1 352 ? -14.301 20.624 -5.288 1.00 97.38 352 TYR A CA 1
ATOM 2749 C C . TYR A 1 352 ? -15.830 20.466 -5.319 1.00 97.38 352 TYR A C 1
ATOM 2751 O O . TYR A 1 352 ? -16.539 21.317 -4.775 1.00 97.38 352 TYR A O 1
ATOM 2759 N N . ALA A 1 353 ? -16.340 19.355 -5.861 1.00 97.19 353 ALA A N 1
ATOM 2760 C CA . ALA A 1 353 ? -17.770 19.047 -5.859 1.00 97.19 353 ALA A CA 1
ATOM 2761 C C . ALA A 1 353 ? -18.339 18.931 -4.438 1.00 97.19 353 ALA A C 1
ATOM 2763 O O . ALA A 1 353 ? -19.343 19.568 -4.125 1.00 97.19 353 ALA A O 1
ATOM 2764 N N . MET A 1 354 ? -17.658 18.213 -3.542 1.00 95.44 354 MET A N 1
ATOM 2765 C CA . MET A 1 354 ? -18.075 18.055 -2.144 1.00 95.44 354 MET A CA 1
ATOM 2766 C C . MET A 1 354 ? -18.162 19.397 -1.400 1.00 95.44 354 MET A C 1
ATOM 2768 O O . MET A 1 354 ? -19.093 19.630 -0.628 1.00 95.44 354 MET A O 1
ATOM 2772 N N . ILE A 1 355 ? -17.221 20.314 -1.651 1.00 95.81 355 ILE A N 1
ATOM 2773 C CA . ILE A 1 355 ? -17.239 21.663 -1.060 1.00 95.81 355 ILE A CA 1
ATOM 2774 C C . ILE A 1 355 ? -18.428 22.477 -1.587 1.00 95.81 355 ILE A C 1
ATOM 2776 O O . ILE A 1 355 ? -19.053 23.227 -0.832 1.00 95.81 355 ILE A O 1
ATOM 2780 N N . MET A 1 356 ? -18.756 22.341 -2.872 1.00 95.38 356 MET A N 1
ATOM 2781 C CA . MET A 1 356 ? -19.889 23.048 -3.474 1.00 95.38 356 MET A CA 1
ATOM 2782 C C . MET A 1 356 ? -21.238 22.483 -3.022 1.00 95.38 356 MET A C 1
ATOM 2784 O O . MET A 1 356 ? -22.148 23.267 -2.742 1.00 95.38 356 MET A O 1
ATOM 2788 N N . ALA A 1 357 ? -21.331 21.162 -2.853 1.00 94.06 357 ALA A N 1
ATOM 2789 C CA . ALA A 1 357 ? -22.502 20.471 -2.317 1.00 94.06 357 ALA A CA 1
ATOM 2790 C C . ALA A 1 357 ? -22.782 20.815 -0.842 1.00 94.06 357 ALA A C 1
ATOM 2792 O O . ALA A 1 357 ? -23.927 20.741 -0.395 1.00 94.06 357 ALA A O 1
ATOM 2793 N N . ALA A 1 358 ? -21.761 21.215 -0.074 1.00 93.12 358 ALA A N 1
ATOM 2794 C CA . ALA A 1 358 ? -21.937 21.573 1.329 1.00 93.12 358 ALA A CA 1
ATOM 2795 C C . ALA A 1 358 ? -22.907 22.769 1.503 1.00 93.12 358 ALA A C 1
ATOM 2797 O O . ALA A 1 358 ? -22.792 23.761 0.761 1.00 93.12 358 ALA A O 1
ATOM 2798 N N . PRO A 1 359 ? -23.815 22.733 2.509 1.00 93.81 359 PRO A N 1
ATOM 2799 C CA . PRO A 1 359 ? -24.677 23.862 2.861 1.00 93.81 359 PRO A CA 1
ATOM 2800 C C . PRO A 1 359 ? -23.868 25.142 3.073 1.00 93.81 359 PRO A C 1
ATOM 2802 O O . PRO A 1 359 ? -22.744 25.092 3.583 1.00 93.81 359 PRO A O 1
ATOM 2805 N N . LYS A 1 360 ? -24.428 26.301 2.703 1.00 93.69 360 LYS A N 1
ATOM 2806 C CA . LYS A 1 360 ? -23.699 27.583 2.708 1.00 93.69 360 LYS A CA 1
ATOM 2807 C C . LYS A 1 360 ? -23.097 27.898 4.081 1.00 93.69 360 LYS A C 1
ATOM 2809 O O . LYS A 1 360 ? -21.978 28.393 4.155 1.00 93.69 360 LYS A O 1
ATOM 2814 N N . GLU A 1 361 ? -23.802 27.537 5.147 1.00 94.12 361 GLU A N 1
ATOM 2815 C CA . GLU A 1 361 ? -23.432 27.766 6.545 1.00 94.12 361 GLU A CA 1
ATOM 2816 C C . GLU A 1 361 ? -22.279 26.857 7.002 1.00 94.12 361 GLU A C 1
ATOM 2818 O O . GLU A 1 361 ? -21.532 27.202 7.914 1.00 94.12 361 GLU A O 1
ATOM 2823 N N . LYS A 1 362 ? -22.115 25.694 6.361 1.00 92.69 362 LYS A N 1
ATOM 2824 C CA . LYS A 1 362 ? -21.093 24.681 6.674 1.00 92.69 362 LYS A CA 1
ATOM 2825 C C . LYS A 1 362 ? -19.940 24.645 5.677 1.00 92.69 362 LYS A C 1
ATOM 2827 O O . LYS A 1 362 ? -18.950 23.957 5.909 1.00 92.69 362 LYS A O 1
ATOM 2832 N N . ARG A 1 363 ? -20.018 25.414 4.589 1.00 91.62 363 ARG A N 1
ATOM 2833 C CA . ARG A 1 363 ? -19.035 25.383 3.499 1.00 91.62 363 ARG A CA 1
ATOM 2834 C C . ARG A 1 363 ? -17.625 25.771 3.935 1.00 91.62 363 ARG A C 1
ATOM 2836 O O . ARG A 1 363 ? -16.670 25.239 3.385 1.00 91.62 363 ARG A O 1
ATOM 2843 N N . VAL A 1 364 ? -17.473 26.662 4.917 1.00 91.88 364 VAL A N 1
ATOM 2844 C CA . VAL A 1 364 ? -16.146 27.029 5.448 1.00 91.88 364 VAL A CA 1
ATOM 2845 C C . VAL A 1 364 ? -15.497 25.841 6.166 1.00 91.88 364 VAL A C 1
ATOM 2847 O O . VAL A 1 364 ? -14.341 25.534 5.893 1.00 91.88 364 VAL A O 1
ATOM 2850 N N . GLU A 1 365 ? -16.257 25.139 7.011 1.00 88.25 365 GLU A N 1
ATOM 2851 C CA . GLU A 1 365 ? -15.819 23.929 7.724 1.00 88.25 365 GLU A CA 1
ATOM 2852 C C . GLU A 1 365 ? -15.522 22.779 6.746 1.00 88.25 365 GLU A C 1
ATOM 2854 O O . GLU A 1 365 ? -14.475 22.141 6.821 1.00 88.25 365 GLU A O 1
ATOM 2859 N N . ALA A 1 366 ? -16.402 22.559 5.764 1.00 90.38 366 ALA A N 1
ATOM 2860 C CA . ALA A 1 366 ? -16.180 21.562 4.720 1.00 90.38 366 ALA A CA 1
ATOM 2861 C C . ALA A 1 366 ? -14.931 21.886 3.887 1.00 90.38 366 ALA A C 1
ATOM 2863 O O . ALA A 1 366 ? -14.125 21.006 3.603 1.00 90.38 366 ALA A O 1
ATOM 2864 N N . ARG A 1 367 ? -14.728 23.158 3.524 1.00 91.62 367 ARG A N 1
ATOM 2865 C CA . ARG A 1 367 ? -13.582 23.595 2.722 1.00 91.62 367 ARG A CA 1
ATOM 2866 C C . ARG A 1 367 ? -12.258 23.291 3.410 1.00 91.62 367 ARG A C 1
ATOM 2868 O O . ARG A 1 367 ? -11.360 22.786 2.746 1.00 91.62 367 ARG A O 1
ATOM 2875 N N . THR A 1 368 ? -12.115 23.588 4.700 1.00 89.69 368 THR A N 1
ATOM 2876 C CA . THR A 1 368 ? -10.850 23.347 5.411 1.00 89.69 368 THR A CA 1
ATOM 2877 C C . THR A 1 368 ? -10.534 21.856 5.498 1.00 89.69 368 THR A C 1
ATOM 2879 O O . THR A 1 368 ? -9.420 21.450 5.169 1.00 89.69 368 THR A O 1
ATOM 2882 N N . MET A 1 369 ? -11.522 21.034 5.858 1.00 88.25 369 MET A N 1
ATOM 2883 C CA . MET A 1 369 ? -11.351 19.585 5.979 1.00 88.25 369 MET A CA 1
ATOM 2884 C C . MET A 1 369 ? -11.068 18.918 4.624 1.00 88.25 369 MET A C 1
ATOM 2886 O O . MET A 1 369 ? -10.107 18.160 4.493 1.00 88.25 369 MET A O 1
ATOM 2890 N N . ILE A 1 370 ? -11.878 19.221 3.605 1.00 93.94 370 ILE A N 1
ATOM 2891 C CA . ILE A 1 370 ? -11.798 18.567 2.294 1.00 93.94 370 ILE A CA 1
ATOM 2892 C C . ILE A 1 370 ? -10.560 19.009 1.515 1.00 93.94 370 ILE A C 1
ATOM 2894 O O . ILE A 1 370 ? -9.907 18.164 0.910 1.00 93.94 370 ILE A O 1
ATOM 2898 N N . ILE A 1 371 ? -10.176 20.293 1.562 1.00 94.69 371 ILE A N 1
ATOM 2899 C CA . ILE A 1 371 ? -8.933 20.739 0.912 1.00 94.69 371 ILE A CA 1
ATOM 2900 C C . ILE A 1 371 ? -7.724 20.053 1.542 1.00 94.69 371 ILE A C 1
ATOM 2902 O O . ILE A 1 371 ? -6.852 19.598 0.809 1.00 94.69 371 ILE A O 1
ATOM 2906 N N . SER A 1 372 ? -7.664 19.948 2.872 1.00 88.88 372 SER A N 1
ATOM 2907 C CA . SER A 1 372 ? -6.567 19.243 3.542 1.00 88.88 372 SER A CA 1
ATOM 2908 C C . SER A 1 372 ? -6.464 17.789 3.071 1.00 88.88 372 SER A C 1
ATOM 2910 O O . SER A 1 372 ? -5.393 17.364 2.646 1.00 88.88 372 SER A O 1
ATOM 2912 N N . ALA A 1 373 ? -7.577 17.050 3.079 1.00 90.75 373 ALA A N 1
ATOM 2913 C CA . ALA A 1 373 ? -7.622 15.655 2.641 1.00 90.75 373 ALA A CA 1
ATOM 2914 C C . ALA A 1 373 ? -7.248 15.483 1.155 1.00 90.75 373 ALA A C 1
ATOM 2916 O O . ALA A 1 373 ? -6.446 14.617 0.806 1.00 90.75 373 ALA A O 1
ATOM 2917 N N . ALA A 1 374 ? -7.777 16.344 0.281 1.00 95.25 374 ALA A N 1
ATOM 2918 C CA . ALA A 1 374 ? -7.458 16.347 -1.144 1.00 95.25 374 ALA A CA 1
ATOM 2919 C C . ALA A 1 374 ? -5.986 16.690 -1.405 1.00 95.25 374 ALA A C 1
ATOM 2921 O O . ALA A 1 374 ? -5.372 16.113 -2.295 1.00 95.25 374 ALA A O 1
ATOM 2922 N N . SER A 1 375 ? -5.404 17.593 -0.612 1.00 93.38 375 SER A N 1
ATOM 2923 C CA . SER A 1 375 ? -4.003 18.006 -0.754 1.00 93.38 375 SER A CA 1
ATOM 2924 C C . SER A 1 375 ? -3.052 16.863 -0.408 1.00 93.38 375 SER A C 1
ATOM 2926 O O . SER A 1 375 ? -2.017 16.713 -1.051 1.00 93.38 375 SER A O 1
ATOM 2928 N N . THR A 1 376 ? -3.412 16.020 0.563 1.00 90.31 376 THR A N 1
ATOM 2929 C CA . THR A 1 376 ? -2.668 14.796 0.874 1.00 90.31 376 THR A CA 1
ATOM 2930 C C . THR A 1 376 ? -2.662 13.823 -0.311 1.00 90.31 376 THR A C 1
ATOM 2932 O O . THR A 1 376 ? -1.590 13.359 -0.701 1.00 90.31 376 THR A O 1
ATOM 2935 N N . SER A 1 377 ? -3.819 13.587 -0.940 1.00 94.31 377 SER A N 1
ATOM 2936 C CA . SER A 1 377 ? -3.916 12.779 -2.167 1.00 94.31 377 SER A CA 1
ATOM 2937 C C . SER A 1 377 ? -3.131 13.403 -3.320 1.00 94.31 377 SER A C 1
ATOM 2939 O O . SER A 1 377 ? -2.346 12.730 -3.979 1.00 94.31 377 SER A O 1
ATOM 2941 N N . PHE A 1 378 ? -3.285 14.710 -3.535 1.00 96.06 378 PHE A N 1
ATOM 2942 C CA . PHE A 1 378 ? -2.625 15.429 -4.618 1.00 96.06 378 PHE A CA 1
ATOM 2943 C C . PHE A 1 378 ? -1.102 15.378 -4.494 1.00 96.06 378 PHE A C 1
ATOM 2945 O O . PHE A 1 378 ? -0.421 15.050 -5.459 1.00 96.06 378 PHE A O 1
ATOM 2952 N N . LEU A 1 379 ? -0.551 15.702 -3.321 1.00 91.56 379 LEU A N 1
ATOM 2953 C CA . LEU A 1 379 ? 0.896 15.811 -3.133 1.00 91.56 379 LEU A CA 1
ATOM 2954 C C . LEU A 1 379 ? 1.558 14.441 -2.984 1.00 91.56 379 LEU A C 1
ATOM 2956 O O . LEU A 1 379 ? 2.577 14.184 -3.624 1.00 91.56 379 LEU A O 1
ATOM 2960 N N . LEU A 1 380 ? 0.979 13.574 -2.150 1.00 88.94 380 LEU A N 1
ATOM 2961 C CA . LEU A 1 380 ? 1.624 12.344 -1.683 1.00 88.94 380 LEU A CA 1
ATOM 2962 C C . LEU A 1 380 ? 1.005 11.070 -2.272 1.00 88.94 380 LEU A C 1
ATOM 2964 O O . LEU A 1 380 ? 1.584 9.998 -2.129 1.00 88.94 380 LEU A O 1
ATOM 2968 N N . GLY A 1 381 ? -0.158 11.161 -2.924 1.00 90.31 381 GLY A N 1
ATOM 2969 C CA . GLY A 1 381 ? -0.870 10.004 -3.479 1.00 90.31 381 GLY A CA 1
ATOM 2970 C C . GLY A 1 381 ? -1.614 9.174 -2.430 1.00 90.31 381 GLY A C 1
ATOM 2971 O O . GLY A 1 381 ? -2.104 8.094 -2.742 1.00 90.31 381 GLY A O 1
ATOM 2972 N N . ILE A 1 382 ? -1.679 9.636 -1.179 1.00 89.38 382 ILE A N 1
ATOM 2973 C CA . ILE A 1 382 ? -2.393 8.946 -0.096 1.00 89.38 382 ILE A CA 1
ATOM 2974 C C . ILE A 1 382 ? -3.855 9.384 -0.153 1.00 89.38 382 ILE A C 1
ATOM 2976 O O . ILE A 1 382 ? -4.183 10.541 0.130 1.00 89.38 382 ILE A O 1
ATOM 2980 N N . THR A 1 383 ? -4.720 8.470 -0.578 1.00 93.31 383 THR A N 1
ATOM 2981 C CA . THR A 1 383 ? -6.111 8.750 -0.950 1.00 93.31 383 THR A CA 1
ATOM 2982 C C . THR A 1 383 ? -7.086 8.571 0.200 1.00 93.31 383 THR A C 1
ATOM 2984 O O . THR A 1 383 ? -8.160 9.168 0.201 1.00 93.31 383 THR A O 1
ATOM 2987 N N . GLU A 1 384 ? -6.713 7.803 1.214 1.00 89.06 384 GLU A N 1
ATOM 2988 C CA . GLU A 1 384 ? -7.559 7.416 2.334 1.00 89.06 384 GLU A CA 1
ATOM 2989 C C . GLU A 1 384 ? -8.192 8.617 3.064 1.00 89.06 384 GLU A C 1
ATOM 2991 O O . GLU A 1 384 ? -9.396 8.560 3.331 1.00 89.06 384 GLU A O 1
ATOM 2996 N N . PRO A 1 385 ? -7.484 9.741 3.334 1.00 88.31 385 PRO A N 1
ATOM 2997 C CA . PRO A 1 385 ? -8.087 10.900 3.989 1.00 88.31 385 PRO A CA 1
ATOM 2998 C C . PRO A 1 385 ? -9.294 11.478 3.248 1.00 88.31 385 PRO A C 1
ATOM 3000 O O . PRO A 1 385 ? -10.200 11.990 3.901 1.00 88.31 385 PRO A O 1
ATOM 3003 N N . ILE A 1 386 ? -9.311 11.420 1.910 1.00 92.44 386 ILE A N 1
ATOM 3004 C CA . ILE A 1 386 ? -10.436 11.899 1.100 1.00 92.44 386 ILE A CA 1
ATOM 3005 C C . ILE A 1 386 ? -11.416 10.770 0.780 1.00 92.44 386 ILE A C 1
ATOM 3007 O O . ILE A 1 386 ? -12.619 10.964 0.921 1.00 92.44 386 ILE A O 1
ATOM 3011 N N . GLU A 1 387 ? -10.949 9.574 0.426 1.00 93.25 387 GLU A N 1
ATOM 3012 C CA . GLU A 1 387 ? -11.806 8.424 0.119 1.00 93.25 387 GLU A CA 1
ATOM 3013 C C . GLU A 1 387 ? -12.709 8.059 1.301 1.00 93.25 387 GLU A C 1
ATOM 3015 O O . GLU A 1 387 ? -13.907 7.836 1.123 1.00 93.25 387 GLU A O 1
ATOM 3020 N N . TYR A 1 388 ? -12.195 8.094 2.533 1.00 86.81 388 TYR A N 1
ATOM 3021 C CA . TYR A 1 388 ? -12.980 7.764 3.727 1.00 86.81 388 TYR A CA 1
ATOM 3022 C C . TYR A 1 388 ? -14.084 8.773 4.043 1.00 86.81 388 TYR A C 1
ATOM 3024 O O . TYR A 1 388 ? -14.998 8.449 4.802 1.00 86.81 388 TYR A O 1
ATOM 3032 N N . THR A 1 389 ? -14.055 9.961 3.434 1.00 87.06 389 THR A N 1
ATOM 3033 C CA . THR A 1 389 ? -15.137 10.942 3.581 1.00 87.06 389 THR A CA 1
ATOM 3034 C C . THR A 1 389 ? -16.406 10.539 2.833 1.00 87.06 389 THR A C 1
ATOM 3036 O O . THR A 1 389 ? -17.481 10.989 3.216 1.00 87.06 389 THR A O 1
ATOM 3039 N N . PHE A 1 390 ? -16.317 9.675 1.813 1.00 89.88 390 PHE A N 1
ATOM 3040 C CA . PHE A 1 390 ? -17.479 9.237 1.029 1.00 89.88 390 PHE A CA 1
ATOM 3041 C C . PHE A 1 390 ? -17.630 7.716 0.931 1.00 89.88 390 PHE A C 1
ATOM 3043 O O . PHE A 1 390 ? -18.746 7.249 0.745 1.00 89.88 390 PHE A O 1
ATOM 3050 N N . LEU A 1 391 ? -16.568 6.931 1.126 1.00 88.94 391 LEU A N 1
ATOM 3051 C CA . LEU A 1 391 ? -16.560 5.468 1.018 1.00 88.94 391 LEU A CA 1
ATOM 3052 C C . LEU A 1 391 ? -17.735 4.787 1.740 1.00 88.94 391 LEU A C 1
ATOM 3054 O O . LEU A 1 391 ? -18.425 3.951 1.161 1.00 88.94 391 LEU A O 1
ATOM 3058 N N . LEU A 1 392 ? -17.961 5.139 3.010 1.00 81.44 392 LEU A N 1
ATOM 3059 C CA . LEU A 1 392 ? -19.016 4.527 3.827 1.00 81.44 392 LEU A CA 1
ATOM 3060 C C . LEU A 1 392 ? -20.357 5.264 3.726 1.00 81.44 392 LEU A C 1
ATOM 3062 O O . LEU A 1 392 ? -21.391 4.687 4.056 1.00 81.44 392 LEU A O 1
ATOM 3066 N N . LEU A 1 393 ? -20.345 6.531 3.301 1.00 85.19 393 LEU A N 1
ATOM 3067 C CA . LEU A 1 393 ? -21.551 7.354 3.167 1.00 85.19 393 LEU A CA 1
ATOM 3068 C C . LEU A 1 393 ? -22.259 7.115 1.828 1.00 85.19 393 LEU A C 1
ATOM 3070 O O . LEU A 1 393 ? -23.485 7.094 1.781 1.00 85.19 393 LEU A O 1
ATOM 3074 N N . ALA A 1 394 ? -21.489 6.889 0.765 1.00 89.62 394 ALA A N 1
ATOM 3075 C CA . ALA A 1 394 ? -21.947 6.632 -0.591 1.00 89.62 394 ALA A CA 1
ATOM 3076 C C . ALA A 1 394 ? -21.168 5.451 -1.213 1.00 89.62 394 ALA A C 1
ATOM 3078 O O . ALA A 1 394 ? -20.339 5.650 -2.105 1.00 89.62 394 ALA A O 1
ATOM 3079 N N . PRO A 1 395 ? -21.441 4.195 -0.800 1.00 89.31 395 PRO A N 1
ATOM 3080 C CA . PRO A 1 395 ? -20.732 3.024 -1.322 1.00 89.31 395 PRO A CA 1
ATOM 3081 C C . PRO A 1 395 ? -20.835 2.870 -2.843 1.00 89.31 395 PRO A C 1
ATOM 3083 O O . PRO A 1 395 ? -19.892 2.410 -3.477 1.00 89.31 395 PRO A O 1
ATOM 3086 N N . VAL A 1 396 ? -21.952 3.292 -3.447 1.00 91.81 396 VAL A N 1
ATOM 3087 C CA . VAL A 1 396 ? -22.127 3.287 -4.911 1.00 91.81 396 VAL A CA 1
ATOM 3088 C C . VAL A 1 396 ? -21.129 4.228 -5.587 1.00 91.81 396 VAL A C 1
ATOM 3090 O O . VAL A 1 396 ? -20.556 3.872 -6.611 1.00 91.81 396 VAL A O 1
ATOM 3093 N N . LEU A 1 397 ? -20.861 5.392 -4.992 1.00 94.06 397 LEU A N 1
ATOM 3094 C CA . LEU A 1 397 ? -19.883 6.343 -5.514 1.00 94.06 397 LEU A CA 1
ATOM 3095 C C . LEU A 1 397 ? -18.458 5.781 -5.426 1.00 94.06 397 LEU A C 1
ATOM 3097 O O . LEU A 1 397 ? -17.656 5.982 -6.336 1.00 94.06 397 LEU A O 1
ATOM 3101 N N . PHE A 1 398 ? -18.152 5.026 -4.368 1.00 95.06 398 PHE A N 1
ATOM 3102 C CA . PHE A 1 398 ? -16.849 4.385 -4.215 1.00 95.06 398 PHE A CA 1
ATOM 3103 C C . PHE A 1 398 ? -16.683 3.148 -5.110 1.00 95.06 398 PHE A C 1
ATOM 3105 O O . PHE A 1 398 ? -15.838 3.136 -6.001 1.00 95.06 398 PHE A O 1
ATOM 3112 N N . PHE A 1 399 ? -17.494 2.108 -4.910 1.00 94.75 399 PHE A N 1
ATOM 3113 C CA . PHE A 1 399 ? -17.341 0.830 -5.612 1.00 94.75 399 PHE A CA 1
ATOM 3114 C C . PHE A 1 399 ? -17.865 0.874 -7.052 1.00 94.75 399 PHE A C 1
ATOM 3116 O O . PHE A 1 399 ? -17.297 0.234 -7.930 1.00 94.75 399 PHE A O 1
ATOM 3123 N N . GLY A 1 400 ? -18.943 1.621 -7.302 1.00 94.25 400 GLY A N 1
ATOM 3124 C CA . GLY A 1 400 ? -19.611 1.675 -8.605 1.00 94.25 400 GLY A CA 1
ATOM 3125 C C . GLY A 1 400 ? -19.057 2.728 -9.563 1.00 94.25 400 GLY A C 1
ATOM 3126 O O . GLY A 1 400 ? -19.270 2.612 -10.764 1.00 94.25 400 GLY A O 1
ATOM 3127 N N . PHE A 1 401 ? -18.341 3.739 -9.065 1.00 97.31 401 PHE A N 1
ATOM 3128 C CA . PHE A 1 401 ? -17.748 4.782 -9.905 1.00 97.31 401 PHE A CA 1
ATOM 3129 C C . PHE A 1 401 ? -16.244 4.914 -9.673 1.00 97.31 401 PHE A C 1
ATOM 3131 O O . PHE A 1 401 ? -15.462 4.641 -10.580 1.00 97.31 401 PHE A O 1
ATOM 3138 N N . HIS A 1 402 ? -15.824 5.289 -8.465 1.00 97.62 402 HIS A N 1
ATOM 3139 C CA . HIS A 1 402 ? -14.430 5.622 -8.180 1.00 97.62 402 HIS A CA 1
ATOM 3140 C C . HIS A 1 402 ? -13.462 4.456 -8.458 1.00 97.62 402 HIS A C 1
ATOM 3142 O O . HIS A 1 402 ? -12.454 4.652 -9.135 1.00 97.62 402 HIS A O 1
ATOM 3148 N N . ALA A 1 403 ? -13.780 3.240 -8.002 1.00 97.62 403 ALA A N 1
ATOM 3149 C CA . ALA A 1 403 ? -12.949 2.057 -8.234 1.00 97.62 403 ALA A CA 1
ATOM 3150 C C . ALA A 1 403 ? -12.856 1.685 -9.726 1.00 97.62 403 ALA A C 1
ATOM 3152 O O . ALA A 1 403 ? -11.784 1.324 -10.212 1.00 97.62 403 ALA A O 1
ATOM 3153 N N . ILE A 1 404 ? -13.955 1.833 -10.474 1.00 97.81 404 ILE A N 1
ATOM 3154 C CA . ILE A 1 404 ? -13.987 1.583 -11.922 1.00 97.81 404 ILE A CA 1
ATOM 3155 C C . ILE A 1 404 ? -13.132 2.614 -12.660 1.00 97.81 404 ILE A C 1
ATOM 3157 O O . ILE A 1 404 ? -12.305 2.250 -13.495 1.00 97.81 404 ILE A O 1
ATOM 3161 N N . MET A 1 405 ? -13.288 3.894 -12.323 1.00 98.19 405 MET A N 1
ATOM 3162 C CA . MET A 1 405 ? -12.497 4.973 -12.910 1.00 98.19 405 MET A CA 1
ATOM 3163 C C . MET A 1 405 ? -11.007 4.827 -12.603 1.00 98.19 405 MET A C 1
ATOM 3165 O O . MET A 1 405 ? -10.184 5.079 -13.476 1.00 98.19 405 MET A O 1
ATOM 3169 N N . ALA A 1 406 ? -10.637 4.357 -11.410 1.00 97.56 406 ALA A N 1
ATOM 3170 C CA . ALA A 1 406 ? -9.250 4.015 -11.127 1.00 97.56 406 ALA A CA 1
ATOM 3171 C C . ALA A 1 406 ? -8.743 2.920 -12.075 1.00 97.56 406 ALA A C 1
ATOM 3173 O O . ALA A 1 406 ? -7.721 3.116 -12.725 1.00 97.56 406 ALA A O 1
ATOM 3174 N N . GLY A 1 407 ? -9.485 1.822 -12.248 1.00 96.88 407 GLY A N 1
ATOM 3175 C CA . GLY A 1 407 ? -9.170 0.800 -13.252 1.00 96.88 407 GLY A CA 1
ATOM 3176 C C . GLY A 1 407 ? -8.961 1.373 -14.653 1.00 96.88 407 GLY A C 1
ATOM 3177 O O . GLY A 1 407 ? -7.946 1.104 -15.296 1.00 96.88 407 GLY A O 1
ATOM 3178 N N . ILE A 1 408 ? -9.896 2.200 -15.125 1.00 97.38 408 ILE A N 1
ATOM 3179 C CA . ILE A 1 408 ? -9.803 2.841 -16.446 1.00 97.38 408 ILE A CA 1
ATOM 3180 C C . ILE A 1 408 ? -8.540 3.707 -16.533 1.00 97.38 408 ILE A C 1
ATOM 3182 O O . ILE A 1 408 ? -7.874 3.701 -17.564 1.00 97.38 408 ILE A O 1
ATOM 3186 N N . SER A 1 409 ? -8.165 4.400 -15.459 1.00 97.69 409 SER A N 1
ATOM 3187 C CA . SER A 1 409 ? -6.937 5.197 -15.394 1.00 97.69 409 SER A CA 1
ATOM 3188 C C . SER A 1 409 ? -5.695 4.325 -15.601 1.00 97.69 409 SER A C 1
ATOM 3190 O O . SER A 1 409 ? -4.849 4.644 -16.437 1.00 97.69 409 SER A O 1
ATOM 3192 N N . PHE A 1 410 ? -5.617 3.179 -14.918 1.00 96.00 410 PHE A N 1
ATOM 3193 C CA . PHE A 1 410 ? -4.555 2.189 -15.120 1.00 96.00 410 PHE A CA 1
ATOM 3194 C C . PHE A 1 410 ? -4.505 1.672 -16.561 1.00 96.00 410 PHE A C 1
ATOM 3196 O O . PHE A 1 410 ? -3.434 1.661 -17.170 1.00 96.00 410 PHE A O 1
ATOM 3203 N N . MET A 1 411 ? -5.651 1.297 -17.127 1.00 94.94 411 MET A N 1
ATOM 3204 C CA . MET A 1 411 ? -5.738 0.810 -18.504 1.00 94.94 411 MET A CA 1
ATOM 3205 C C . MET A 1 411 ? -5.288 1.864 -19.520 1.00 94.94 411 MET A C 1
ATOM 3207 O O . MET A 1 411 ? -4.454 1.574 -20.373 1.00 94.94 411 MET A O 1
ATOM 3211 N N . LEU A 1 412 ? -5.807 3.093 -19.429 1.00 95.75 412 LEU A N 1
ATOM 3212 C CA . LEU A 1 412 ? -5.484 4.171 -20.366 1.00 95.75 412 LEU A CA 1
ATOM 3213 C C . LEU A 1 412 ? -4.001 4.537 -20.309 1.00 95.75 412 LEU A C 1
ATOM 3215 O O . LEU A 1 412 ? -3.367 4.670 -21.352 1.00 95.75 412 LEU A O 1
ATOM 3219 N N . MET A 1 413 ? -3.431 4.648 -19.107 1.00 95.19 413 MET A N 1
ATOM 3220 C CA . MET A 1 413 ? -2.003 4.919 -18.950 1.00 95.19 413 MET A CA 1
ATOM 3221 C C . MET A 1 413 ? -1.145 3.802 -19.563 1.00 95.19 413 MET A C 1
ATOM 3223 O O . MET A 1 413 ? -0.158 4.091 -20.236 1.00 95.19 413 MET A O 1
ATOM 3227 N N . ASN A 1 414 ? -1.531 2.532 -19.377 1.00 91.69 414 ASN A N 1
ATOM 3228 C CA . ASN A 1 414 ? -0.850 1.390 -19.997 1.00 91.69 414 ASN A CA 1
ATOM 3229 C C . ASN A 1 414 ? -0.942 1.444 -21.535 1.00 91.69 414 ASN A C 1
ATOM 3231 O O . ASN A 1 414 ? 0.084 1.397 -22.213 1.00 91.69 414 ASN A O 1
ATOM 3235 N N . LEU A 1 415 ? -2.141 1.647 -22.091 1.00 91.56 415 LEU A N 1
ATOM 3236 C CA . LEU A 1 415 ? -2.372 1.718 -23.540 1.00 91.56 415 LEU A CA 1
ATOM 3237 C C . LEU A 1 415 ? -1.610 2.860 -24.224 1.00 91.56 415 LEU A C 1
ATOM 3239 O O . LEU A 1 415 ? -1.104 2.692 -25.333 1.00 91.56 415 LEU A O 1
ATOM 3243 N N . LEU A 1 416 ? -1.507 4.013 -23.564 1.00 91.62 416 LEU A N 1
ATOM 3244 C CA . LEU A 1 416 ? -0.774 5.173 -24.076 1.00 91.62 416 LEU A CA 1
ATOM 3245 C C . LEU A 1 416 ? 0.749 5.040 -23.911 1.00 91.62 416 LEU A C 1
ATOM 3247 O O . LEU A 1 416 ? 1.500 5.885 -24.401 1.00 91.62 416 LEU A O 1
ATOM 3251 N N . GLY A 1 417 ? 1.217 3.967 -23.266 1.00 88.12 417 GLY A N 1
ATOM 3252 C CA . GLY A 1 417 ? 2.635 3.717 -23.044 1.00 88.12 417 GLY A CA 1
ATOM 3253 C C . GLY A 1 417 ? 3.261 4.715 -22.081 1.00 88.12 417 GLY A C 1
ATOM 3254 O O . GLY A 1 417 ? 4.374 5.170 -22.325 1.00 88.12 417 GLY A O 1
ATOM 3255 N N . ALA A 1 418 ? 2.532 5.103 -21.032 1.00 92.31 418 ALA A N 1
ATOM 3256 C CA . ALA A 1 418 ? 3.187 5.649 -19.856 1.00 92.31 418 ALA A CA 1
ATOM 3257 C C . ALA A 1 418 ? 3.997 4.539 -19.171 1.00 92.31 418 ALA A C 1
ATOM 3259 O O . ALA A 1 418 ? 3.667 3.357 -19.315 1.00 92.31 418 ALA A O 1
ATOM 3260 N N . ASN A 1 419 ? 5.037 4.951 -18.447 1.00 91.69 419 ASN A N 1
ATOM 3261 C CA . ASN A 1 419 ? 6.010 4.101 -17.770 1.00 91.69 419 ASN A CA 1
ATOM 3262 C C . ASN A 1 419 ? 6.516 4.769 -16.486 1.00 91.69 419 ASN A C 1
ATOM 3264 O O . ASN A 1 419 ? 7.703 5.073 -16.345 1.00 91.69 419 ASN A O 1
ATOM 3268 N N . ILE A 1 420 ? 5.603 5.072 -15.566 1.00 93.12 420 ILE A N 1
ATOM 3269 C CA . ILE A 1 420 ? 5.912 5.890 -14.386 1.00 93.12 420 ILE A CA 1
ATOM 3270 C C . ILE A 1 420 ? 5.949 5.006 -13.139 1.00 93.12 420 ILE A C 1
ATOM 3272 O O . ILE A 1 420 ? 4.932 4.422 -12.758 1.00 93.12 420 ILE A O 1
ATOM 3276 N N . GLY A 1 421 ? 7.120 4.921 -12.508 1.00 90.00 421 GLY A N 1
ATOM 3277 C CA . GLY A 1 421 ? 7.312 4.281 -11.207 1.00 90.00 421 GLY A CA 1
ATOM 3278 C C . GLY A 1 421 ? 6.981 5.224 -10.054 1.00 90.00 421 GLY A C 1
ATOM 3279 O O . GLY A 1 421 ? 6.703 6.395 -10.264 1.00 90.00 421 GLY A O 1
ATOM 3280 N N . MET A 1 422 ? 7.010 4.727 -8.821 1.00 87.94 422 MET A N 1
ATOM 3281 C CA . MET A 1 422 ? 6.690 5.495 -7.615 1.00 87.94 422 MET A CA 1
ATOM 3282 C C . MET A 1 422 ? 7.279 4.823 -6.378 1.00 87.94 422 MET A C 1
ATOM 3284 O O . MET A 1 422 ? 7.435 3.601 -6.362 1.00 87.94 422 MET A O 1
ATOM 3288 N N . THR A 1 423 ? 7.553 5.602 -5.331 1.00 73.88 423 THR A N 1
ATOM 3289 C CA . THR A 1 423 ? 7.914 5.059 -4.007 1.00 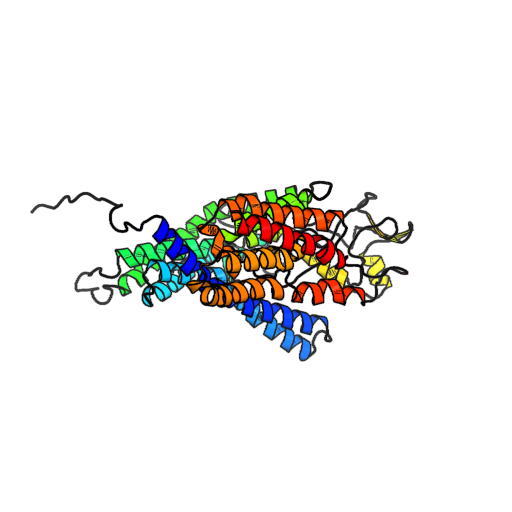73.88 423 THR A CA 1
ATOM 3290 C C . THR A 1 423 ? 6.865 5.325 -2.942 1.00 73.88 423 THR A C 1
ATOM 3292 O O . THR A 1 423 ? 6.799 4.567 -1.981 1.00 73.88 423 THR A O 1
ATOM 3295 N N . LEU A 1 424 ? 6.059 6.386 -3.080 1.00 71.50 424 LEU A N 1
ATOM 3296 C CA . LEU A 1 424 ? 5.026 6.714 -2.098 1.00 71.50 424 LEU A CA 1
ATOM 3297 C C . LEU A 1 424 ? 3.717 6.011 -2.450 1.00 71.50 424 LEU A C 1
ATOM 3299 O O . LEU A 1 424 ? 3.405 4.945 -1.928 1.00 71.50 424 LEU A O 1
ATOM 3303 N N . SER A 1 425 ? 2.933 6.638 -3.323 1.00 83.19 425 SER A N 1
ATOM 3304 C CA . SER A 1 425 ? 1.581 6.196 -3.666 1.00 83.19 425 SER A CA 1
ATOM 3305 C C . SER A 1 425 ? 1.057 6.825 -4.968 1.00 83.19 425 SER A C 1
ATOM 3307 O O . SER A 1 425 ? -0.103 6.632 -5.317 1.00 83.19 425 SER A O 1
ATOM 3309 N N . GLY A 1 426 ? 1.886 7.556 -5.723 1.00 87.44 426 GLY A N 1
ATOM 3310 C CA . GLY A 1 426 ? 1.492 8.135 -7.012 1.00 87.44 426 GLY A CA 1
ATOM 3311 C C . GLY A 1 426 ? 0.946 9.564 -6.919 1.00 87.44 426 GLY A C 1
ATOM 3312 O O . GLY A 1 426 ? 0.024 9.929 -7.648 1.00 87.44 426 GLY A O 1
ATOM 3313 N N . GLY A 1 427 ? 1.497 10.374 -6.009 1.00 92.44 427 GLY A N 1
ATOM 3314 C CA . GLY A 1 427 ? 1.194 11.807 -5.892 1.00 92.44 427 GLY A CA 1
ATOM 3315 C C . GLY A 1 427 ? 2.019 12.693 -6.831 1.00 92.44 427 GLY A C 1
ATOM 3316 O O . GLY A 1 427 ? 2.894 12.225 -7.556 1.00 92.44 427 GLY A O 1
ATOM 3317 N N . ALA A 1 428 ? 1.789 14.005 -6.786 1.00 93.75 428 ALA A N 1
ATOM 3318 C CA . ALA A 1 428 ? 2.523 14.992 -7.577 1.00 93.75 428 ALA A CA 1
ATOM 3319 C C . ALA A 1 428 ? 4.037 14.973 -7.298 1.00 93.75 428 ALA A C 1
ATOM 3321 O O . ALA A 1 428 ? 4.828 15.197 -8.213 1.00 93.75 428 ALA A O 1
ATOM 3322 N N . VAL A 1 429 ? 4.445 14.666 -6.061 1.00 88.62 429 VAL A N 1
ATOM 3323 C CA . VAL A 1 429 ? 5.866 14.504 -5.714 1.00 88.62 429 VAL A CA 1
ATOM 3324 C C . VAL A 1 429 ? 6.465 13.299 -6.439 1.00 88.62 429 VAL A C 1
ATOM 3326 O O . VAL A 1 429 ? 7.491 13.444 -7.098 1.00 88.62 429 VAL A O 1
ATOM 3329 N N . ASP A 1 430 ? 5.803 12.137 -6.401 1.00 89.50 430 ASP A N 1
ATOM 3330 C CA . ASP A 1 430 ? 6.258 10.960 -7.153 1.00 89.50 430 ASP A CA 1
ATOM 3331 C C . ASP A 1 430 ? 6.263 11.236 -8.665 1.00 89.50 430 ASP A C 1
ATOM 3333 O O . ASP A 1 430 ? 7.163 10.790 -9.365 1.00 89.50 430 ASP A O 1
ATOM 3337 N N . LEU A 1 431 ? 5.280 11.980 -9.186 1.00 93.94 431 LEU A N 1
ATOM 3338 C CA . LEU A 1 431 ? 5.214 12.313 -10.612 1.00 93.94 431 LEU A CA 1
ATOM 3339 C C . LEU A 1 431 ? 6.423 13.145 -11.034 1.00 93.94 431 LEU A C 1
ATOM 3341 O O . LEU A 1 431 ? 6.994 12.922 -12.099 1.00 93.94 431 LEU A O 1
ATOM 3345 N N . LEU A 1 432 ? 6.823 14.100 -10.198 1.00 90.75 432 LEU A N 1
ATOM 3346 C CA . LEU A 1 432 ? 8.017 14.891 -10.442 1.00 90.75 432 LEU A CA 1
ATOM 3347 C C . LEU A 1 432 ? 9.266 14.002 -10.394 1.00 90.75 432 LEU A C 1
ATOM 3349 O O . LEU A 1 432 ? 10.047 13.999 -11.342 1.00 90.75 432 LEU A O 1
ATOM 3353 N N . VAL A 1 433 ? 9.431 13.224 -9.322 1.00 85.50 433 VAL A N 1
ATOM 3354 C CA . VAL A 1 433 ? 10.661 12.461 -9.053 1.00 85.50 433 VAL A CA 1
ATOM 3355 C C . VAL A 1 433 ? 10.843 11.265 -9.988 1.00 85.50 433 VAL A C 1
ATOM 3357 O O . VAL A 1 433 ? 11.965 10.999 -10.404 1.00 85.50 433 VAL A O 1
ATOM 3360 N N . TYR A 1 434 ? 9.769 10.563 -10.343 1.00 88.56 434 TYR A N 1
ATOM 3361 C CA . TYR A 1 434 ? 9.815 9.308 -11.105 1.00 88.56 434 TYR A CA 1
ATOM 3362 C C . TYR A 1 434 ? 9.140 9.391 -12.476 1.00 88.56 434 TYR A C 1
ATOM 3364 O O . TYR A 1 434 ? 9.309 8.500 -13.303 1.00 88.56 434 TYR A O 1
ATOM 3372 N N . GLY A 1 435 ? 8.393 10.458 -12.751 1.00 90.50 435 GLY A N 1
ATOM 3373 C CA . GLY A 1 435 ? 7.887 10.758 -14.088 1.00 90.50 435 GLY A CA 1
ATOM 3374 C C . GLY A 1 435 ? 8.788 11.748 -14.815 1.00 90.50 435 GLY A C 1
ATOM 3375 O O . GLY A 1 435 ? 9.310 11.443 -15.882 1.00 90.50 435 GLY A O 1
ATOM 3376 N N . VAL A 1 436 ? 8.986 12.936 -14.245 1.00 90.81 436 VAL A N 1
ATOM 3377 C CA . VAL A 1 436 ? 9.642 14.053 -14.942 1.00 90.81 436 VAL A CA 1
ATOM 3378 C C . VAL A 1 436 ? 11.165 13.944 -14.909 1.00 90.81 436 VAL A C 1
ATOM 3380 O O . VAL A 1 436 ? 11.794 13.985 -15.961 1.00 90.81 436 VAL A O 1
ATOM 3383 N N . LEU A 1 437 ? 11.776 13.802 -13.728 1.00 87.00 437 LEU A N 1
ATOM 3384 C CA . LEU A 1 437 ? 13.240 13.827 -13.595 1.00 87.00 437 LEU A CA 1
ATOM 3385 C C . LEU A 1 437 ? 13.972 12.736 -14.403 1.00 87.00 437 LEU A C 1
ATOM 3387 O O . LEU A 1 437 ? 14.969 13.071 -15.045 1.00 87.00 437 LEU A O 1
ATOM 3391 N N . PRO A 1 438 ? 13.491 11.477 -14.469 1.00 86.50 438 PRO A N 1
ATOM 3392 C CA . PRO A 1 438 ? 14.113 10.425 -15.272 1.00 86.50 438 PRO A CA 1
ATOM 3393 C C . PRO A 1 438 ? 14.335 10.761 -16.739 1.00 86.50 438 PRO A C 1
ATOM 3395 O O . PRO A 1 438 ? 15.266 10.247 -17.348 1.00 86.50 438 PRO A O 1
ATOM 3398 N N . MET A 1 439 ? 13.510 11.636 -17.313 1.00 84.88 439 MET A N 1
ATOM 3399 C CA . MET A 1 439 ? 13.627 12.026 -18.716 1.00 84.88 439 MET A CA 1
ATOM 3400 C C . MET A 1 439 ? 14.919 12.766 -19.053 1.00 84.88 439 MET A C 1
ATOM 3402 O O . MET A 1 439 ? 15.288 12.855 -20.222 1.00 84.88 439 MET A O 1
ATOM 3406 N N . PHE A 1 440 ? 15.585 13.322 -18.044 1.00 84.56 440 PHE A N 1
ATOM 3407 C CA . PHE A 1 440 ? 16.839 14.048 -18.210 1.00 84.56 440 PHE A CA 1
ATOM 3408 C C . PHE A 1 440 ? 18.070 13.162 -17.980 1.00 84.56 440 PHE A C 1
ATOM 3410 O O . PHE A 1 440 ? 19.193 13.631 -18.157 1.00 84.56 440 PHE A O 1
ATOM 3417 N N . ASN A 1 441 ? 17.880 11.895 -17.601 1.00 82.31 441 ASN A N 1
ATOM 3418 C CA . ASN A 1 441 ? 18.975 10.960 -17.374 1.00 82.31 441 ASN A CA 1
ATOM 3419 C C . ASN A 1 441 ? 19.468 10.332 -18.684 1.00 82.31 441 ASN A C 1
ATOM 3421 O O . ASN A 1 441 ? 18.735 10.200 -19.667 1.00 82.31 441 ASN A O 1
ATOM 3425 N N . HIS A 1 442 ? 20.735 9.918 -18.678 1.00 81.94 442 HIS A N 1
ATOM 3426 C CA . HIS A 1 442 ? 21.362 9.253 -19.813 1.00 81.94 442 HIS A CA 1
ATOM 3427 C C . HIS A 1 442 ? 20.881 7.802 -19.949 1.00 81.94 442 HIS A C 1
ATOM 3429 O O . HIS A 1 442 ? 20.781 7.078 -18.959 1.00 81.94 442 HIS A O 1
ATOM 3435 N N . SER A 1 443 ? 20.618 7.384 -21.187 1.00 87.19 443 SER A N 1
ATOM 3436 C CA . SER A 1 443 ? 20.298 5.999 -21.531 1.00 87.19 443 SER A CA 1
ATOM 3437 C C . SER A 1 443 ? 21.573 5.219 -21.829 1.00 87.19 443 SER A C 1
ATOM 3439 O O . SER A 1 443 ? 22.424 5.708 -22.569 1.00 87.19 443 SER A O 1
ATOM 3441 N N . VAL A 1 444 ? 21.672 3.983 -21.344 1.00 85.69 444 VAL A N 1
ATOM 3442 C CA . VAL A 1 444 ? 22.755 3.068 -21.748 1.00 85.69 444 VAL A CA 1
ATOM 3443 C C . VAL A 1 444 ? 22.552 2.494 -23.146 1.00 85.69 444 VAL A C 1
ATOM 3445 O O . VAL A 1 444 ? 23.512 2.057 -23.772 1.00 85.69 444 VAL A O 1
ATOM 3448 N N . VAL A 1 445 ? 21.323 2.539 -23.666 1.00 85.31 445 VAL A N 1
ATOM 3449 C CA . VAL A 1 445 ? 20.999 2.121 -25.034 1.00 85.31 445 VAL A CA 1
ATOM 3450 C C . VAL A 1 445 ? 21.336 3.264 -26.000 1.00 85.31 445 VAL A C 1
ATOM 3452 O O . VAL A 1 445 ? 20.714 4.332 -25.903 1.00 85.31 445 VAL A O 1
ATOM 3455 N N . PRO A 1 446 ? 22.281 3.073 -26.946 1.00 82.25 446 PRO A N 1
ATOM 3456 C CA . PRO A 1 446 ? 22.719 4.129 -27.852 1.00 82.25 446 PRO A CA 1
ATOM 3457 C C . PRO A 1 446 ? 21.579 4.699 -28.701 1.00 82.25 446 PRO A C 1
ATOM 3459 O O . PRO A 1 446 ? 20.794 3.962 -29.299 1.00 82.25 446 PRO A O 1
ATOM 3462 N N . GLY A 1 447 ? 21.519 6.030 -28.797 1.00 78.94 447 GLY A N 1
ATOM 3463 C CA . GLY A 1 447 ? 20.537 6.733 -29.630 1.00 78.94 447 GLY A CA 1
ATOM 3464 C C . GLY A 1 447 ? 19.108 6.734 -29.078 1.00 78.94 447 GLY A C 1
ATOM 3465 O O . GLY A 1 447 ? 18.188 7.118 -29.799 1.00 78.94 447 GLY A O 1
ATOM 3466 N N . GLN A 1 448 ? 18.908 6.323 -27.823 1.00 80.75 448 GLN A N 1
ATOM 3467 C CA . GLN A 1 448 ? 17.612 6.368 -27.148 1.00 80.75 448 GLN A CA 1
ATOM 3468 C C . GLN A 1 448 ? 17.665 7.285 -25.926 1.00 80.75 448 GLN A C 1
ATOM 3470 O O . GLN A 1 448 ? 18.707 7.433 -25.300 1.00 80.75 448 GLN A O 1
ATOM 3475 N N . ASN A 1 449 ? 16.532 7.902 -25.594 1.00 82.31 449 ASN A N 1
ATOM 3476 C CA . ASN A 1 449 ? 16.353 8.665 -24.360 1.00 82.31 449 ASN A CA 1
ATOM 3477 C C . ASN A 1 449 ? 15.397 7.908 -23.445 1.00 82.31 449 ASN A C 1
ATOM 3479 O O . ASN A 1 449 ? 14.488 7.220 -23.921 1.00 82.31 449 ASN A O 1
ATOM 3483 N N . LEU A 1 450 ? 15.553 8.094 -22.137 1.00 85.19 450 LEU A N 1
ATOM 3484 C CA . LEU A 1 450 ? 14.561 7.617 -21.187 1.00 85.19 450 LEU A CA 1
ATOM 3485 C C . LEU A 1 450 ? 13.261 8.396 -21.374 1.00 85.19 450 LEU A C 1
ATOM 3487 O O . LEU A 1 450 ? 13.238 9.626 -21.400 1.00 85.19 450 LEU A O 1
ATOM 3491 N N . ASN A 1 451 ? 12.163 7.663 -21.518 1.00 88.31 451 ASN A N 1
ATOM 3492 C CA . ASN A 1 451 ? 10.847 8.244 -21.696 1.00 88.31 451 ASN A CA 1
ATOM 3493 C C . ASN A 1 451 ? 9.850 7.540 -20.779 1.00 88.31 451 ASN A C 1
ATOM 3495 O O . ASN A 1 451 ? 9.560 6.360 -20.950 1.00 88.31 451 ASN A O 1
ATOM 3499 N N . THR A 1 452 ? 9.336 8.287 -19.809 1.00 90.25 452 THR A N 1
ATOM 3500 C CA . THR A 1 452 ? 8.339 7.825 -18.836 1.00 90.25 452 THR A CA 1
ATOM 3501 C C . THR A 1 452 ? 6.904 8.060 -19.308 1.00 90.25 452 THR A C 1
ATOM 3503 O O . THR A 1 452 ? 5.963 7.576 -18.684 1.00 90.25 452 THR A O 1
ATOM 3506 N N . GLY A 1 453 ? 6.692 8.850 -20.366 1.00 92.19 453 GLY A N 1
ATOM 3507 C CA . GLY A 1 453 ? 5.360 9.231 -20.831 1.00 92.19 453 GLY A CA 1
ATOM 3508 C C . GLY A 1 453 ? 4.561 10.071 -19.826 1.00 92.19 453 GLY A C 1
ATOM 3509 O O . GLY A 1 453 ? 3.331 10.033 -19.848 1.00 92.19 453 GLY A O 1
ATOM 3510 N N . PHE A 1 454 ? 5.222 10.822 -18.932 1.00 94.00 454 PHE A N 1
ATOM 3511 C CA . PHE A 1 454 ? 4.554 11.528 -17.827 1.00 94.00 454 PHE A CA 1
ATOM 3512 C C . PHE A 1 454 ? 3.452 12.508 -18.270 1.00 94.00 454 PHE A C 1
ATOM 3514 O O . PHE A 1 454 ? 2.500 12.739 -17.527 1.00 94.00 454 PHE A O 1
ATOM 3521 N N . TRP A 1 455 ? 3.533 13.069 -19.482 1.00 94.81 455 TRP A N 1
ATOM 3522 C CA . TRP A 1 455 ? 2.506 13.970 -20.026 1.00 94.81 455 TRP A CA 1
ATOM 3523 C C . TRP A 1 455 ? 1.126 13.317 -20.122 1.00 94.81 455 TRP A C 1
ATOM 3525 O O . TRP A 1 455 ? 0.116 14.014 -19.994 1.00 94.81 455 TRP A O 1
ATOM 3535 N N . TRP A 1 456 ? 1.058 11.992 -20.294 1.00 96.38 456 TRP A N 1
ATOM 3536 C CA . TRP A 1 456 ? -0.210 11.264 -20.341 1.00 96.38 456 TRP A CA 1
ATOM 3537 C C . TRP A 1 456 ? -1.015 11.408 -19.051 1.00 96.38 456 TRP A C 1
ATOM 3539 O O . TRP A 1 456 ? -2.246 11.406 -19.100 1.00 96.38 456 TRP A O 1
ATOM 3549 N N . VAL A 1 457 ? -0.342 11.660 -17.924 1.00 97.44 457 VAL A N 1
ATOM 3550 C CA . VAL A 1 457 ? -0.999 11.973 -16.652 1.00 97.44 457 VAL A CA 1
ATOM 3551 C C . VAL A 1 457 ? -1.877 13.213 -16.769 1.00 97.44 457 VAL A C 1
ATOM 3553 O O . VAL A 1 457 ? -2.989 13.211 -16.255 1.00 97.44 457 VAL A O 1
ATOM 3556 N N . PHE A 1 458 ? -1.425 14.257 -17.465 1.00 97.38 458 PHE A N 1
ATOM 3557 C CA . PHE A 1 458 ? -2.204 15.484 -17.646 1.00 97.38 458 PHE A CA 1
ATOM 3558 C C . PHE A 1 458 ? -3.314 15.297 -18.681 1.00 97.38 458 PHE A C 1
ATOM 3560 O O . PHE A 1 458 ? -4.438 15.745 -18.460 1.00 97.38 458 PHE A O 1
ATOM 3567 N N . VAL A 1 459 ? -3.013 14.597 -19.781 1.00 97.62 459 VAL A N 1
ATOM 3568 C CA . VAL A 1 459 ? -3.978 14.320 -20.857 1.00 97.62 459 VAL A CA 1
ATOM 3569 C C . VAL A 1 459 ? -5.178 13.527 -20.337 1.00 97.62 459 VAL A C 1
ATOM 3571 O O . VAL A 1 459 ? -6.310 13.840 -20.692 1.00 97.62 459 VAL A O 1
ATOM 3574 N N . ILE A 1 460 ? -4.948 12.534 -19.473 1.00 97.50 460 ILE A N 1
ATOM 3575 C CA . ILE A 1 460 ? -6.017 11.750 -18.839 1.00 97.50 460 ILE A CA 1
ATOM 3576 C C . ILE A 1 460 ? -6.574 12.479 -17.610 1.00 97.50 460 ILE A C 1
ATOM 3578 O O . ILE A 1 460 ? -7.786 12.522 -17.400 1.00 97.50 460 ILE A O 1
ATOM 3582 N N . GLY A 1 461 ? -5.704 13.075 -16.797 1.00 97.75 461 GLY A N 1
ATOM 3583 C CA . GLY A 1 461 ? -6.056 13.675 -15.515 1.00 97.75 461 GLY A CA 1
ATOM 3584 C C . GLY A 1 461 ? -7.012 14.859 -15.631 1.00 97.75 461 GLY A C 1
ATOM 3585 O O . GLY A 1 461 ? -7.999 14.923 -14.902 1.00 97.75 461 GLY A O 1
ATOM 3586 N N . ILE A 1 462 ? -6.790 15.780 -16.571 1.00 97.88 462 ILE A N 1
ATOM 3587 C CA . ILE A 1 462 ? -7.652 16.963 -16.722 1.00 97.88 462 ILE A CA 1
ATOM 3588 C C . ILE A 1 462 ? -9.120 16.564 -16.995 1.00 97.88 462 ILE A C 1
ATOM 3590 O O . ILE A 1 462 ? -9.997 17.024 -16.256 1.00 97.88 462 ILE A O 1
ATOM 3594 N N . PRO A 1 463 ? -9.426 15.666 -17.957 1.00 98.31 463 PRO A N 1
ATOM 3595 C CA . PRO A 1 463 ? -10.765 15.094 -18.100 1.00 98.31 463 PRO A CA 1
ATOM 3596 C C . PRO A 1 463 ? -11.299 14.433 -16.824 1.00 98.31 463 PRO A C 1
ATOM 3598 O O . PRO A 1 463 ? -12.471 14.609 -16.496 1.00 98.31 463 PRO A O 1
ATOM 3601 N N . TYR A 1 464 ? -10.459 13.713 -16.071 1.00 98.19 464 TYR A N 1
ATOM 3602 C CA . TYR A 1 464 ? -10.870 13.077 -14.813 1.00 98.19 464 TYR A CA 1
ATOM 3603 C C . TYR A 1 464 ? -11.358 14.089 -13.778 1.00 98.19 464 TYR A C 1
ATOM 3605 O O . TYR A 1 464 ? -12.377 13.831 -13.144 1.00 98.19 464 TYR A O 1
ATOM 3613 N N . ALA A 1 465 ? -10.694 15.240 -13.627 1.00 98.31 465 ALA A N 1
ATOM 3614 C CA . ALA A 1 465 ? -11.159 16.291 -12.717 1.00 98.31 465 ALA A CA 1
ATOM 3615 C C . ALA A 1 465 ? -12.582 16.753 -13.065 1.00 98.31 465 ALA A C 1
ATOM 3617 O O . ALA A 1 465 ? -13.420 16.908 -12.177 1.00 98.31 465 ALA A O 1
ATOM 3618 N N . VAL A 1 466 ? -12.870 16.924 -14.359 1.00 98.25 466 VAL A N 1
ATOM 3619 C CA . VAL A 1 466 ? -14.190 17.346 -14.850 1.00 98.25 466 VAL A CA 1
ATOM 3620 C C . VAL A 1 466 ? -15.238 16.256 -14.613 1.00 98.25 466 VAL A C 1
ATOM 3622 O O . VAL A 1 466 ? -16.299 16.537 -14.058 1.00 98.25 466 VAL A O 1
ATOM 3625 N N . ILE A 1 467 ? -14.937 15.008 -14.984 1.00 98.12 467 ILE A N 1
ATOM 3626 C CA . ILE A 1 467 ? -15.856 13.871 -14.817 1.00 98.12 467 ILE A CA 1
ATOM 3627 C C . ILE A 1 467 ? -16.174 13.659 -13.335 1.00 98.12 467 ILE A C 1
ATOM 3629 O O . ILE A 1 467 ? -17.343 13.571 -12.966 1.00 98.12 467 ILE A O 1
ATOM 3633 N N . TYR A 1 468 ? -15.153 13.618 -12.476 1.00 98.25 468 TYR A N 1
ATOM 3634 C CA . TYR A 1 468 ? -15.348 13.441 -11.039 1.00 98.25 468 TYR A CA 1
ATOM 3635 C C . TYR A 1 468 ? -16.169 14.581 -10.449 1.00 98.25 468 TYR A C 1
ATOM 3637 O O . TYR A 1 468 ? -17.078 14.309 -9.674 1.00 98.25 468 TYR A O 1
ATOM 3645 N N . TYR A 1 469 ? -15.906 15.832 -10.842 1.00 98.25 469 TYR A N 1
ATOM 3646 C CA . TYR A 1 469 ? -16.694 16.968 -10.373 1.00 98.25 469 TYR A CA 1
ATOM 3647 C C . TYR A 1 469 ? -18.188 16.798 -10.684 1.00 98.25 469 TYR A C 1
ATOM 3649 O O . TYR A 1 469 ? -19.018 16.884 -9.780 1.00 98.25 469 TYR A O 1
ATOM 3657 N N . PHE A 1 470 ? -18.539 16.518 -11.943 1.00 97.88 470 PHE A N 1
ATOM 3658 C CA . PHE A 1 470 ? -19.942 16.409 -12.348 1.00 97.88 470 PHE A CA 1
ATOM 3659 C C . PHE A 1 470 ? -20.648 15.175 -11.781 1.00 97.88 470 PHE A C 1
ATOM 3661 O O . PHE A 1 470 ? -21.830 15.251 -11.459 1.00 97.88 470 PHE A O 1
ATOM 3668 N N . VAL A 1 471 ? -19.947 14.053 -11.616 1.00 96.88 471 VAL A N 1
ATOM 3669 C CA . VAL A 1 471 ? -20.537 12.856 -11.003 1.00 96.88 471 VAL A CA 1
ATOM 3670 C C . VAL A 1 471 ? -20.764 13.063 -9.504 1.00 96.88 471 VAL A C 1
ATOM 3672 O O . VAL A 1 471 ? -21.844 12.755 -9.011 1.00 96.88 471 VAL A O 1
ATOM 3675 N N . PHE A 1 472 ? -19.789 13.632 -8.787 1.00 96.12 472 PHE A N 1
ATOM 3676 C CA . PHE A 1 472 ? -19.890 13.863 -7.340 1.00 96.12 472 PHE A CA 1
ATOM 3677 C C . PHE A 1 472 ? -20.869 14.977 -6.962 1.00 96.12 472 PHE A C 1
ATOM 3679 O O . PHE A 1 472 ? -21.355 14.976 -5.840 1.00 96.12 472 PHE A O 1
ATOM 3686 N N . ILE A 1 473 ? -21.119 15.956 -7.838 1.00 93.94 473 ILE A N 1
ATOM 3687 C CA . ILE A 1 473 ? -22.109 17.010 -7.563 1.00 93.94 473 ILE A CA 1
ATOM 3688 C C . ILE A 1 473 ? -23.540 16.556 -7.882 1.00 93.94 473 ILE A C 1
ATOM 3690 O O . ILE A 1 473 ? -24.491 17.113 -7.341 1.00 93.94 473 ILE A O 1
ATOM 3694 N N . PHE A 1 474 ? -23.696 15.600 -8.803 1.00 92.75 474 PHE A N 1
ATOM 3695 C CA . PHE A 1 474 ? -24.999 15.102 -9.242 1.00 92.75 474 PHE A CA 1
ATOM 3696 C C . PHE A 1 474 ? -25.590 14.060 -8.285 1.00 92.75 474 PHE A C 1
ATOM 3698 O O . PHE A 1 474 ? -26.801 14.061 -8.067 1.00 92.75 474 PHE A O 1
ATOM 3705 N N . ILE A 1 475 ? -24.742 13.169 -7.762 1.00 85.88 475 ILE A N 1
ATOM 3706 C CA . ILE A 1 475 ? -25.088 12.150 -6.757 1.00 85.88 475 ILE A CA 1
ATOM 3707 C C . ILE A 1 475 ? -25.108 12.796 -5.376 1.00 85.88 475 ILE A C 1
ATOM 3709 O O . ILE A 1 475 ? -26.083 12.542 -4.631 1.00 85.88 475 ILE A O 1
#

Secondary structure (DSSP, 8-state):
----------S-S----HHHHHHHHHHHHHHHHTTHHHHHHHHHHHHHHHHHS-TTSHHHHHHHHHHHHHHHHHHTHHHHHHHHHHHHHTTS-HHHHHHHHHHHHHHHHHHHTTEEESSTT-TT--EEETTEEEE-GGGEEEETTTEEEE--TTHHHHHHHHHHHHHHHHHTTPPPPGGGGGG-THHHHHHHHHHHHHHHHHHHHHHHHHHHHHHHHHHHHHTT-TTTHHHHHHHHHHHHHGGGT-HHHHHHHHHHSGGG-B--TTTPEEEETTEEEEEHHHHHHHTT---TTS--BSHHHHHHHHHHHT--SB-BTTEEEEETTEEE--BTTTTTTTHHIIIIIIHHHHHHHHHHHS-TTTHHHHHHHHHHHHHHHHHH---HHHHTTTTTT-HIIIIIIIHHHHHHHHHHHHHTT-----SSSS-HHHIIIIIIGGGGSPPSSTT------TTHHHHHHHHHHHHHHHHHHH-

Radius of gyration: 24.82 Å; chains: 1; bounding box: 61×56×82 Å

pLDDT: mean 87.3, std 11.83, range [29.25, 98.44]

Foldseek 3Di:
DDDDPDDPPVDDPDPDDPVRLLVLLLQLVCQLLVCQLVLLVLLLQLVLQLLPDDPPDPSNVVSVVSNVSSVLSQLCSLLSSLLSSLCSLLVNDPLSSVLSNLLVVLLLQLAQVQWAFPDPPDPFTATDGPPDGRHTPLQWDAHPPRRIAGPQRNLLSNVSSVVLNVLLSVAQQAADPPVVRVCHHSNVSSVVSNVVSSVVSSVCSVPVSVVLVVLLVCLLVLLPDPQLSSLLVLLLVLLVCVSSSCSCSNCVCQAAACSVPFDDQQAKWKAAQNDTPGGNCNLCVVVVHDPPPAGGHHLQRVLVVCLSQQHAQFDDPRIFMDGVNHTDGHQRCLSAQLLQQCQQAQLLLLLVLQLVLDDPVCSVVSNVQSVVQSVSSAAQVSNSSSCSVPCSVPVCCRNVPVSSSSSVSSSQCVNLRAHFHADGRHHPSSLCSGQPPSQPDHHPRPPDTHHRVSVVSVVNNNVSSVVSNVVSNVD

Sequence (475 aa):
MNTKIQKLVFWKNSNFSFREILNKFSRGLFVTVSIMPLAGLFLGIGATIVNNVAKGSVGADIGTEIQNLGQFLFDSLGLFFAIGIAMSFANEKAYAAFAAALGYFAFAYAQSVFIKPVTPGASDTLYNIFFYKDLSNQIASNFVGSITQVQTSVFGGMVIGGVVAKLYNRFNSTQLPILIQFFSGERFVGIIVIPVCALIGIAFLLVWPLFSIGLNWVGENSGKLPGGLDSLIFGILERCLVPFGLHHVFYAPLWWTGAGGSLDPNVDHIWINGKDEGTIAAYLQSLGLDYKNYNWQGDSKMWFTFQQLGFPFRTADNFYFTHNGERLNFNLGRFMQGKYPFMIFGLSGAAYAMIMAAPKEKRVEARTMIISAASTSFLLGITEPIEYTFLLLAPVLFFGFHAIMAGISFMLMNLLGANIGMTLSGGAVDLLVYGVLPMFNHSVVPGQNLNTGFWWVFVIGIPYAVIYYFVFIFI